Protein AF-A0A1C1CCN0-F1 (afdb_monomer_lite)

InterPro domains:
  IPR019533 Peptidase S26 [PF10502] (110-202)
  IPR019533 Peptidase S26 [cd06530] (121-248)
  IPR036286 LexA/Signal peptidase-like superfamily [SSF51306] (116-258)
  IPR037730 Mitochondrial inner membrane protease subunit 2 [PTHR46041] (102-259)

Organism: NCBI:txid86049

pLDDT: mean 77.27, std 17.95, range [31.84, 96.88]

Radius of gyration: 41.67 Å; chains: 1; bounding box: 118×136×72 Å

Structure (mmCIF, N/CA/C/O backbone):
data_AF-A0A1C1CCN0-F1
#
_entry.id   AF-A0A1C1CCN0-F1
#
loop_
_atom_site.group_PDB
_atom_site.id
_atom_site.type_symbol
_atom_site.label_atom_id
_atom_site.label_alt_id
_atom_site.label_comp_id
_atom_site.label_asym_id
_atom_site.label_entity_id
_atom_site.label_seq_id
_atom_site.pdbx_PDB_ins_code
_atom_site.Cartn_x
_atom_site.Cartn_y
_atom_site.Cartn_z
_atom_site.occupancy
_atom_site.B_iso_or_equiv
_atom_site.auth_seq_id
_atom_site.auth_comp_id
_atom_site.auth_asym_id
_atom_site.auth_atom_id
_atom_site.pdbx_PDB_model_num
ATOM 1 N N . MET A 1 1 ? 52.846 -28.299 15.641 1.00 38.38 1 MET A N 1
ATOM 2 C CA . MET A 1 1 ? 52.633 -28.716 17.044 1.00 38.38 1 MET A CA 1
ATOM 3 C C . MET A 1 1 ? 52.946 -27.528 17.948 1.00 38.38 1 MET A C 1
ATOM 5 O O . MET A 1 1 ? 54.124 -27.242 18.132 1.00 38.38 1 MET A O 1
ATOM 9 N N . PRO A 1 2 ? 51.944 -26.775 18.428 1.00 44.09 2 PRO A N 1
ATOM 10 C CA . PRO A 1 2 ? 52.166 -25.706 19.397 1.00 44.09 2 PRO A CA 1
ATOM 11 C C . PRO A 1 2 ? 52.250 -26.291 20.822 1.00 44.09 2 PRO A C 1
ATOM 13 O O . PRO A 1 2 ? 51.460 -27.179 21.150 1.00 44.09 2 PRO A O 1
ATOM 16 N N . PRO A 1 3 ? 53.180 -25.829 21.676 1.00 54.41 3 PRO A N 1
ATOM 17 C CA . PRO A 1 3 ? 53.228 -26.234 23.070 1.00 54.41 3 PRO A CA 1
ATOM 18 C C . PRO A 1 3 ? 52.256 -25.411 23.923 1.00 54.41 3 PRO A C 1
ATOM 20 O O . PRO A 1 3 ? 52.028 -24.220 23.712 1.00 54.41 3 PRO A O 1
ATOM 23 N N . ALA A 1 4 ? 51.690 -26.113 24.894 1.00 43.75 4 ALA A N 1
ATOM 24 C CA . ALA A 1 4 ? 50.669 -25.681 25.820 1.00 43.75 4 ALA A CA 1
ATOM 25 C C . ALA A 1 4 ? 51.197 -24.797 26.968 1.00 43.75 4 ALA A C 1
ATOM 27 O O . ALA A 1 4 ? 52.331 -24.928 27.420 1.00 43.75 4 ALA A O 1
ATOM 28 N N . SER A 1 5 ? 50.291 -23.947 27.459 1.00 36.31 5 SER A N 1
ATOM 29 C CA . SER A 1 5 ? 50.100 -23.520 28.853 1.00 36.31 5 SER A CA 1
ATOM 30 C C . SER A 1 5 ? 51.331 -23.227 29.730 1.00 36.31 5 SER A C 1
ATOM 32 O O . SER A 1 5 ? 51.943 -24.130 30.302 1.00 36.31 5 SER A O 1
ATOM 34 N N . ARG A 1 6 ? 51.537 -21.945 30.050 1.00 42.97 6 ARG A N 1
ATOM 35 C CA . ARG A 1 6 ? 51.974 -21.539 31.395 1.00 42.97 6 ARG A CA 1
ATOM 36 C C . ARG A 1 6 ? 51.101 -20.393 31.882 1.00 42.97 6 ARG A C 1
ATOM 38 O O . ARG A 1 6 ? 51.115 -19.303 31.319 1.00 42.97 6 ARG A O 1
ATOM 45 N N . GLY A 1 7 ? 50.320 -20.686 32.918 1.00 35.78 7 GLY A N 1
ATOM 46 C CA . GLY A 1 7 ? 49.591 -19.689 33.683 1.00 35.78 7 GLY A CA 1
ATOM 47 C C . GLY A 1 7 ? 50.570 -18.771 34.406 1.00 35.78 7 GLY A C 1
ATOM 48 O O . GLY A 1 7 ? 51.499 -19.237 35.059 1.00 35.78 7 GLY A O 1
ATOM 49 N N . SER A 1 8 ? 50.345 -17.467 34.286 1.00 40.12 8 SER A N 1
ATOM 50 C CA . SER A 1 8 ? 50.901 -16.479 35.199 1.00 40.12 8 SER A CA 1
ATOM 51 C C . SER A 1 8 ? 49.735 -15.751 35.844 1.00 40.12 8 SER A C 1
ATOM 53 O O . SER A 1 8 ? 49.020 -14.966 35.224 1.00 40.12 8 SER A O 1
ATOM 55 N N . THR A 1 9 ? 49.512 -16.112 37.097 1.00 35.56 9 THR A N 1
ATOM 56 C CA . THR A 1 9 ? 48.672 -15.425 38.062 1.00 35.56 9 THR A CA 1
ATOM 57 C C . THR A 1 9 ? 49.344 -14.108 38.440 1.00 35.56 9 THR A C 1
ATOM 59 O O . THR A 1 9 ? 50.295 -14.114 39.218 1.00 35.56 9 THR A O 1
ATOM 62 N N . PHE A 1 10 ? 48.857 -12.976 37.933 1.00 40.16 10 PHE A N 1
ATOM 63 C CA . PHE A 1 10 ? 49.140 -11.678 38.546 1.00 40.16 10 PHE A CA 1
ATOM 64 C C . PHE A 1 10 ? 47.842 -10.940 38.845 1.00 40.16 10 PHE A C 1
ATOM 66 O O . PHE A 1 10 ? 46.952 -10.803 38.006 1.00 40.16 10 PHE A O 1
ATOM 73 N N . GLY A 1 11 ? 47.726 -10.577 40.117 1.00 34.53 11 GLY A N 1
ATOM 74 C CA . GLY A 1 11 ? 46.509 -10.131 40.758 1.00 34.53 11 GLY A CA 1
ATOM 75 C C . GLY A 1 11 ? 46.076 -8.713 40.406 1.00 34.53 11 GLY A C 1
ATOM 76 O O . GLY A 1 11 ? 46.868 -7.832 40.093 1.00 34.53 11 GLY A O 1
ATOM 77 N N . ALA A 1 12 ? 44.766 -8.534 40.557 1.00 36.91 12 ALA A N 1
ATOM 78 C CA . ALA A 1 12 ? 44.135 -7.441 41.286 1.00 36.91 12 ALA A CA 1
ATOM 79 C C . ALA A 1 12 ? 44.694 -6.023 41.064 1.00 36.91 12 ALA A C 1
ATOM 81 O O . ALA A 1 12 ? 45.345 -5.459 41.936 1.00 36.91 12 ALA A O 1
ATOM 82 N N . PHE A 1 13 ? 44.254 -5.372 39.986 1.00 37.00 13 PHE A N 1
ATOM 83 C CA . PHE A 1 13 ? 43.974 -3.935 40.031 1.00 37.00 13 PHE A CA 1
ATOM 84 C C . PHE A 1 13 ? 42.472 -3.715 39.827 1.00 37.00 13 PHE A C 1
ATOM 86 O O . PHE A 1 13 ? 41.956 -3.630 38.716 1.00 37.00 13 PHE A O 1
ATOM 93 N N . ARG A 1 14 ? 41.747 -3.689 40.952 1.00 35.09 14 ARG A N 1
ATOM 94 C CA . ARG A 1 14 ? 40.363 -3.214 41.044 1.00 35.09 14 ARG A CA 1
ATOM 95 C C . ARG A 1 14 ? 40.379 -1.684 41.001 1.00 35.09 14 ARG A C 1
ATOM 97 O O . ARG A 1 14 ? 40.361 -1.043 42.046 1.00 35.09 14 ARG A O 1
ATOM 104 N N . THR A 1 15 ? 40.382 -1.087 39.818 1.00 38.00 15 THR A N 1
ATOM 105 C CA . THR A 1 15 ? 40.064 0.340 39.662 1.00 38.00 15 THR A CA 1
ATOM 106 C C . THR A 1 15 ? 38.598 0.463 39.277 1.00 38.00 15 THR A C 1
ATOM 108 O O . THR A 1 15 ? 38.200 0.295 38.126 1.00 38.00 15 THR A O 1
ATOM 111 N N . GLY A 1 16 ? 37.766 0.693 40.293 1.00 34.44 16 GLY A N 1
ATOM 112 C CA . GLY A 1 16 ? 36.347 0.965 40.135 1.00 34.44 16 GLY A CA 1
ATOM 113 C C . GLY A 1 16 ? 36.122 2.333 39.501 1.00 34.44 16 GLY A C 1
ATOM 114 O O . GLY A 1 16 ? 36.034 3.331 40.204 1.00 34.44 16 GLY A O 1
ATOM 115 N N . TYR A 1 17 ? 35.958 2.375 38.182 1.00 37.56 17 TYR A N 1
ATOM 116 C CA . TYR A 1 17 ? 35.356 3.522 37.508 1.00 37.56 17 TYR A CA 1
ATOM 117 C C . TYR A 1 17 ? 33.871 3.239 37.293 1.00 37.56 17 TYR A C 1
ATOM 119 O O . TYR A 1 17 ? 33.428 2.740 36.261 1.00 37.56 17 TYR A O 1
ATOM 127 N N . ARG A 1 18 ? 33.088 3.539 38.336 1.00 34.50 18 ARG A N 1
ATOM 128 C CA . ARG A 1 18 ? 31.626 3.598 38.289 1.00 34.50 18 ARG A CA 1
ATOM 129 C C . ARG A 1 18 ? 31.239 4.805 37.427 1.00 34.50 18 ARG A C 1
ATOM 131 O O . ARG A 1 18 ? 31.097 5.915 37.929 1.00 34.50 18 ARG A O 1
ATOM 138 N N . LEU A 1 19 ? 31.105 4.591 36.120 1.00 40.81 19 LEU A N 1
ATOM 139 C CA . LEU A 1 19 ? 30.544 5.570 35.191 1.00 40.81 19 LEU A CA 1
ATOM 140 C C . LEU A 1 19 ? 29.075 5.805 35.560 1.00 40.81 19 LEU A C 1
ATOM 142 O O . LEU A 1 19 ? 28.186 5.029 35.211 1.00 40.81 19 LEU A O 1
ATOM 146 N N . HIS A 1 20 ? 28.825 6.888 36.296 1.00 38.44 20 HIS A N 1
ATOM 147 C CA . HIS A 1 20 ? 27.491 7.442 36.463 1.00 38.44 20 HIS A CA 1
ATOM 148 C C . HIS A 1 20 ? 26.990 7.890 35.087 1.00 38.44 20 HIS A C 1
ATOM 150 O O . HIS A 1 20 ? 27.305 8.974 34.601 1.00 38.44 20 HIS A O 1
ATOM 156 N N . ARG A 1 21 ? 26.201 7.026 34.447 1.00 36.81 21 ARG A N 1
ATOM 157 C CA . ARG A 1 21 ? 25.412 7.358 33.264 1.00 36.81 21 ARG A CA 1
ATOM 158 C C . ARG A 1 21 ? 24.317 8.325 33.712 1.00 36.81 21 ARG A C 1
ATOM 160 O O . ARG A 1 21 ? 23.222 7.910 34.074 1.00 36.81 21 ARG A O 1
ATOM 167 N N . GLN A 1 22 ? 24.639 9.617 33.760 1.00 41.28 22 GLN A N 1
ATOM 168 C CA . GLN A 1 22 ? 23.631 10.656 33.920 1.00 41.28 22 GLN A CA 1
ATOM 169 C C . GLN A 1 22 ? 22.737 10.627 32.682 1.00 41.28 22 GLN A C 1
ATOM 171 O O . GLN A 1 22 ? 23.103 11.105 31.609 1.00 41.28 22 GLN A O 1
ATOM 176 N N . GLN A 1 23 ? 21.558 10.029 32.839 1.00 41.22 23 GLN A N 1
ATOM 177 C CA . GLN A 1 23 ? 20.427 10.249 31.955 1.00 41.22 23 GLN A CA 1
ATOM 178 C C . GLN A 1 23 ? 20.097 11.741 32.030 1.00 41.22 23 GLN A C 1
ATOM 180 O O . GLN A 1 23 ? 19.419 12.204 32.944 1.00 41.22 23 GLN A O 1
ATOM 185 N N . ARG A 1 24 ? 20.621 12.524 31.084 1.00 35.53 24 ARG A N 1
ATOM 186 C CA . ARG A 1 24 ? 20.105 13.862 30.818 1.00 35.53 24 ARG A CA 1
ATOM 187 C C . ARG A 1 24 ? 18.708 13.676 30.240 1.00 35.53 24 ARG A C 1
ATOM 189 O O . ARG A 1 24 ? 18.548 13.501 29.036 1.00 35.53 24 ARG A O 1
ATOM 196 N N . CYS A 1 25 ? 17.703 13.684 31.114 1.00 31.84 25 CYS A N 1
ATOM 197 C CA . CYS A 1 25 ? 16.341 14.000 30.726 1.00 31.84 25 CYS A CA 1
ATOM 198 C C . CYS A 1 25 ? 16.397 15.359 30.034 1.00 31.84 25 CYS A C 1
ATOM 200 O O . CYS A 1 25 ? 16.590 16.391 30.676 1.00 31.84 25 CYS A O 1
ATOM 202 N N . VAL A 1 26 ? 16.298 15.349 28.707 1.00 43.47 26 VAL A N 1
ATOM 203 C CA . VAL A 1 26 ? 16.088 16.558 27.924 1.00 43.47 26 VAL A CA 1
ATOM 204 C C . VAL A 1 26 ? 14.688 17.024 28.293 1.00 43.47 26 VAL A C 1
ATOM 206 O O . VAL A 1 26 ? 13.693 16.550 27.747 1.00 43.47 26 VAL A O 1
ATOM 209 N N . ALA A 1 27 ? 14.613 17.885 29.308 1.00 39.84 27 ALA A N 1
ATOM 210 C CA . ALA A 1 27 ? 13.408 18.607 29.651 1.00 39.84 27 ALA A CA 1
ATOM 211 C C . ALA A 1 27 ? 13.005 19.373 28.392 1.00 39.84 27 ALA A C 1
ATOM 213 O O . ALA A 1 27 ? 13.660 20.331 27.981 1.00 39.84 27 ALA A O 1
ATOM 214 N N . ARG A 1 28 ? 11.967 18.866 27.727 1.00 39.03 28 ARG A N 1
ATOM 215 C CA . ARG A 1 28 ? 11.343 19.473 26.562 1.00 39.03 28 ARG A CA 1
ATOM 216 C C . ARG A 1 28 ? 10.749 20.797 27.042 1.00 39.03 28 ARG A C 1
ATOM 218 O O . ARG A 1 28 ? 9.618 20.841 27.513 1.00 39.03 28 ARG A O 1
ATOM 225 N N . LEU A 1 29 ? 11.555 21.859 27.000 1.00 43.50 29 LEU A N 1
ATOM 226 C CA . LEU A 1 29 ? 11.146 23.237 27.252 1.00 43.50 29 LEU A CA 1
ATOM 227 C C . LEU A 1 29 ? 10.162 23.633 26.149 1.00 43.50 29 LEU A C 1
ATOM 229 O O . LEU A 1 29 ? 10.521 24.243 25.148 1.00 43.50 29 LEU A O 1
ATOM 233 N N . SER A 1 30 ? 8.901 23.245 26.323 1.00 42.69 30 SER A N 1
ATOM 234 C CA . SER A 1 30 ? 7.777 23.749 25.545 1.00 42.69 30 SER A CA 1
ATOM 235 C C . SER A 1 30 ? 7.473 25.171 26.014 1.00 42.69 30 SER A C 1
ATOM 237 O O . SER A 1 30 ? 6.430 25.437 26.609 1.00 42.69 30 SER A O 1
ATOM 239 N N . VAL A 1 31 ? 8.397 26.101 25.774 1.00 51.12 31 VAL A N 1
ATOM 240 C CA . VAL A 1 31 ? 8.100 27.526 25.902 1.00 51.12 31 VAL A CA 1
ATOM 241 C C . VAL A 1 31 ? 7.290 27.888 24.664 1.00 51.12 31 VAL A C 1
ATOM 243 O O . VAL A 1 31 ? 7.841 28.197 23.610 1.00 51.12 31 VAL A O 1
ATOM 246 N N . LYS A 1 32 ? 5.960 27.772 24.760 1.00 42.81 32 LYS A N 1
ATOM 247 C CA . LYS A 1 32 ? 5.071 28.377 23.764 1.00 42.81 32 LYS A CA 1
ATOM 248 C C . LYS A 1 32 ? 5.420 29.869 23.717 1.00 42.81 32 LYS A C 1
ATOM 250 O O . LYS A 1 32 ? 5.384 30.495 24.776 1.00 42.81 32 LYS A O 1
ATOM 255 N N . PRO A 1 33 ? 5.770 30.439 22.553 1.00 54.81 33 PRO A N 1
ATOM 256 C CA . PRO A 1 33 ? 6.031 31.864 22.450 1.00 54.81 33 PRO A CA 1
ATOM 257 C C . PRO A 1 33 ? 4.743 32.606 22.809 1.00 54.81 33 PRO A C 1
ATOM 259 O O . PRO A 1 33 ? 3.764 32.589 22.063 1.00 54.81 33 PRO A O 1
ATOM 262 N N . THR A 1 34 ? 4.712 33.209 23.994 1.00 59.03 34 THR A N 1
ATOM 263 C CA . THR A 1 34 ? 3.627 34.087 24.416 1.00 59.03 34 THR A CA 1
ATOM 264 C C . THR A 1 34 ? 3.714 35.340 23.558 1.00 59.03 34 THR A C 1
ATOM 266 O O . THR A 1 34 ? 4.633 36.145 23.704 1.00 59.03 34 THR A O 1
ATOM 269 N N . LEU A 1 35 ? 2.781 35.481 22.615 1.00 61.72 35 LEU A N 1
ATOM 270 C CA . LEU A 1 35 ? 2.622 36.712 21.849 1.00 61.72 35 LEU A CA 1
ATOM 271 C C . LEU A 1 35 ? 2.448 37.884 22.832 1.00 61.72 35 LEU A C 1
ATOM 273 O O . LEU A 1 35 ? 1.665 37.762 23.781 1.00 61.72 35 LEU A O 1
ATOM 277 N N . PRO A 1 36 ? 3.157 39.010 22.640 1.00 72.50 36 PRO A N 1
ATOM 278 C CA . PRO A 1 36 ? 2.975 40.173 23.491 1.00 72.50 36 PRO A CA 1
ATOM 279 C C . PRO A 1 36 ? 1.527 40.679 23.383 1.00 72.50 36 PRO A C 1
ATOM 281 O O . PRO A 1 36 ? 0.919 40.598 22.309 1.00 72.50 36 PRO A O 1
ATOM 284 N N . PRO A 1 37 ? 0.951 41.215 24.473 1.00 77.19 37 PRO A N 1
ATOM 285 C CA . PRO A 1 37 ? -0.410 41.733 24.459 1.00 77.19 37 PRO A CA 1
ATOM 286 C C . PRO A 1 37 ? -0.551 42.846 23.412 1.00 77.19 37 PRO A C 1
ATOM 288 O O . PRO A 1 37 ? 0.331 43.692 23.260 1.00 77.19 37 PRO A O 1
ATOM 291 N N . ALA A 1 38 ? -1.681 42.871 22.700 1.00 72.56 38 ALA A N 1
ATOM 292 C CA . ALA A 1 38 ? -1.934 43.795 21.588 1.00 72.56 38 ALA A CA 1
ATOM 293 C C . ALA A 1 38 ? -1.779 45.285 21.962 1.00 72.56 38 ALA A C 1
ATOM 295 O O . ALA A 1 38 ? -1.500 46.118 21.097 1.00 72.56 38 ALA A O 1
ATOM 296 N N . SER A 1 39 ? -1.933 45.629 23.245 1.00 79.38 39 SER A N 1
ATOM 297 C CA . SER A 1 39 ? -1.675 46.974 23.762 1.00 79.38 39 SER A CA 1
ATOM 298 C C . SER A 1 39 ? -0.203 47.371 23.637 1.00 79.38 39 SER A C 1
ATOM 300 O O . SER A 1 39 ? 0.071 48.494 23.228 1.00 79.38 39 SER A O 1
ATOM 302 N N . ALA A 1 40 ? 0.740 46.459 23.897 1.00 71.69 40 ALA A N 1
ATOM 303 C CA . ALA A 1 40 ? 2.171 46.732 23.777 1.00 71.69 40 ALA A CA 1
ATOM 304 C C . ALA A 1 40 ? 2.555 47.049 22.325 1.00 71.69 40 ALA A C 1
ATOM 306 O O . ALA A 1 40 ? 3.198 48.064 22.075 1.00 71.69 40 ALA A O 1
ATOM 307 N N . VAL A 1 41 ? 2.064 46.255 21.364 1.00 69.75 41 VAL A N 1
ATOM 308 C CA . VAL A 1 41 ? 2.319 46.459 19.925 1.00 69.75 41 VAL A CA 1
ATOM 309 C C . VAL A 1 41 ? 1.773 47.807 19.445 1.00 69.75 41 VAL A C 1
ATOM 311 O O . VAL A 1 41 ? 2.456 48.527 18.715 1.00 69.75 41 VAL A O 1
ATOM 314 N N . LYS A 1 42 ? 0.570 48.199 19.890 1.00 72.44 42 LYS A N 1
ATOM 315 C CA . LYS A 1 42 ? -0.008 49.510 19.551 1.00 72.44 42 LYS A CA 1
ATOM 316 C C . LYS A 1 42 ? 0.829 50.669 20.095 1.00 72.44 42 LYS A C 1
ATOM 318 O O . LYS A 1 42 ? 1.032 51.644 19.374 1.00 72.44 42 LYS A O 1
ATOM 323 N N . THR A 1 43 ? 1.350 50.562 21.318 1.00 75.12 43 THR A N 1
ATOM 324 C CA . THR A 1 43 ? 2.193 51.610 21.917 1.00 75.12 43 THR A CA 1
ATOM 325 C C . THR A 1 43 ? 3.523 51.756 21.178 1.00 75.12 43 THR A C 1
ATOM 327 O O . THR A 1 43 ? 3.944 52.881 20.912 1.00 75.12 43 THR A O 1
ATOM 330 N N . THR A 1 44 ? 4.155 50.647 20.770 1.00 70.12 44 THR A N 1
ATOM 331 C CA . THR A 1 44 ? 5.419 50.683 20.013 1.00 70.12 44 THR A CA 1
ATOM 332 C C . THR A 1 44 ? 5.232 51.290 18.622 1.00 70.12 44 THR A C 1
ATOM 334 O O . THR A 1 44 ? 6.024 52.133 18.203 1.00 70.12 44 THR A O 1
ATOM 337 N N . VAL A 1 45 ? 4.152 50.930 17.915 1.00 73.75 45 VAL A N 1
ATOM 338 C CA . VAL A 1 45 ? 3.827 51.528 16.607 1.00 73.75 45 VAL A CA 1
ATOM 339 C C . VAL A 1 45 ? 3.526 53.022 16.755 1.00 73.75 45 VAL A C 1
ATOM 341 O O . VAL A 1 45 ? 4.032 53.823 15.973 1.00 73.75 45 VAL A O 1
ATOM 344 N N . ALA A 1 46 ? 2.781 53.427 17.788 1.00 73.25 46 ALA A N 1
ATOM 345 C CA . ALA A 1 46 ? 2.500 54.838 18.053 1.00 73.25 46 ALA A CA 1
ATOM 346 C C . ALA A 1 46 ? 3.770 55.647 18.386 1.00 73.25 46 ALA A C 1
ATOM 348 O O . ALA A 1 46 ? 3.914 56.775 17.913 1.00 73.25 46 ALA A O 1
ATOM 349 N N . GLN A 1 47 ? 4.716 55.077 19.143 1.00 73.50 47 GLN A N 1
ATOM 350 C CA . GLN A 1 47 ? 6.018 55.706 19.399 1.00 73.50 47 GLN A CA 1
ATOM 351 C C . GLN A 1 47 ? 6.847 55.866 18.117 1.00 73.50 47 GLN A C 1
ATOM 353 O O . GLN A 1 47 ? 7.421 56.935 17.911 1.00 73.50 47 GLN A O 1
ATOM 358 N N . ASN A 1 48 ? 6.854 54.864 17.231 1.00 71.62 48 ASN A N 1
ATOM 359 C CA . ASN A 1 48 ? 7.563 54.947 15.948 1.00 71.62 48 ASN A CA 1
ATOM 360 C C . ASN A 1 48 ? 6.942 55.962 14.978 1.00 71.62 48 ASN A C 1
ATOM 362 O O . ASN A 1 48 ? 7.658 56.631 14.240 1.00 71.62 48 ASN A O 1
ATOM 366 N N . VAL A 1 49 ? 5.616 56.119 14.979 1.00 71.62 49 VAL A N 1
ATOM 367 C CA . VAL A 1 49 ? 4.962 57.167 14.178 1.00 71.62 49 VAL A CA 1
ATOM 368 C C . VAL A 1 49 ? 5.295 58.554 14.735 1.00 71.62 49 VAL A C 1
ATOM 370 O O . VAL A 1 49 ? 5.571 59.480 13.973 1.00 71.62 49 VAL A O 1
ATOM 373 N N . ARG A 1 50 ? 5.343 58.700 16.066 1.00 65.12 50 ARG A N 1
ATOM 374 C CA . ARG A 1 50 ? 5.648 59.980 16.716 1.00 65.12 50 ARG A CA 1
ATOM 375 C C . ARG A 1 50 ? 7.100 60.417 16.512 1.00 65.12 50 ARG A C 1
ATOM 377 O O . ARG A 1 50 ? 7.337 61.610 16.344 1.00 65.12 50 ARG A O 1
ATOM 384 N N . SER A 1 51 ? 8.055 59.484 16.467 1.00 60.78 51 SER A N 1
ATOM 385 C CA . SER A 1 51 ? 9.459 59.804 16.171 1.00 60.78 51 SER A CA 1
ATOM 386 C C . SER A 1 51 ? 9.669 60.279 14.727 1.00 60.78 51 SER A C 1
ATOM 388 O O . SER A 1 51 ? 10.554 61.095 14.486 1.00 60.78 51 SER A O 1
ATOM 390 N N . GLN A 1 52 ? 8.817 59.870 13.780 1.00 61.06 52 GLN A N 1
ATOM 391 C CA . GLN A 1 52 ? 8.875 60.362 12.397 1.00 61.06 52 GLN A CA 1
ATOM 392 C C . GLN A 1 52 ? 8.201 61.726 12.174 1.00 61.06 52 GLN A C 1
ATOM 394 O O . GLN A 1 52 ? 8.429 62.351 11.139 1.00 61.06 52 GLN A O 1
ATOM 399 N N . GLN A 1 53 ? 7.396 62.215 13.122 1.00 57.09 53 GLN A N 1
ATOM 400 C CA . GLN A 1 53 ? 6.674 63.490 12.998 1.00 57.09 53 GLN A CA 1
ATOM 401 C C . GLN A 1 53 ? 7.364 64.682 13.689 1.00 57.09 53 GLN A C 1
ATOM 403 O O . GLN A 1 53 ? 6.775 65.759 13.786 1.00 57.09 53 GLN A O 1
ATOM 408 N N . ALA A 1 54 ? 8.624 64.542 14.117 1.00 54.94 54 ALA A N 1
ATOM 409 C CA . ALA A 1 54 ? 9.435 65.688 14.539 1.00 54.94 54 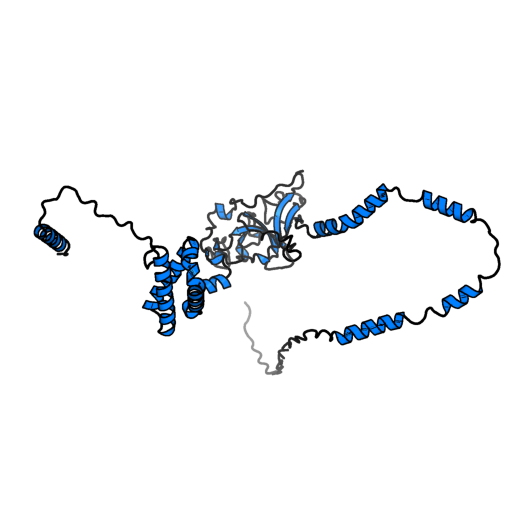ALA A CA 1
ATOM 410 C C . ALA A 1 54 ? 9.694 66.657 13.355 1.00 54.94 54 ALA A C 1
ATOM 412 O O . ALA A 1 54 ? 9.770 66.235 12.198 1.00 54.94 54 ALA A O 1
ATOM 413 N N . PRO A 1 55 ? 9.746 67.978 13.598 1.00 49.91 55 PRO A N 1
ATOM 414 C CA . PRO A 1 55 ? 9.072 68.936 12.733 1.00 49.91 55 PRO A CA 1
ATOM 415 C C . PRO A 1 55 ? 9.917 69.350 11.522 1.00 49.91 55 PRO A C 1
ATOM 417 O O . PRO A 1 55 ? 10.910 70.061 11.648 1.00 49.91 55 PRO A O 1
ATOM 420 N N . LYS A 1 56 ? 9.413 69.054 10.317 1.00 51.38 56 LYS A N 1
ATOM 421 C CA . LYS A 1 56 ? 9.836 69.674 9.040 1.00 51.38 56 LYS A CA 1
ATOM 422 C C . LYS A 1 56 ? 9.552 71.188 8.953 1.00 51.38 56 LYS A C 1
ATOM 424 O O . LYS A 1 56 ? 9.804 71.806 7.923 1.00 51.38 56 LYS A O 1
ATOM 429 N N . ALA A 1 57 ? 9.045 71.805 10.021 1.00 51.03 57 ALA A N 1
ATOM 430 C CA . ALA A 1 57 ? 8.594 73.195 10.020 1.00 51.03 57 ALA A CA 1
ATOM 431 C C . ALA A 1 57 ? 9.731 74.225 9.878 1.00 51.03 57 ALA A C 1
ATOM 433 O O . ALA A 1 57 ? 9.476 75.341 9.435 1.00 51.03 57 ALA A O 1
ATOM 434 N N . GLN A 1 58 ? 10.982 73.878 10.205 1.00 53.00 58 GLN A N 1
ATOM 435 C CA . GLN A 1 58 ? 12.082 74.847 10.110 1.00 53.00 58 GLN A CA 1
ATOM 436 C C . GLN A 1 58 ? 12.665 74.981 8.695 1.00 53.00 58 GLN A C 1
ATOM 438 O O . GLN A 1 58 ? 13.164 76.048 8.344 1.00 53.00 58 GLN A O 1
ATOM 443 N N . THR A 1 59 ? 12.542 73.965 7.836 1.00 50.34 59 THR A N 1
ATOM 444 C CA . THR A 1 59 ? 13.136 74.031 6.489 1.00 50.34 59 THR A CA 1
ATOM 445 C C . THR A 1 59 ? 12.263 74.810 5.498 1.00 50.34 59 THR A C 1
ATOM 447 O O . THR A 1 59 ? 12.791 75.469 4.604 1.00 50.34 59 THR A O 1
ATOM 450 N N . GLU A 1 60 ? 10.937 74.837 5.670 1.00 50.03 60 GLU A N 1
ATOM 451 C CA . GLU A 1 60 ? 10.062 75.571 4.739 1.00 50.03 60 GLU A CA 1
ATOM 452 C C . GLU A 1 60 ? 10.080 77.095 4.931 1.00 50.03 60 GLU A C 1
ATOM 454 O O . GLU A 1 60 ? 9.856 77.836 3.970 1.00 50.03 60 GLU A O 1
ATOM 459 N N . GLN A 1 61 ? 10.390 77.599 6.131 1.00 51.53 61 GLN A N 1
ATOM 460 C CA . GLN A 1 61 ? 10.431 79.049 6.351 1.00 51.53 61 GLN A CA 1
ATOM 461 C C . GLN A 1 61 ? 11.717 79.704 5.834 1.00 51.53 61 GLN A C 1
ATOM 463 O O . GLN A 1 61 ? 11.657 80.847 5.376 1.00 51.53 61 GLN A O 1
ATOM 468 N N . GLN A 1 62 ? 12.854 78.999 5.813 1.00 43.62 62 GLN A N 1
ATOM 469 C CA . GLN A 1 62 ? 14.072 79.561 5.216 1.00 43.62 62 GLN A CA 1
ATOM 470 C C . GLN A 1 62 ? 14.050 79.567 3.683 1.00 43.62 62 GLN A C 1
ATOM 472 O O . GLN A 1 62 ? 14.643 80.464 3.088 1.00 43.62 62 GLN A O 1
ATOM 477 N N . LEU A 1 63 ? 13.306 78.669 3.025 1.00 42.47 63 LEU A N 1
ATOM 478 C CA . LEU A 1 63 ? 13.231 78.688 1.559 1.00 42.47 63 LEU A CA 1
ATOM 479 C C . LEU A 1 63 ? 12.289 79.774 1.005 1.00 42.47 63 LEU A C 1
ATOM 481 O O . LEU A 1 63 ? 12.514 80.275 -0.095 1.00 42.47 63 LEU A O 1
ATOM 485 N N . LYS A 1 64 ? 11.260 80.192 1.758 1.00 43.25 64 LYS A N 1
ATOM 486 C CA . LYS A 1 64 ? 10.273 81.174 1.265 1.00 43.25 64 LYS A CA 1
ATOM 487 C C . LYS A 1 64 ? 10.736 82.632 1.295 1.00 43.25 64 LYS A C 1
ATOM 489 O O . LYS A 1 64 ? 10.216 83.426 0.519 1.00 43.25 64 LYS A O 1
ATOM 494 N N . LYS A 1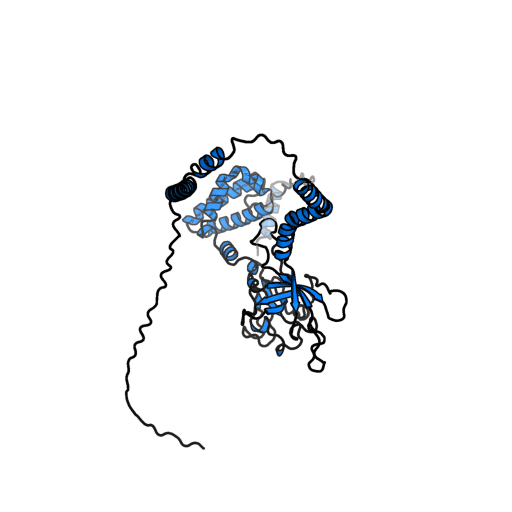 65 ? 11.729 83.003 2.111 1.00 43.22 65 LYS A N 1
ATOM 495 C CA . LYS A 1 65 ? 12.246 84.390 2.131 1.00 43.22 65 LYS A CA 1
ATOM 496 C C . LYS A 1 65 ? 13.191 84.728 0.973 1.00 43.22 65 LYS A C 1
ATOM 498 O O . LYS A 1 65 ? 13.463 85.900 0.751 1.00 43.22 65 LYS A O 1
ATOM 503 N N . SER A 1 66 ? 13.655 83.740 0.210 1.00 35.88 66 SER A N 1
ATOM 504 C CA . SER A 1 66 ? 14.578 83.976 -0.909 1.00 35.88 66 SER A CA 1
ATOM 505 C C . SER A 1 66 ? 13.880 84.267 -2.248 1.00 35.88 66 SER A C 1
ATOM 507 O O . SER A 1 66 ? 14.567 84.603 -3.207 1.00 35.88 66 SER A O 1
ATOM 509 N N . TRP A 1 67 ? 12.556 84.116 -2.359 1.00 33.28 67 TRP A N 1
ATOM 510 C CA . TRP A 1 67 ? 11.861 84.098 -3.661 1.00 33.28 67 TRP A CA 1
ATOM 511 C C . TRP A 1 67 ? 10.865 85.250 -3.875 1.00 33.2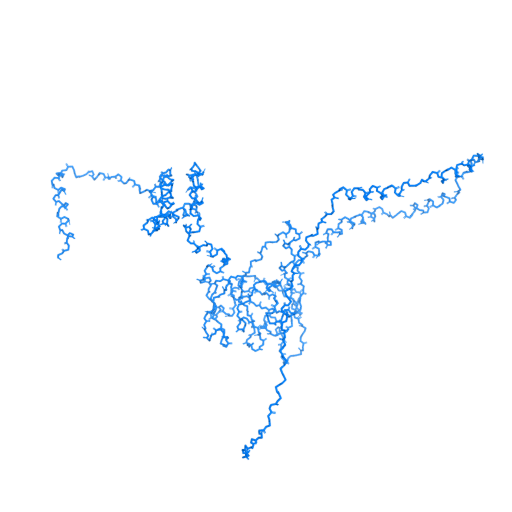8 67 TRP A C 1
ATOM 513 O O . TRP A 1 67 ? 9.995 85.177 -4.739 1.00 33.28 67 TRP A O 1
ATOM 523 N N . SER A 1 68 ? 11.004 86.345 -3.126 1.00 37.69 68 SER A N 1
ATOM 524 C CA . SER A 1 68 ? 10.238 87.578 -3.339 1.00 37.69 68 SER A CA 1
ATOM 525 C C . SER A 1 68 ? 11.153 88.693 -3.850 1.00 37.69 68 SER A C 1
ATOM 527 O O . SER A 1 68 ? 11.635 89.516 -3.077 1.00 37.69 68 SER A O 1
ATOM 529 N N . GLY A 1 69 ? 11.419 88.713 -5.153 1.00 37.66 69 GLY A N 1
ATOM 530 C CA . GLY A 1 69 ? 12.145 89.812 -5.786 1.00 37.66 69 GLY A CA 1
ATOM 531 C C . GLY A 1 69 ? 12.695 89.411 -7.144 1.00 37.66 69 GLY A C 1
ATOM 532 O O . GLY A 1 69 ? 13.743 88.783 -7.220 1.00 37.66 69 GLY A O 1
ATOM 533 N N . GLY A 1 70 ? 11.986 89.767 -8.214 1.00 39.78 70 GLY A N 1
ATOM 534 C CA . GLY A 1 70 ? 12.487 89.603 -9.579 1.00 39.78 70 GLY A CA 1
ATOM 535 C C . GLY A 1 70 ? 11.533 88.849 -10.488 1.00 39.78 70 GLY A C 1
ATOM 536 O O . GLY A 1 70 ? 11.830 87.760 -10.968 1.00 39.78 70 GLY A O 1
ATOM 537 N N . THR A 1 71 ? 10.388 89.464 -10.763 1.00 36.06 71 THR A N 1
ATOM 538 C CA . THR A 1 71 ? 9.614 89.244 -11.984 1.00 36.06 71 THR A CA 1
ATOM 539 C C . THR A 1 71 ? 10.492 89.534 -13.203 1.00 36.06 71 THR A C 1
ATOM 541 O O . THR A 1 71 ? 10.501 90.641 -13.732 1.00 36.06 71 THR A O 1
ATOM 544 N N . LEU A 1 72 ? 11.239 88.539 -13.663 1.00 37.88 72 LEU A N 1
ATOM 545 C CA . LEU A 1 72 ? 11.756 88.496 -15.021 1.00 37.88 72 LEU A CA 1
ATOM 546 C C . LEU A 1 72 ? 11.250 87.192 -15.619 1.00 37.88 72 LEU A C 1
ATOM 548 O O . LEU A 1 72 ? 11.743 86.108 -15.314 1.00 37.88 72 LEU A O 1
ATOM 552 N N . PHE A 1 73 ? 10.200 87.327 -16.431 1.00 41.25 73 PHE A N 1
ATOM 553 C CA . PHE A 1 73 ? 9.675 86.324 -17.352 1.00 41.25 73 PHE A CA 1
ATOM 554 C C . PHE A 1 73 ? 10.777 85.901 -18.341 1.00 41.25 73 PHE A C 1
ATOM 556 O O . PHE A 1 73 ? 10.753 86.233 -19.524 1.00 41.25 73 PHE A O 1
ATOM 563 N N . SER A 1 74 ? 11.779 85.175 -17.861 1.00 48.38 74 SER A N 1
ATOM 564 C CA . SER A 1 74 ? 12.817 84.593 -18.694 1.00 48.38 74 SER A CA 1
ATOM 565 C C . SER A 1 74 ? 12.297 83.254 -19.181 1.00 48.38 74 SER A C 1
ATOM 567 O O . SER A 1 74 ? 12.168 82.290 -18.428 1.00 48.38 74 SER A O 1
ATOM 569 N N . ARG A 1 75 ? 11.914 83.257 -20.458 1.00 48.41 75 ARG A N 1
ATOM 570 C CA . ARG A 1 75 ? 11.500 82.113 -21.273 1.00 48.41 75 ARG A CA 1
ATOM 571 C C . ARG A 1 75 ? 12.211 80.815 -20.858 1.00 48.41 75 ARG A C 1
ATOM 573 O O . ARG A 1 75 ? 13.414 80.861 -20.592 1.00 48.41 75 ARG A O 1
ATOM 580 N N . PRO A 1 76 ? 11.511 79.661 -20.860 1.00 50.09 76 PRO A N 1
ATOM 581 C CA . PRO A 1 76 ? 12.126 78.379 -20.540 1.00 50.09 76 PRO A CA 1
ATOM 582 C C . PRO A 1 76 ? 13.371 78.221 -21.406 1.00 50.09 76 PRO A C 1
ATOM 584 O O . PRO A 1 76 ? 13.294 78.341 -22.632 1.00 50.09 76 PRO A O 1
ATOM 587 N N . SER A 1 77 ? 14.523 78.041 -20.759 1.00 61.31 77 SER A N 1
ATOM 588 C CA . SER A 1 77 ? 15.794 77.955 -21.463 1.00 61.31 77 SER A CA 1
ATOM 589 C C . SER A 1 77 ? 15.684 76.867 -22.527 1.00 61.31 77 SER A C 1
ATOM 591 O O . SER A 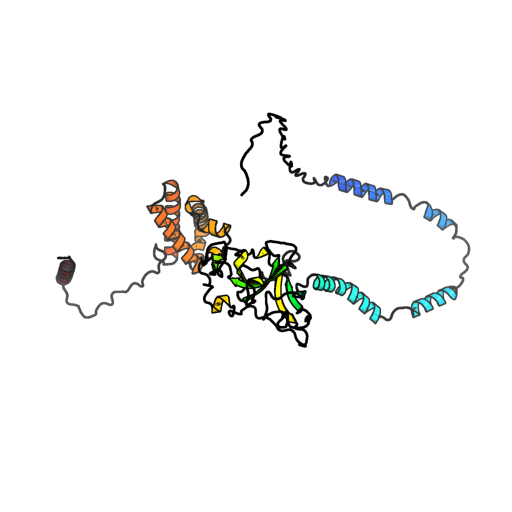1 77 ? 15.146 75.782 -22.286 1.00 61.31 77 SER A O 1
ATOM 593 N N . LEU A 1 78 ? 16.168 77.165 -23.733 1.00 57.44 78 LEU A N 1
ATOM 594 C CA . LEU A 1 78 ? 16.185 76.216 -24.847 1.00 57.44 78 LEU A CA 1
ATOM 595 C C . LEU A 1 78 ? 16.754 74.853 -24.422 1.00 57.44 78 LEU A C 1
ATOM 597 O O . LEU A 1 78 ? 16.279 73.830 -24.899 1.00 57.44 78 LEU A O 1
ATOM 601 N N . ALA A 1 79 ? 17.679 74.830 -23.456 1.00 64.69 79 ALA A N 1
ATOM 602 C CA . ALA A 1 79 ? 18.209 73.618 -22.840 1.00 64.69 79 ALA A CA 1
ATOM 603 C C . ALA A 1 79 ? 17.121 72.712 -22.239 1.00 64.69 79 ALA A C 1
ATOM 605 O O . ALA A 1 79 ? 17.095 71.523 -22.543 1.00 64.69 79 ALA A O 1
ATOM 606 N N . VAL A 1 80 ? 16.178 73.247 -21.454 1.00 69.12 80 VAL A N 1
ATOM 607 C CA . VAL A 1 80 ? 15.077 72.446 -20.889 1.00 69.12 80 VAL A CA 1
ATOM 608 C C . VAL A 1 80 ? 14.196 71.899 -22.007 1.00 69.12 80 VAL A C 1
ATOM 610 O O . VAL A 1 80 ? 13.817 70.733 -21.969 1.00 69.12 80 VAL A O 1
ATOM 613 N N . ALA A 1 81 ? 13.912 72.699 -23.039 1.00 69.31 81 ALA A N 1
ATOM 614 C CA . ALA A 1 81 ? 13.133 72.244 -24.188 1.00 69.31 81 ALA A CA 1
ATOM 615 C C . ALA A 1 81 ? 13.862 71.154 -25.000 1.00 69.31 81 ALA A C 1
ATOM 617 O O . ALA A 1 81 ? 13.223 70.204 -25.454 1.00 69.31 81 ALA A O 1
ATOM 618 N N . VAL A 1 82 ? 15.186 71.260 -25.149 1.00 72.88 82 VAL A N 1
ATOM 619 C CA . VAL A 1 82 ? 16.033 70.265 -25.822 1.00 72.88 82 VAL A CA 1
ATOM 620 C C . VAL A 1 82 ? 16.086 68.975 -25.015 1.00 72.88 82 VAL A C 1
ATOM 622 O O . VAL A 1 82 ? 15.826 67.919 -25.581 1.00 72.88 82 VAL A O 1
ATOM 625 N N . VAL A 1 83 ? 16.319 69.044 -23.701 1.00 72.38 83 VAL A N 1
ATOM 626 C CA . VAL A 1 83 ? 16.300 67.868 -22.816 1.00 72.38 83 VAL A CA 1
ATOM 627 C C . VAL A 1 83 ? 14.929 67.200 -22.857 1.00 72.38 83 VAL A C 1
ATOM 629 O O . VAL A 1 83 ? 14.850 65.989 -23.033 1.00 72.38 83 VAL A O 1
ATOM 632 N N . ARG A 1 84 ? 13.834 67.970 -22.797 1.00 66.56 84 ARG A N 1
ATOM 633 C CA . ARG A 1 84 ? 12.475 67.416 -22.904 1.00 66.56 84 ARG A CA 1
ATOM 634 C C . ARG A 1 84 ? 12.245 66.728 -24.249 1.00 66.56 84 ARG A C 1
ATOM 636 O O . ARG A 1 84 ? 11.678 65.642 -24.260 1.00 66.56 84 ARG A O 1
ATOM 643 N N . ARG A 1 85 ? 12.722 67.302 -25.363 1.00 66.62 85 ARG A N 1
ATOM 644 C CA . ARG A 1 85 ? 12.670 66.651 -26.687 1.00 66.62 85 ARG A CA 1
ATOM 645 C C . ARG A 1 85 ? 13.533 65.394 -26.749 1.00 66.62 85 ARG A C 1
ATOM 647 O O . ARG A 1 85 ? 13.112 64.419 -27.363 1.00 66.62 85 ARG A O 1
ATOM 654 N N . LEU A 1 86 ? 14.715 65.403 -26.134 1.00 66.44 86 LEU A N 1
ATOM 655 C CA . LEU A 1 86 ? 15.621 64.255 -26.114 1.00 66.44 86 LEU A CA 1
ATOM 656 C C . LEU A 1 86 ? 15.007 63.098 -25.313 1.00 66.44 86 LEU A C 1
ATOM 658 O O . LEU A 1 86 ? 14.956 61.973 -25.797 1.00 66.44 86 LEU A O 1
ATOM 662 N N . VAL A 1 87 ? 14.442 63.400 -24.140 1.00 66.81 87 VAL A N 1
ATOM 663 C CA . VAL A 1 87 ? 13.703 62.446 -23.299 1.00 66.81 87 VAL A CA 1
ATOM 664 C C . VAL A 1 87 ? 12.456 61.929 -24.019 1.00 66.81 87 VAL A C 1
ATOM 666 O O . VAL A 1 87 ? 12.196 60.729 -23.993 1.00 66.81 87 VAL A O 1
ATOM 669 N N . GLN A 1 88 ? 11.719 62.795 -24.723 1.00 62.03 88 GLN A N 1
ATOM 670 C CA . GLN A 1 88 ? 10.556 62.378 -25.510 1.00 62.03 88 GLN A CA 1
ATOM 671 C C . GLN A 1 88 ? 10.924 61.450 -26.674 1.00 62.03 88 GLN A C 1
ATOM 673 O O . GLN A 1 88 ? 10.165 60.533 -26.983 1.00 62.03 88 GLN A O 1
ATOM 678 N N . ARG A 1 89 ? 12.097 61.641 -27.293 1.00 65.94 89 ARG A N 1
ATOM 679 C CA . ARG A 1 89 ? 12.633 60.729 -28.318 1.00 65.94 89 ARG A CA 1
ATOM 680 C C . ARG A 1 89 ? 13.087 59.384 -27.750 1.00 65.94 89 ARG A C 1
ATOM 682 O O . ARG A 1 89 ? 13.106 58.407 -28.486 1.00 65.94 89 ARG A O 1
ATOM 689 N N . LEU A 1 90 ? 13.422 59.332 -26.462 1.00 64.50 90 LEU A N 1
ATOM 690 C CA . LEU A 1 90 ? 13.848 58.121 -25.757 1.00 64.50 90 LEU A CA 1
ATOM 691 C C . LEU A 1 90 ? 12.687 57.345 -25.121 1.00 64.50 90 LEU A C 1
ATOM 693 O O . LEU A 1 90 ? 12.939 56.346 -24.447 1.00 64.50 90 LEU A O 1
ATOM 697 N N . HIS A 1 91 ? 11.425 57.758 -25.304 1.00 64.38 91 HIS A N 1
ATOM 698 C CA . HIS A 1 91 ? 10.307 56.950 -24.826 1.00 64.38 91 HIS A CA 1
ATOM 699 C C . HIS A 1 91 ? 10.351 55.576 -25.509 1.00 64.38 91 HIS A C 1
ATOM 701 O O . HIS A 1 91 ? 10.197 55.509 -26.732 1.00 64.38 91 HIS A O 1
ATOM 707 N N . PRO A 1 92 ? 10.547 54.478 -24.750 1.00 67.62 92 PRO A N 1
ATOM 708 C CA . PRO A 1 92 ? 10.567 53.152 -25.334 1.00 67.62 92 PRO A CA 1
ATOM 709 C C . PRO A 1 92 ? 9.250 52.930 -26.080 1.00 67.62 92 PRO A C 1
ATOM 711 O O . PRO A 1 92 ? 8.186 53.353 -25.602 1.00 67.62 92 PRO A O 1
ATOM 714 N N . PRO A 1 93 ? 9.297 52.288 -27.256 1.00 77.75 93 PRO A N 1
ATOM 715 C CA . PRO A 1 93 ? 8.110 52.087 -28.061 1.00 77.75 93 PRO A CA 1
ATOM 716 C C . PRO A 1 93 ? 7.047 51.354 -27.235 1.00 77.75 93 PRO A C 1
ATOM 718 O O . PRO A 1 93 ? 7.346 50.475 -26.423 1.00 77.75 93 PRO A O 1
ATOM 721 N N . SER A 1 94 ? 5.779 51.730 -27.416 1.00 75.94 94 SER A N 1
ATOM 722 C CA . SER A 1 94 ? 4.687 51.276 -26.540 1.00 75.94 94 SER A CA 1
ATOM 723 C C . SER A 1 94 ? 4.531 49.748 -26.475 1.00 75.94 94 SER A C 1
ATOM 725 O O . SER A 1 94 ? 4.017 49.234 -25.481 1.00 75.94 94 SER A O 1
ATOM 727 N N . TRP A 1 95 ? 5.003 49.014 -27.493 1.00 81.56 95 TRP A N 1
ATOM 728 C CA . TRP A 1 95 ? 5.025 47.550 -27.506 1.00 81.56 95 TRP A CA 1
ATOM 729 C C . TRP A 1 95 ? 5.968 46.964 -26.445 1.00 81.56 95 TRP A C 1
ATOM 731 O O . TRP A 1 95 ? 5.579 46.014 -25.769 1.00 81.56 95 TRP A O 1
ATOM 741 N N . LEU A 1 96 ? 7.140 47.570 -26.220 1.00 82.06 96 LEU A N 1
ATOM 742 C CA . LEU A 1 96 ? 8.113 47.110 -25.227 1.00 82.06 96 LEU A CA 1
ATOM 743 C C . LEU A 1 96 ? 7.579 47.321 -23.807 1.00 82.06 96 LEU A C 1
ATOM 745 O O . LEU A 1 96 ? 7.673 46.423 -22.980 1.00 82.06 96 LEU A O 1
ATOM 749 N N . ARG A 1 97 ? 6.911 48.457 -23.549 1.00 81.56 97 ARG A N 1
ATOM 750 C CA . ARG A 1 97 ? 6.217 48.708 -22.272 1.00 81.56 97 ARG A CA 1
ATOM 751 C C . ARG A 1 97 ? 5.121 47.675 -22.001 1.00 81.56 97 ARG A C 1
ATOM 753 O O . ARG A 1 97 ? 4.964 47.230 -20.872 1.00 81.56 97 ARG A O 1
ATOM 760 N N . ARG A 1 98 ? 4.343 47.291 -23.019 1.00 82.75 98 ARG A N 1
ATOM 761 C CA . ARG A 1 98 ? 3.324 46.236 -22.870 1.00 82.75 98 ARG A CA 1
ATOM 762 C C . ARG A 1 98 ? 3.958 44.869 -22.608 1.00 82.75 98 ARG A C 1
ATOM 764 O O . ARG A 1 98 ? 3.423 44.106 -21.813 1.00 82.75 98 ARG A O 1
ATOM 771 N N . TRP A 1 99 ? 5.085 44.565 -23.250 1.00 85.62 99 TRP A N 1
ATOM 772 C CA . TRP A 1 99 ? 5.807 43.307 -23.062 1.00 85.62 99 TRP A CA 1
ATOM 773 C C . TRP A 1 99 ? 6.439 43.196 -21.667 1.00 85.62 99 TRP A C 1
ATOM 775 O O . TRP A 1 99 ? 6.293 42.166 -21.015 1.00 85.62 99 TRP A O 1
ATOM 785 N N . THR A 1 100 ? 7.040 44.274 -21.156 1.00 83.94 100 THR A N 1
ATOM 786 C CA . THR A 1 100 ? 7.597 44.307 -19.793 1.00 83.94 100 THR A CA 1
ATOM 787 C C . THR A 1 100 ? 6.507 44.215 -18.727 1.00 83.94 100 THR A C 1
ATOM 789 O O . THR A 1 100 ? 6.667 43.468 -17.766 1.00 83.94 100 THR A O 1
ATOM 792 N N . TRP A 1 101 ? 5.363 44.884 -18.924 1.00 84.56 101 TRP A N 1
ATOM 793 C CA . TRP A 1 101 ? 4.185 44.691 -18.070 1.00 84.56 101 TRP A CA 1
ATOM 794 C C . TRP A 1 101 ? 3.701 43.238 -18.112 1.00 84.56 101 TRP A C 1
ATOM 796 O O . TRP A 1 101 ? 3.477 42.640 -17.068 1.00 84.56 101 TRP A O 1
ATOM 806 N N . ARG A 1 102 ? 3.612 42.611 -19.291 1.00 89.19 102 ARG A N 1
ATOM 807 C CA . ARG A 1 102 ? 3.254 41.187 -19.392 1.00 89.19 102 ARG A CA 1
ATOM 808 C C . ARG A 1 102 ? 4.223 40.290 -18.629 1.00 89.19 102 ARG A C 1
ATOM 810 O O . ARG A 1 102 ? 3.757 39.438 -17.894 1.00 89.19 102 ARG A O 1
ATOM 817 N N . LEU A 1 103 ? 5.532 40.493 -18.739 1.00 86.94 103 LEU A N 1
ATOM 818 C CA . LEU A 1 103 ? 6.516 39.738 -17.955 1.00 86.94 103 LEU A CA 1
ATOM 819 C C . LEU A 1 103 ? 6.367 39.947 -16.447 1.00 86.94 103 LEU A C 1
ATOM 821 O O . LEU A 1 103 ? 6.488 38.988 -15.697 1.00 86.94 103 LEU A O 1
ATOM 825 N N . PHE A 1 104 ? 6.072 41.167 -15.996 1.00 88.44 104 PHE A N 1
ATOM 826 C CA . PHE A 1 104 ? 5.887 41.453 -14.572 1.00 88.44 104 PHE A CA 1
ATOM 827 C C . PHE A 1 104 ? 4.660 40.740 -13.981 1.00 88.44 104 PHE A C 1
ATOM 829 O O . PHE A 1 104 ? 4.727 40.241 -12.863 1.00 88.44 104 PHE A O 1
ATOM 836 N N . PHE A 1 105 ? 3.557 40.651 -14.734 1.00 89.69 105 PHE A N 1
ATOM 837 C CA . PHE A 1 105 ? 2.332 39.982 -14.270 1.00 89.69 105 PHE A CA 1
ATOM 838 C C . PHE A 1 105 ? 2.299 38.480 -14.567 1.00 89.69 105 PHE A C 1
ATOM 840 O O . PHE A 1 105 ? 1.738 37.721 -13.785 1.00 89.69 105 PHE A O 1
ATOM 847 N N . LEU A 1 106 ? 2.885 38.040 -15.681 1.00 89.81 106 LEU A N 1
ATOM 848 C CA . LEU A 1 106 ? 2.873 36.641 -16.119 1.00 89.81 106 LEU A CA 1
ATOM 849 C C . LEU A 1 106 ? 4.088 35.863 -15.595 1.00 89.81 106 LEU A C 1
ATOM 851 O O . LEU A 1 106 ? 3.998 34.658 -15.397 1.00 89.81 106 LEU A O 1
ATOM 855 N N . GLY A 1 107 ? 5.202 36.545 -15.326 1.00 88.94 107 GLY A N 1
ATOM 856 C CA . GLY A 1 107 ? 6.450 35.955 -14.846 1.00 88.94 107 GLY A CA 1
ATOM 857 C C . GLY A 1 107 ? 6.315 35.248 -13.499 1.00 88.94 107 GLY A C 1
ATOM 858 O O . GLY A 1 107 ? 6.660 34.072 -13.440 1.00 88.94 107 GLY A O 1
ATOM 859 N N . PRO A 1 108 ? 5.790 35.886 -12.433 1.00 89.56 108 PRO A N 1
ATOM 860 C CA . PRO A 1 108 ? 5.656 35.227 -11.135 1.00 89.56 108 PRO A CA 1
ATOM 861 C C . PRO A 1 108 ? 4.734 33.994 -11.166 1.00 89.56 108 PRO A C 1
ATOM 863 O O . PRO A 1 108 ? 5.168 32.952 -10.680 1.00 89.56 108 PRO A O 1
ATOM 866 N N . PRO A 1 109 ? 3.533 34.023 -11.786 1.00 85.81 109 PRO A N 1
ATOM 867 C CA . PRO A 1 109 ? 2.715 32.819 -11.948 1.00 85.81 109 PRO A CA 1
ATOM 868 C C . PRO A 1 109 ? 3.421 31.715 -12.738 1.00 85.81 109 PRO A C 1
ATOM 870 O O . PRO A 1 109 ? 3.403 30.564 -12.319 1.00 85.81 109 PRO A O 1
ATOM 873 N N . ILE A 1 110 ? 4.083 32.059 -13.848 1.00 88.38 110 ILE A N 1
ATOM 874 C CA . ILE A 1 110 ? 4.848 31.095 -14.649 1.00 88.38 110 ILE A CA 1
ATOM 875 C C . ILE A 1 110 ? 5.998 30.492 -13.830 1.00 88.38 110 ILE A C 1
ATOM 877 O O . ILE A 1 110 ? 6.202 29.284 -13.868 1.00 88.38 110 ILE A O 1
ATOM 881 N N . ALA A 1 111 ? 6.730 31.301 -13.063 1.00 84.44 111 ALA A N 1
ATOM 882 C CA . ALA A 1 111 ? 7.819 30.834 -12.212 1.00 84.44 111 ALA A CA 1
ATOM 883 C C . ALA A 1 111 ? 7.316 29.888 -11.117 1.00 84.44 111 ALA A C 1
ATOM 885 O O . ALA A 1 111 ? 7.919 28.841 -10.910 1.00 84.44 111 ALA A O 1
ATOM 886 N N . VAL A 1 112 ? 6.188 30.210 -10.474 1.00 82.62 112 VAL A N 1
ATOM 887 C CA . VAL A 1 112 ? 5.537 29.312 -9.509 1.00 82.62 112 VAL A CA 1
ATOM 888 C C . VAL A 1 112 ? 5.138 28.002 -10.186 1.00 82.62 112 VAL A C 1
ATOM 890 O O . VAL A 1 112 ? 5.433 26.953 -9.633 1.00 82.62 112 VAL A O 1
ATOM 893 N N . ILE A 1 113 ? 4.560 28.045 -11.393 1.00 80.44 113 ILE A N 1
ATOM 894 C CA . ILE A 1 113 ? 4.190 26.845 -12.166 1.00 80.44 113 ILE A CA 1
ATOM 895 C C . ILE A 1 113 ? 5.416 25.977 -12.492 1.00 80.44 113 ILE A C 1
ATOM 897 O O . ILE A 1 113 ? 5.360 24.755 -12.363 1.00 80.44 113 ILE A O 1
ATOM 901 N N . TYR A 1 114 ? 6.531 26.586 -12.904 1.00 80.94 114 TYR A N 1
ATOM 902 C CA . TYR A 1 114 ? 7.773 25.856 -13.174 1.00 80.94 114 TYR A CA 1
ATOM 903 C C . TYR A 1 114 ? 8.403 25.284 -11.901 1.00 80.94 114 TYR A C 1
ATOM 905 O O . TYR A 1 114 ? 8.852 24.143 -11.908 1.00 80.94 114 TYR A O 1
ATOM 913 N N . MET A 1 115 ? 8.415 26.045 -10.803 1.00 79.06 115 MET A N 1
ATOM 914 C CA . MET A 1 115 ? 8.883 25.565 -9.496 1.00 79.06 115 MET A CA 1
ATOM 915 C C . MET A 1 115 ? 7.993 24.451 -8.941 1.00 79.06 115 MET A C 1
ATOM 917 O O . MET A 1 115 ? 8.457 23.612 -8.177 1.00 79.06 115 MET A O 1
ATOM 921 N N . SER A 1 116 ? 6.720 24.444 -9.332 1.00 72.88 116 SER A N 1
ATOM 922 C CA . SER A 1 116 ? 5.724 23.455 -8.938 1.00 72.88 116 SER A CA 1
ATOM 923 C C . SER A 1 116 ? 5.679 22.252 -9.882 1.00 72.88 116 SER A C 1
ATOM 925 O O . SER A 1 116 ? 4.780 21.425 -9.764 1.00 72.88 116 SER A O 1
ATOM 927 N N . PHE A 1 117 ? 6.559 22.171 -10.881 1.00 81.50 117 PHE A N 1
ATOM 928 C CA . PHE A 1 117 ? 6.441 21.147 -11.907 1.00 81.50 117 PHE A CA 1
ATOM 929 C C . PHE A 1 117 ? 6.946 19.800 -11.376 1.00 81.50 117 PHE A C 1
ATOM 931 O O . PHE A 1 117 ? 8.109 19.698 -10.988 1.00 81.50 117 PHE A O 1
ATOM 938 N N . PRO A 1 118 ? 6.117 18.740 -11.366 1.00 83.06 118 PRO A N 1
ATOM 939 C CA . PRO A 1 118 ? 6.460 17.508 -10.666 1.00 83.06 118 PRO A CA 1
ATOM 940 C C . PRO A 1 118 ? 7.413 16.603 -11.456 1.00 83.06 118 PRO A C 1
ATOM 942 O O . PRO A 1 118 ? 7.691 15.499 -10.992 1.00 83.06 118 PRO A O 1
ATOM 945 N N . TRP A 1 119 ? 7.888 16.994 -12.642 1.00 87.81 119 TRP A N 1
ATOM 946 C CA . TRP A 1 119 ? 8.749 16.148 -13.472 1.00 87.81 119 TRP A CA 1
ATOM 947 C C . TRP A 1 119 ? 10.223 16.502 -13.304 1.00 87.81 119 TRP A C 1
ATOM 949 O O . TRP A 1 119 ? 10.615 17.662 -13.397 1.00 87.81 119 TRP A O 1
ATOM 959 N N . THR A 1 120 ? 11.046 15.479 -13.111 1.00 89.56 120 THR A N 1
ATOM 960 C CA . THR A 1 120 ? 12.499 15.578 -12.997 1.00 89.56 120 THR A CA 1
ATOM 961 C C . THR A 1 120 ? 13.163 14.587 -13.944 1.00 89.56 120 THR A C 1
ATOM 963 O O . THR A 1 120 ? 12.622 13.517 -14.213 1.00 89.56 120 THR A O 1
ATOM 966 N N . ILE A 1 121 ? 14.327 14.944 -14.479 1.00 92.19 121 ILE A N 1
ATOM 967 C CA . ILE A 1 121 ? 15.112 14.066 -15.351 1.00 92.19 121 ILE A CA 1
ATOM 968 C C . ILE A 1 121 ? 16.264 13.502 -14.523 1.00 92.19 121 ILE A C 1
ATOM 970 O O . ILE A 1 121 ? 17.016 14.262 -13.913 1.00 92.19 121 ILE A O 1
ATOM 974 N N . MET A 1 122 ? 16.422 12.180 -14.513 1.00 92.75 122 MET A N 1
ATOM 975 C CA . MET A 1 122 ? 17.488 11.491 -13.777 1.00 92.75 122 MET A CA 1
ATOM 976 C C . MET A 1 122 ? 18.316 10.612 -14.714 1.00 92.75 122 MET A C 1
ATOM 978 O O . MET A 1 122 ? 17.819 10.148 -15.736 1.00 92.75 122 MET A O 1
ATOM 982 N N . ARG A 1 123 ? 19.587 10.382 -14.372 1.00 92.44 123 ARG A N 1
ATOM 983 C CA . ARG A 1 123 ? 20.462 9.443 -15.093 1.00 92.44 123 ARG A CA 1
ATOM 984 C C . ARG A 1 123 ? 20.488 8.112 -14.357 1.00 92.44 123 ARG A C 1
ATOM 986 O O . ARG A 1 123 ? 20.715 8.106 -13.148 1.00 92.44 123 ARG A O 1
ATOM 993 N N . VAL A 1 124 ? 20.283 7.005 -15.065 1.00 90.31 124 VAL A N 1
ATOM 994 C CA . VAL A 1 124 ? 20.313 5.665 -14.465 1.00 90.31 124 VAL A CA 1
ATOM 995 C C . VAL A 1 124 ? 21.697 5.064 -14.640 1.00 90.31 124 VAL A C 1
ATOM 997 O O . VAL A 1 124 ? 22.128 4.786 -15.754 1.00 90.31 124 VAL A O 1
ATOM 1000 N N . HIS A 1 125 ? 22.391 4.821 -13.533 1.00 86.75 125 HIS A N 1
ATOM 1001 C CA . HIS A 1 125 ? 23.668 4.115 -13.533 1.00 86.75 125 HIS A CA 1
ATOM 1002 C C . HIS A 1 125 ? 23.490 2.684 -13.017 1.00 86.75 125 HIS A C 1
ATOM 1004 O O . HIS A 1 125 ? 22.764 2.446 -12.053 1.00 86.75 125 HIS A O 1
ATOM 1010 N N . GLY A 1 126 ? 24.190 1.737 -13.643 1.00 83.75 126 GLY A N 1
ATOM 1011 C CA . GLY A 1 126 ? 24.243 0.342 -13.210 1.00 83.75 126 GLY A CA 1
ATOM 1012 C C . GLY A 1 126 ? 23.357 -0.614 -14.013 1.00 83.75 126 GLY A C 1
ATOM 1013 O O . GLY A 1 126 ? 22.590 -0.217 -14.887 1.00 83.75 126 GLY A O 1
ATOM 1014 N N . VAL A 1 127 ? 23.505 -1.900 -13.688 1.00 86.31 127 VAL A N 1
ATOM 1015 C CA . VAL A 1 127 ? 22.945 -3.057 -14.416 1.00 86.31 127 VAL A CA 1
ATOM 1016 C C . VAL A 1 127 ? 21.724 -3.676 -13.733 1.00 86.31 127 VAL A C 1
ATOM 1018 O O . VAL A 1 127 ? 21.195 -4.682 -14.189 1.00 86.31 127 VAL A O 1
ATOM 1021 N N . SER A 1 128 ? 21.271 -3.097 -12.620 1.00 86.12 128 SER A N 1
ATOM 1022 C CA . SER A 1 128 ? 20.283 -3.733 -11.741 1.00 86.12 128 SER A CA 1
ATOM 1023 C C . SER A 1 128 ? 18.860 -3.810 -12.320 1.00 86.12 128 SER A C 1
ATOM 1025 O O . SER A 1 128 ? 18.025 -4.542 -11.801 1.00 86.12 128 SER A O 1
ATOM 1027 N N . MET A 1 129 ? 18.604 -3.057 -13.389 1.00 88.75 129 MET A N 1
ATOM 1028 C CA . MET A 1 129 ? 17.357 -3.042 -14.158 1.00 88.75 129 MET A CA 1
ATOM 1029 C C . MET A 1 129 ? 17.599 -3.417 -15.628 1.00 88.75 129 MET A C 1
ATOM 1031 O O . MET A 1 129 ? 16.750 -3.161 -16.474 1.00 88.75 129 MET A O 1
ATOM 1035 N N . ALA A 1 130 ? 18.763 -3.978 -15.968 1.00 84.94 130 ALA A N 1
ATOM 1036 C CA . ALA A 1 130 ? 19.003 -4.500 -17.310 1.00 84.94 130 ALA A CA 1
ATOM 1037 C C . ALA A 1 130 ? 18.166 -5.776 -17.517 1.00 84.94 130 ALA A C 1
ATOM 1039 O O . ALA A 1 130 ? 18.066 -6.561 -16.582 1.00 84.94 130 ALA A O 1
ATOM 1040 N N . PRO A 1 131 ? 17.595 -6.022 -18.707 1.00 79.94 131 PRO A N 1
ATOM 1041 C CA . PRO A 1 131 ? 17.843 -5.299 -19.954 1.00 79.94 131 PRO A CA 1
ATOM 1042 C C . PRO A 1 131 ? 16.971 -4.049 -20.152 1.00 79.94 131 PRO A C 1
ATOM 1044 O O . PRO A 1 131 ? 17.165 -3.349 -21.140 1.00 79.94 131 PRO A O 1
ATOM 1047 N N . PHE A 1 132 ? 16.022 -3.769 -19.249 1.00 85.00 132 PHE A N 1
ATOM 1048 C CA . PHE A 1 132 ? 15.073 -2.660 -19.393 1.00 85.00 132 PHE A CA 1
ATOM 1049 C C . PHE A 1 132 ? 15.759 -1.287 -19.407 1.00 85.00 132 PHE A C 1
ATOM 1051 O O . PHE A 1 132 ? 15.460 -0.456 -20.261 1.00 85.00 132 PHE A O 1
ATOM 1058 N N . PHE A 1 133 ? 16.704 -1.068 -18.491 1.00 85.88 133 PHE A N 1
ATOM 1059 C CA . PHE A 1 133 ? 17.599 0.088 -18.504 1.00 85.88 133 PHE A CA 1
ATOM 1060 C C . PHE A 1 133 ? 19.020 -0.328 -18.853 1.00 85.88 133 PHE A C 1
ATOM 1062 O O . PHE A 1 133 ? 19.504 -1.369 -18.404 1.00 85.88 133 PHE A O 1
ATOM 1069 N N . ASN A 1 134 ? 19.713 0.545 -19.578 1.00 83.62 134 ASN A N 1
ATOM 1070 C CA . ASN A 1 134 ? 21.109 0.408 -19.959 1.00 83.62 134 ASN A CA 1
ATOM 1071 C C . ASN A 1 134 ? 21.421 -0.940 -20.646 1.00 83.62 134 ASN A C 1
ATOM 1073 O O . ASN A 1 134 ? 22.318 -1.660 -20.192 1.00 83.62 134 ASN A O 1
ATOM 1077 N N . PRO A 1 135 ? 20.741 -1.294 -21.755 1.00 77.81 135 PRO A N 1
ATOM 1078 C CA . PRO A 1 135 ? 20.894 -2.600 -22.408 1.00 77.81 135 PRO A CA 1
ATOM 1079 C C . PRO A 1 135 ? 22.346 -2.914 -22.812 1.00 77.81 135 PRO A C 1
ATOM 1081 O O . PRO A 1 135 ? 22.767 -4.067 -22.787 1.00 77.81 135 PRO A O 1
ATOM 1084 N N . ASN A 1 136 ? 23.140 -1.882 -23.114 1.00 75.62 136 ASN A N 1
ATOM 1085 C CA . ASN A 1 136 ? 24.535 -2.012 -23.543 1.00 75.62 136 ASN A CA 1
ATOM 1086 C C . ASN A 1 136 ? 25.553 -1.973 -22.385 1.00 75.62 136 ASN A C 1
ATOM 1088 O O . ASN A 1 136 ? 26.754 -1.902 -22.631 1.00 75.62 136 ASN A O 1
ATOM 1092 N N . SER A 1 137 ? 25.112 -2.015 -21.122 1.00 71.62 137 SER A N 1
ATOM 1093 C CA . SER A 1 137 ? 26.009 -2.092 -19.957 1.00 71.62 137 SER A CA 1
ATOM 1094 C C . SER A 1 137 ? 26.490 -3.524 -19.720 1.00 71.62 137 SER A C 1
ATOM 1096 O O . SER A 1 137 ? 26.115 -4.172 -18.745 1.00 71.62 137 SER A O 1
ATOM 1098 N N . SER A 1 138 ? 27.317 -4.039 -20.627 1.00 69.44 138 SER A N 1
ATOM 1099 C CA . SER A 1 138 ? 28.059 -5.289 -20.424 1.00 69.44 138 SER A CA 1
ATOM 1100 C C . SER A 1 138 ? 29.539 -4.984 -20.185 1.00 69.44 138 SER A C 1
ATOM 1102 O O . SER A 1 138 ? 30.049 -4.044 -20.790 1.00 69.44 138 SER A O 1
ATOM 1104 N N . PRO A 1 139 ? 30.245 -5.753 -19.332 1.00 69.81 139 PRO A N 1
ATOM 1105 C CA . PRO A 1 139 ? 31.668 -5.526 -19.056 1.00 69.81 139 PRO A CA 1
ATOM 1106 C C . PRO A 1 139 ? 32.553 -5.660 -20.305 1.00 69.81 139 PRO A C 1
ATOM 1108 O O . PRO A 1 139 ? 33.603 -5.029 -20.370 1.00 69.81 139 PRO A O 1
ATOM 1111 N N . ASP A 1 140 ? 32.111 -6.437 -21.298 1.00 74.50 140 ASP A N 1
ATOM 1112 C CA . ASP A 1 140 ? 32.835 -6.673 -22.553 1.00 74.50 140 ASP A CA 1
ATOM 1113 C C . ASP A 1 140 ? 32.654 -5.544 -23.585 1.00 74.50 140 ASP A C 1
ATOM 1115 O O . ASP A 1 140 ? 33.331 -5.521 -24.613 1.00 74.50 140 ASP A O 1
ATOM 1119 N N . LEU A 1 141 ? 31.728 -4.611 -23.336 1.00 75.62 141 LEU A N 1
ATOM 1120 C CA . LEU A 1 141 ? 31.438 -3.487 -24.222 1.00 75.62 141 LEU A CA 1
ATOM 1121 C C . LEU A 1 141 ? 32.112 -2.204 -23.714 1.00 75.62 141 LEU A C 1
ATOM 1123 O O . LEU A 1 141 ? 32.284 -2.022 -22.506 1.00 75.62 141 LEU A O 1
ATOM 1127 N N . PRO A 1 142 ? 32.479 -1.274 -24.618 1.00 78.31 142 PRO A N 1
ATOM 1128 C CA . PRO A 1 142 ? 32.947 0.040 -24.202 1.00 78.31 142 PRO A CA 1
ATOM 1129 C C . PRO A 1 142 ? 31.873 0.741 -23.353 1.00 78.31 142 PRO A C 1
ATOM 1131 O O . PRO A 1 142 ? 30.679 0.538 -23.588 1.00 78.31 142 PRO A O 1
ATOM 1134 N N . PRO A 1 143 ? 32.272 1.584 -22.383 1.00 74.81 143 PRO A N 1
ATOM 1135 C CA . PRO A 1 143 ? 31.337 2.230 -21.470 1.00 74.81 143 PRO A CA 1
ATOM 1136 C C . PRO A 1 143 ? 30.326 3.081 -22.247 1.00 74.81 143 PRO A C 1
ATOM 1138 O O . PRO A 1 143 ? 30.666 4.122 -22.813 1.00 74.81 143 PRO A O 1
ATOM 1141 N N . ALA A 1 144 ? 29.076 2.620 -22.277 1.00 78.19 144 ALA A N 1
ATOM 1142 C CA . ALA A 1 144 ? 27.973 3.332 -22.902 1.00 78.19 144 ALA A CA 1
ATOM 1143 C C . ALA A 1 144 ? 27.502 4.500 -22.012 1.00 78.19 144 ALA A C 1
ATOM 1145 O O . ALA A 1 144 ? 27.572 4.409 -20.780 1.00 78.19 144 ALA A O 1
ATOM 1146 N N . PRO A 1 145 ? 27.006 5.602 -22.604 1.00 84.38 145 PRO A N 1
ATOM 1147 C CA . PRO A 1 145 ? 26.349 6.653 -21.838 1.00 84.38 145 PRO A CA 1
ATOM 1148 C C . PRO A 1 145 ? 25.098 6.101 -21.129 1.00 84.38 145 PRO A C 1
ATOM 1150 O O . PRO A 1 145 ? 24.389 5.285 -21.717 1.00 84.38 145 PRO A O 1
ATOM 1153 N N . PRO A 1 146 ? 24.814 6.538 -19.888 1.00 86.00 146 PRO A N 1
ATOM 1154 C CA . PRO A 1 146 ? 23.650 6.077 -19.137 1.00 86.00 146 PRO A CA 1
ATOM 1155 C C . PRO A 1 146 ? 22.343 6.577 -19.760 1.00 86.00 146 PRO A C 1
ATOM 1157 O O . PRO A 1 146 ? 22.283 7.699 -20.278 1.00 86.00 146 PRO A O 1
ATOM 1160 N N . ASP A 1 147 ? 21.284 5.786 -19.618 1.00 88.81 147 ASP A N 1
ATOM 1161 C CA . ASP A 1 147 ? 19.934 6.179 -20.008 1.00 88.81 147 ASP A CA 1
ATOM 1162 C C . ASP A 1 147 ? 19.413 7.325 -19.127 1.00 88.81 147 ASP A C 1
ATOM 1164 O O . ASP A 1 147 ? 19.705 7.429 -17.926 1.00 88.81 147 ASP A O 1
ATOM 1168 N N . LEU A 1 148 ? 18.616 8.203 -19.737 1.00 92.38 148 LEU A N 1
ATOM 1169 C CA . LEU A 1 148 ? 17.932 9.288 -19.042 1.00 92.38 148 LEU A CA 1
ATOM 1170 C C . LEU A 1 148 ? 16.482 8.883 -18.799 1.00 92.38 148 LEU A C 1
ATOM 1172 O O . LEU A 1 148 ? 15.781 8.500 -19.727 1.00 92.38 148 LEU A O 1
ATOM 1176 N N . ILE A 1 149 ? 16.003 9.006 -17.571 1.00 93.19 149 ILE A N 1
ATOM 1177 C CA . ILE A 1 149 ? 14.613 8.716 -17.216 1.00 93.19 149 ILE A CA 1
ATOM 1178 C C . ILE A 1 149 ? 13.879 9.999 -16.846 1.00 93.19 149 ILE A C 1
ATOM 1180 O O . ILE A 1 149 ? 14.414 10.865 -16.151 1.00 93.19 149 ILE A O 1
ATOM 1184 N N . LEU A 1 150 ? 12.637 10.110 -17.302 1.00 92.94 150 LEU A N 1
ATOM 1185 C CA . LEU A 1 150 ? 11.692 11.126 -16.867 1.00 92.94 150 LEU A CA 1
ATOM 1186 C C . LEU A 1 150 ? 10.920 10.580 -15.669 1.00 92.94 150 LEU A C 1
ATOM 1188 O O . LEU A 1 150 ? 10.173 9.610 -15.792 1.00 92.94 150 LEU A O 1
ATOM 1192 N N . VAL A 1 151 ? 11.097 11.211 -14.517 1.00 91.62 151 VAL A N 1
ATOM 1193 C CA . VAL A 1 151 ? 10.514 10.796 -13.244 1.00 91.62 151 VAL A CA 1
ATOM 1194 C C . VAL A 1 151 ? 9.469 11.810 -12.810 1.00 91.62 151 VAL A C 1
ATOM 1196 O O . VAL A 1 151 ? 9.728 13.010 -12.764 1.00 91.62 151 VAL A O 1
ATOM 1199 N N . GLN A 1 152 ? 8.290 11.331 -12.444 1.00 88.75 152 GLN A N 1
ATOM 1200 C CA . GLN A 1 152 ? 7.263 12.124 -11.789 1.00 88.75 152 GLN A CA 1
ATOM 1201 C C . GLN A 1 152 ? 7.395 12.002 -10.275 1.00 88.75 152 GLN A C 1
ATOM 1203 O O . GLN A 1 152 ? 7.229 10.924 -9.717 1.00 88.75 152 GLN A O 1
ATOM 1208 N N . THR A 1 153 ? 7.681 13.112 -9.607 1.00 87.69 153 THR A N 1
ATOM 1209 C CA . THR A 1 153 ? 7.897 13.186 -8.160 1.00 87.69 153 THR A CA 1
ATOM 1210 C C . THR A 1 153 ? 6.577 13.199 -7.378 1.00 87.69 153 THR A C 1
ATOM 1212 O O . THR A 1 153 ? 5.617 13.870 -7.761 1.00 87.69 153 THR A O 1
ATOM 1215 N N . VAL A 1 154 ? 6.530 12.468 -6.258 1.00 79.06 154 VAL A N 1
ATOM 1216 C CA . VAL A 1 154 ? 5.347 12.359 -5.376 1.00 79.06 154 VAL A CA 1
ATOM 1217 C C . VAL A 1 154 ? 5.253 13.538 -4.403 1.00 79.06 154 VAL A C 1
ATOM 1219 O O . VAL A 1 154 ? 4.168 14.055 -4.145 1.00 79.06 154 VAL A O 1
ATOM 1222 N N . HIS A 1 155 ? 6.397 13.998 -3.887 1.00 63.19 155 HIS A N 1
ATOM 1223 C CA . HIS A 1 155 ? 6.482 14.984 -2.801 1.00 63.19 155 HIS A CA 1
ATOM 1224 C C . HIS A 1 155 ? 6.147 16.428 -3.207 1.00 63.19 155 HIS A C 1
ATOM 1226 O O . HIS A 1 155 ? 6.039 17.295 -2.346 1.00 63.19 155 HIS A O 1
ATOM 1232 N N . SER A 1 156 ? 5.999 16.727 -4.499 1.00 53.06 156 SER A N 1
ATOM 1233 C CA . SER A 1 156 ? 6.099 18.112 -4.962 1.00 53.06 156 SER A CA 1
ATOM 1234 C C . SER A 1 156 ? 4.915 19.024 -4.599 1.00 53.06 156 SER A C 1
ATOM 1236 O O . SER A 1 156 ? 5.130 20.232 -4.589 1.00 53.06 156 SER A O 1
ATOM 1238 N N . LEU A 1 157 ? 3.684 18.541 -4.345 1.00 51.62 157 LEU A N 1
ATOM 1239 C CA . LEU A 1 157 ? 2.518 19.455 -4.409 1.00 51.62 157 LEU A CA 1
ATOM 1240 C C . LEU A 1 157 ? 1.368 19.276 -3.417 1.00 51.62 157 LEU A C 1
ATOM 1242 O O . LEU A 1 157 ? 0.520 20.164 -3.346 1.00 51.62 157 LEU A O 1
ATOM 1246 N N . GLY A 1 158 ? 1.313 18.193 -2.639 1.00 51.91 158 GLY A N 1
ATOM 1247 C CA . GLY A 1 158 ? 0.159 17.942 -1.763 1.00 51.91 158 GLY A CA 1
ATOM 1248 C C . GLY A 1 158 ? -0.113 19.056 -0.741 1.00 51.91 158 GLY A C 1
ATOM 1249 O O . GLY A 1 158 ? -1.268 19.280 -0.383 1.00 51.91 158 GLY A O 1
ATOM 1250 N N . GLU A 1 159 ? 0.925 19.777 -0.307 1.00 53.03 159 GLU A N 1
ATOM 1251 C CA . GLU A 1 159 ? 0.813 20.711 0.821 1.00 53.03 159 GLU A CA 1
ATOM 1252 C C . GLU A 1 159 ? 0.705 22.192 0.437 1.00 53.03 159 GLU A C 1
ATOM 1254 O O . GLU A 1 159 ? 0.208 22.987 1.231 1.00 53.03 159 GLU A O 1
ATOM 1259 N N . VAL A 1 160 ? 1.123 22.601 -0.765 1.00 53.09 160 VAL A N 1
ATOM 1260 C CA . VAL A 1 160 ? 1.250 24.041 -1.075 1.00 53.09 160 VAL A CA 1
ATOM 1261 C C . VAL A 1 160 ? -0.040 24.690 -1.575 1.00 53.09 160 VAL A C 1
ATOM 1263 O O . VAL A 1 160 ? -0.172 25.911 -1.520 1.00 53.09 160 VAL A O 1
ATOM 1266 N N . SER A 1 161 ? -1.012 23.914 -2.067 1.00 52.94 161 SER A N 1
ATOM 1267 C CA . SER A 1 161 ? -2.249 24.479 -2.612 1.00 52.94 161 SER A CA 1
ATOM 1268 C C . SER A 1 161 ? -3.410 23.478 -2.611 1.00 52.94 161 SER A C 1
ATOM 1270 O O . SER A 1 161 ? -3.301 22.418 -3.228 1.00 52.94 161 SER A O 1
ATOM 1272 N N . PRO A 1 162 ? -4.581 23.823 -2.035 1.00 57.50 162 PRO A N 1
ATOM 1273 C CA . PRO A 1 162 ? -5.781 23.000 -2.168 1.00 57.50 162 PRO A CA 1
ATOM 1274 C C . PRO A 1 162 ? -6.282 22.914 -3.618 1.00 57.50 162 PRO A C 1
ATOM 1276 O O . PRO A 1 162 ? -6.994 21.961 -3.934 1.00 57.50 162 PRO A O 1
ATOM 1279 N N . LEU A 1 163 ? -5.914 23.880 -4.475 1.00 60.12 163 LEU A N 1
ATOM 1280 C CA . LEU A 1 163 ? -6.277 23.920 -5.896 1.00 60.12 163 LEU A CA 1
ATOM 1281 C C . LEU A 1 163 ? -5.449 22.927 -6.722 1.00 60.12 163 LEU A C 1
ATOM 1283 O O . LEU A 1 163 ? -5.959 22.349 -7.674 1.00 60.12 163 LEU A O 1
ATOM 1287 N N . PHE A 1 164 ? -4.194 22.698 -6.326 1.00 57.16 164 PHE A N 1
ATOM 1288 C CA . PHE A 1 164 ? -3.282 21.745 -6.960 1.00 57.16 164 PHE A CA 1
ATOM 1289 C C . PHE A 1 164 ? -3.107 20.479 -6.119 1.00 57.16 164 PHE A C 1
ATOM 1291 O O . PHE A 1 164 ? -2.031 19.882 -6.114 1.00 57.16 164 PHE A O 1
ATOM 1298 N N . ARG A 1 165 ? -4.168 20.039 -5.423 1.00 55.47 165 ARG A N 1
ATOM 1299 C CA . ARG A 1 165 ? -4.219 18.681 -4.872 1.00 55.47 165 ARG A CA 1
ATOM 1300 C C . ARG A 1 165 ? -4.233 17.697 -6.034 1.00 55.47 165 ARG A C 1
ATOM 1302 O O . ARG A 1 165 ? -5.292 17.275 -6.495 1.00 55.47 165 ARG A O 1
ATOM 1309 N N . LEU A 1 166 ? -3.042 17.364 -6.522 1.00 54.19 166 LEU A N 1
ATOM 1310 C CA . LEU A 1 166 ? -2.866 16.244 -7.424 1.00 54.19 166 LEU A CA 1
ATOM 1311 C C . LEU A 1 166 ? -3.483 15.008 -6.754 1.00 54.19 166 LEU A C 1
ATOM 1313 O O . LEU A 1 166 ? -3.356 14.846 -5.533 1.00 54.19 166 LEU A O 1
ATOM 1317 N N . PRO A 1 167 ? -4.204 14.166 -7.513 1.00 55.88 167 PRO A N 1
ATOM 1318 C CA . PRO A 1 167 ? -4.748 12.934 -6.967 1.00 55.88 167 PRO A CA 1
ATOM 1319 C C . PRO A 1 167 ? -3.614 12.139 -6.317 1.00 55.88 167 PRO A C 1
ATOM 1321 O O . PRO A 1 167 ? -2.500 12.114 -6.842 1.00 55.88 167 PRO A O 1
ATOM 1324 N N . ARG A 1 168 ? -3.889 11.496 -5.173 1.00 63.06 168 ARG A N 1
ATOM 1325 C CA . ARG A 1 168 ? -2.936 10.551 -4.576 1.00 63.06 168 ARG A CA 1
ATOM 1326 C C . ARG A 1 168 ? -2.554 9.553 -5.664 1.00 63.06 168 ARG A C 1
ATOM 1328 O O . ARG A 1 168 ? -3.442 8.905 -6.225 1.00 63.06 168 ARG A O 1
ATOM 1335 N N . PHE A 1 169 ? -1.268 9.493 -5.997 1.00 67.75 169 PHE A N 1
ATOM 1336 C CA . PHE A 1 169 ? -0.783 8.559 -7.000 1.00 67.75 169 PHE A CA 1
ATOM 1337 C C . PHE A 1 169 ? -1.173 7.149 -6.572 1.00 67.75 169 PHE A C 1
ATOM 1339 O O . PHE A 1 169 ? -0.922 6.741 -5.438 1.00 67.75 169 PHE A O 1
ATOM 1346 N N . LYS A 1 170 ? -1.847 6.433 -7.469 1.00 77.88 170 LYS A N 1
ATOM 1347 C CA . LYS A 1 170 ? -2.174 5.030 -7.258 1.00 77.88 170 LYS A CA 1
ATOM 1348 C C . LYS A 1 170 ? -0.981 4.221 -7.730 1.00 77.88 170 LYS A C 1
ATOM 1350 O O . LYS A 1 170 ? -0.602 4.316 -8.896 1.00 77.88 170 LYS A O 1
ATOM 1355 N N . LEU A 1 171 ? -0.385 3.475 -6.808 1.00 86.56 171 LEU A N 1
ATOM 1356 C CA . LEU A 1 171 ? 0.642 2.510 -7.153 1.00 86.56 171 LEU A CA 1
ATOM 1357 C C . LEU A 1 171 ? -0.023 1.331 -7.857 1.00 86.56 171 LEU A C 1
ATOM 1359 O O . LEU A 1 171 ? -1.033 0.801 -7.390 1.00 86.56 171 LEU A O 1
ATOM 1363 N N . HIS A 1 172 ? 0.562 0.937 -8.975 1.00 89.06 172 HIS A N 1
ATOM 1364 C CA . HIS A 1 172 ? 0.154 -0.208 -9.767 1.00 89.06 172 HIS A CA 1
ATOM 1365 C C . HIS A 1 172 ? 1.321 -1.188 -9.885 1.00 89.06 172 HIS A C 1
ATOM 1367 O O . HIS A 1 172 ? 2.492 -0.797 -9.881 1.00 89.06 172 HIS A O 1
ATOM 1373 N N . ARG A 1 173 ? 0.993 -2.479 -9.980 1.00 89.69 173 ARG A N 1
ATOM 1374 C CA . ARG A 1 173 ? 1.974 -3.524 -10.288 1.00 89.69 173 ARG A CA 1
ATOM 1375 C C . ARG A 1 173 ? 2.588 -3.251 -11.665 1.00 89.69 173 ARG A C 1
ATOM 1377 O O . ARG A 1 173 ? 1.930 -2.703 -12.544 1.00 89.69 173 ARG A O 1
ATOM 1384 N N . GLY A 1 174 ? 3.868 -3.569 -11.814 1.00 89.31 174 GLY A N 1
ATOM 1385 C CA . GLY A 1 174 ? 4.638 -3.346 -13.037 1.00 89.31 174 GLY A CA 1
ATOM 1386 C C . GLY A 1 174 ? 5.218 -1.945 -13.207 1.00 89.31 174 GLY A C 1
ATOM 1387 O O . GLY A 1 174 ? 6.128 -1.775 -14.021 1.00 89.31 174 GLY A O 1
ATOM 1388 N N . GLN A 1 175 ? 4.771 -0.952 -12.428 1.00 90.94 175 GLN A N 1
ATOM 1389 C CA . GLN A 1 175 ? 5.356 0.390 -12.462 1.00 90.94 175 GLN A CA 1
ATOM 1390 C C . GLN A 1 175 ? 6.820 0.372 -12.031 1.00 90.94 175 GLN A C 1
ATOM 1392 O O . GLN A 1 175 ? 7.214 -0.384 -11.149 1.00 90.94 175 GLN A O 1
ATOM 1397 N N . VAL A 1 176 ? 7.626 1.261 -12.603 1.00 92.12 176 VAL A N 1
ATOM 1398 C CA . VAL A 1 176 ? 9.002 1.476 -12.153 1.00 92.12 176 VAL A CA 1
ATOM 1399 C C . VAL A 1 176 ? 9.035 2.675 -11.213 1.00 92.12 176 VAL A C 1
ATOM 1401 O O . VAL A 1 176 ? 8.611 3.775 -11.573 1.00 92.12 176 VAL A O 1
ATOM 1404 N N . VAL A 1 177 ? 9.548 2.462 -10.006 1.00 93.12 177 VAL A N 1
ATOM 1405 C CA . VAL A 1 177 ? 9.635 3.470 -8.949 1.00 93.12 177 VAL A CA 1
ATOM 1406 C C . VAL A 1 177 ? 11.080 3.837 -8.654 1.00 93.12 177 VAL A C 1
ATOM 1408 O O . VAL A 1 177 ? 11.992 3.011 -8.712 1.00 93.12 177 VAL A O 1
ATOM 1411 N N . VAL A 1 178 ? 11.261 5.103 -8.307 1.00 94.19 178 VAL A N 1
ATOM 1412 C CA . VAL A 1 178 ? 12.499 5.670 -7.787 1.00 94.19 178 VAL A CA 1
ATOM 1413 C C . VAL A 1 178 ? 12.301 5.883 -6.294 1.00 94.19 178 VAL A C 1
ATOM 1415 O O . VAL A 1 178 ? 11.367 6.585 -5.902 1.00 94.19 178 VAL A O 1
ATOM 1418 N N . TYR A 1 179 ? 13.141 5.273 -5.462 1.00 94.06 179 TYR A N 1
ATOM 1419 C CA . TYR A 1 179 ? 12.987 5.303 -4.007 1.00 94.06 179 TYR A CA 1
ATOM 1420 C C . TYR A 1 179 ? 14.334 5.384 -3.284 1.00 94.06 179 TYR A C 1
ATOM 1422 O O . TYR A 1 179 ? 15.373 5.010 -3.831 1.00 94.06 179 TYR A O 1
ATOM 1430 N N . TYR A 1 180 ? 14.314 5.866 -2.043 1.00 94.38 180 TYR A N 1
ATOM 1431 C CA . TYR A 1 180 ? 15.479 5.863 -1.157 1.00 94.38 180 TYR A CA 1
ATOM 1432 C C . TYR A 1 180 ? 15.737 4.465 -0.604 1.00 94.38 180 TYR A C 1
ATOM 1434 O O . TYR A 1 180 ? 14.831 3.829 -0.062 1.00 94.38 180 TYR A O 1
ATOM 1442 N N . THR A 1 181 ? 16.972 3.978 -0.709 1.00 92.31 181 THR A N 1
ATOM 1443 C CA . THR A 1 181 ? 17.286 2.632 -0.221 1.00 92.31 181 THR A CA 1
ATOM 1444 C C . THR A 1 181 ? 17.183 2.555 1.307 1.00 92.31 181 THR A C 1
ATOM 1446 O O . THR A 1 181 ? 17.642 3.467 1.993 1.00 92.31 181 THR A O 1
ATOM 1449 N N . PRO A 1 182 ? 16.618 1.473 1.876 1.00 89.62 182 PRO A N 1
ATOM 1450 C CA . PRO A 1 182 ? 16.402 1.375 3.322 1.00 89.62 182 PRO A CA 1
ATOM 1451 C C . PRO A 1 182 ? 17.706 1.283 4.130 1.00 89.62 182 PRO A C 1
ATOM 1453 O O . PRO A 1 182 ? 17.734 1.683 5.290 1.00 89.62 182 PRO A O 1
ATOM 1456 N N . HIS A 1 183 ? 18.785 0.769 3.530 1.00 86.50 183 HIS A N 1
ATOM 1457 C CA . HIS A 1 183 ? 20.091 0.642 4.187 1.00 86.50 183 HIS A CA 1
ATOM 1458 C C . HIS A 1 183 ? 20.926 1.927 4.134 1.00 86.50 183 HIS A C 1
ATOM 1460 O O . HIS A 1 183 ? 21.738 2.154 5.028 1.00 86.50 183 HIS A O 1
ATOM 1466 N N . ASP A 1 184 ? 20.726 2.763 3.110 1.00 90.38 184 ASP A N 1
ATOM 1467 C CA . ASP A 1 184 ? 21.382 4.063 2.981 1.00 90.38 184 ASP A CA 1
ATOM 1468 C C . ASP A 1 184 ? 20.404 5.113 2.417 1.00 90.38 184 ASP A C 1
ATOM 1470 O O . ASP A 1 184 ? 20.107 5.111 1.217 1.00 90.38 184 ASP A O 1
ATOM 1474 N N . PRO A 1 185 ? 19.911 6.050 3.248 1.00 87.94 185 PRO A N 1
ATOM 1475 C CA . PRO A 1 185 ? 18.946 7.056 2.814 1.00 87.94 185 PRO A CA 1
ATOM 1476 C C . PRO A 1 185 ? 19.540 8.089 1.847 1.00 87.94 185 PRO A C 1
ATOM 1478 O O . PRO A 1 185 ? 18.788 8.829 1.218 1.00 87.94 185 PRO A O 1
ATOM 1481 N N . ASN A 1 186 ? 20.869 8.164 1.709 1.00 91.94 186 ASN A N 1
ATOM 1482 C CA . ASN A 1 186 ? 21.510 9.062 0.744 1.00 91.94 186 ASN A CA 1
ATOM 1483 C C . ASN A 1 186 ? 21.562 8.467 -0.669 1.00 91.94 186 ASN A C 1
ATOM 1485 O O . ASN A 1 186 ? 21.864 9.181 -1.627 1.00 91.94 186 ASN A O 1
ATOM 1489 N N . THR A 1 187 ? 21.251 7.177 -0.801 1.00 91.44 187 THR A N 1
ATOM 1490 C CA . THR A 1 187 ? 21.283 6.452 -2.065 1.00 91.44 187 THR A CA 1
ATOM 1491 C C . THR A 1 187 ? 19.868 6.236 -2.594 1.00 91.44 187 THR A C 1
ATOM 1493 O O . THR A 1 187 ? 18.957 5.813 -1.879 1.00 91.44 187 THR A O 1
ATOM 1496 N N . ILE A 1 188 ? 19.690 6.524 -3.882 1.00 92.50 188 ILE A N 1
ATOM 1497 C CA . ILE A 1 188 ? 18.433 6.338 -4.605 1.00 92.50 188 ILE A CA 1
ATOM 1498 C C . ILE A 1 188 ? 18.573 5.115 -5.512 1.00 92.50 188 ILE A C 1
ATOM 1500 O O . ILE A 1 188 ? 19.547 4.997 -6.255 1.00 92.50 188 ILE A O 1
ATOM 1504 N N . ALA A 1 189 ? 17.583 4.229 -5.480 1.00 93.19 189 ALA A N 1
ATOM 1505 C CA . ALA A 1 189 ? 17.492 3.072 -6.358 1.00 93.19 189 ALA A CA 1
ATOM 1506 C C . ALA A 1 189 ? 16.267 3.166 -7.273 1.00 93.19 189 ALA A C 1
ATOM 1508 O O . ALA A 1 189 ? 15.262 3.802 -6.950 1.00 93.19 189 ALA A O 1
ATOM 1509 N N . VAL A 1 190 ? 16.365 2.505 -8.426 1.00 93.62 190 VAL A N 1
ATOM 1510 C CA . VAL A 1 190 ? 15.280 2.380 -9.403 1.00 93.62 190 VAL A CA 1
ATOM 1511 C C . VAL A 1 190 ? 14.935 0.904 -9.533 1.00 93.62 190 VAL A C 1
ATOM 1513 O O . VAL A 1 190 ? 15.821 0.107 -9.846 1.00 93.62 190 VAL A O 1
ATOM 1516 N N . LYS A 1 191 ? 13.678 0.543 -9.255 1.00 93.88 191 LYS A N 1
ATOM 1517 C CA . LYS A 1 191 ? 13.181 -0.845 -9.257 1.00 93.88 191 LYS A CA 1
ATOM 1518 C C . LYS A 1 191 ? 11.747 -0.926 -9.760 1.00 93.88 191 LYS A C 1
ATOM 1520 O O . LYS A 1 191 ? 11.026 0.071 -9.746 1.00 93.88 191 LYS A O 1
ATOM 1525 N N . ARG A 1 192 ? 11.324 -2.111 -10.191 1.00 93.06 192 ARG A N 1
ATOM 1526 C CA . ARG A 1 192 ? 9.949 -2.380 -10.617 1.00 93.06 192 ARG A CA 1
ATOM 1527 C C . ARG A 1 192 ? 9.099 -2.844 -9.439 1.00 93.06 192 ARG A C 1
ATOM 1529 O O . ARG A 1 192 ? 9.532 -3.679 -8.656 1.00 93.06 192 ARG A O 1
ATOM 1536 N N . VAL A 1 193 ? 7.883 -2.325 -9.323 1.00 93.75 193 VAL A N 1
ATOM 1537 C CA . VAL A 1 193 ? 6.882 -2.760 -8.347 1.00 93.75 193 VAL A CA 1
ATOM 1538 C C . VAL A 1 193 ? 6.325 -4.107 -8.782 1.00 93.75 193 VAL A C 1
ATOM 1540 O O . VAL A 1 193 ? 5.731 -4.233 -9.849 1.00 93.75 193 VAL A O 1
ATOM 1543 N N . VAL A 1 194 ? 6.500 -5.110 -7.937 1.00 92.69 194 VAL A N 1
ATOM 1544 C CA . VAL A 1 194 ? 6.026 -6.477 -8.163 1.00 92.69 194 VAL A CA 1
ATOM 1545 C C . VAL A 1 194 ? 4.770 -6.761 -7.344 1.00 92.69 194 VAL A C 1
ATOM 1547 O O . VAL A 1 194 ? 3.836 -7.363 -7.865 1.00 92.69 194 VAL A O 1
ATOM 1550 N N . GLY A 1 195 ? 4.719 -6.285 -6.097 1.00 92.75 195 GLY A N 1
ATOM 1551 C CA . GLY A 1 195 ? 3.601 -6.514 -5.179 1.00 92.75 195 GLY A CA 1
ATOM 1552 C C . GLY A 1 195 ? 3.134 -5.241 -4.478 1.00 92.75 195 GLY A C 1
ATOM 1553 O O . GLY A 1 195 ? 3.936 -4.366 -4.137 1.00 92.75 195 GLY A O 1
ATOM 1554 N N . LEU A 1 196 ? 1.826 -5.155 -4.257 1.00 94.12 196 LEU A N 1
ATOM 1555 C CA . LEU A 1 196 ? 1.125 -4.092 -3.536 1.00 94.12 196 LEU A CA 1
ATOM 1556 C C . LEU A 1 196 ? 0.602 -4.608 -2.181 1.00 94.12 196 LEU A C 1
ATOM 1558 O O . LEU A 1 196 ? 0.585 -5.819 -1.967 1.00 94.12 196 LEU A O 1
ATOM 1562 N N . PRO A 1 197 ? 0.147 -3.732 -1.263 1.00 93.62 197 PRO A N 1
ATOM 1563 C CA . PRO A 1 197 ? -0.420 -4.166 0.014 1.00 93.62 197 PRO A CA 1
ATOM 1564 C C . PRO A 1 197 ? -1.535 -5.208 -0.150 1.00 93.62 197 PRO A C 1
ATOM 1566 O O . PRO A 1 197 ? -2.466 -5.006 -0.938 1.00 93.62 197 PRO A O 1
ATOM 1569 N N . GLY A 1 198 ? -1.436 -6.295 0.620 1.00 92.50 198 GLY A N 1
ATOM 1570 C CA . GLY A 1 198 ? -2.342 -7.448 0.577 1.00 92.50 198 GLY A CA 1
ATOM 1571 C C . GLY A 1 198 ? -1.961 -8.540 -0.420 1.00 92.50 198 GLY A C 1
ATOM 1572 O O . GLY A 1 198 ? -2.497 -9.644 -0.319 1.00 92.50 198 GLY A O 1
ATOM 1573 N N . ASP A 1 199 ? -1.022 -8.277 -1.332 1.00 94.00 199 ASP A N 1
ATOM 1574 C CA . ASP A 1 199 ? -0.475 -9.305 -2.216 1.00 94.00 199 ASP A CA 1
ATOM 1575 C C . ASP A 1 199 ? 0.443 -10.250 -1.425 1.00 94.00 199 ASP A C 1
ATOM 1577 O O . ASP A 1 199 ? 1.093 -9.862 -0.448 1.00 94.00 199 ASP A O 1
ATOM 1581 N N . LYS A 1 200 ? 0.516 -11.501 -1.874 1.00 93.88 200 LYS A N 1
ATOM 1582 C CA . LYS A 1 200 ? 1.394 -12.532 -1.326 1.00 93.88 200 LYS A CA 1
ATOM 1583 C C . LYS A 1 200 ? 2.477 -12.842 -2.352 1.00 93.88 200 LYS A C 1
ATOM 1585 O O . LYS A 1 200 ? 2.188 -13.319 -3.445 1.00 93.88 200 LYS A O 1
ATOM 1590 N N . VAL A 1 201 ? 3.724 -12.564 -1.996 1.00 93.19 201 VAL A N 1
ATOM 1591 C CA . VAL A 1 201 ? 4.889 -12.733 -2.869 1.00 93.19 201 VAL A CA 1
ATOM 1592 C C . VAL A 1 201 ? 5.786 -13.811 -2.286 1.00 93.19 201 VAL A C 1
ATOM 1594 O O . VAL A 1 201 ? 6.143 -13.750 -1.114 1.00 93.19 201 VAL A O 1
ATOM 1597 N N . THR A 1 202 ? 6.171 -14.797 -3.088 1.00 92.19 202 THR A N 1
ATOM 1598 C CA . THR A 1 202 ? 7.146 -15.815 -2.673 1.00 92.19 202 THR A CA 1
ATOM 1599 C C . THR A 1 202 ? 8.548 -15.301 -2.980 1.00 92.19 202 THR A C 1
ATOM 1601 O O . THR A 1 202 ? 8.859 -15.157 -4.150 1.00 92.19 202 THR A O 1
ATOM 1604 N N . PRO A 1 203 ? 9.420 -14.984 -2.014 1.00 90.12 203 PRO A N 1
ATOM 1605 C CA . PRO A 1 203 ? 10.749 -14.431 -2.296 1.00 90.12 203 PRO A CA 1
ATOM 1606 C C . PRO A 1 203 ? 11.642 -15.402 -3.086 1.00 90.12 203 PRO A C 1
ATOM 1608 O O . PRO A 1 203 ? 11.407 -16.609 -3.085 1.00 90.12 203 PRO A O 1
ATOM 1611 N N . LEU A 1 204 ? 12.658 -14.883 -3.781 1.00 88.19 204 LEU A N 1
ATOM 1612 C CA . LEU A 1 204 ? 13.657 -15.726 -4.444 1.00 88.19 204 LEU A CA 1
ATOM 1613 C C . LEU A 1 204 ? 14.521 -16.437 -3.381 1.00 88.19 204 LEU A C 1
ATOM 1615 O O . LEU A 1 204 ? 14.650 -15.918 -2.268 1.00 88.19 204 LEU A O 1
ATOM 1619 N N . PRO A 1 205 ? 15.151 -17.586 -3.702 1.00 84.06 205 PRO A N 1
ATOM 1620 C CA . PRO A 1 205 ? 16.000 -18.313 -2.756 1.00 84.06 205 PRO A CA 1
ATOM 1621 C C . PRO A 1 205 ? 17.076 -17.425 -2.113 1.00 84.06 205 PRO A C 1
ATOM 1623 O O . PRO A 1 205 ? 17.720 -16.629 -2.805 1.00 84.06 205 PRO A O 1
ATOM 1626 N N . GLY A 1 206 ? 17.288 -17.579 -0.800 1.00 78.75 206 GLY A N 1
ATOM 1627 C CA . GLY A 1 206 ? 18.225 -16.773 -0.007 1.00 78.75 206 GLY A CA 1
ATOM 1628 C C . GLY A 1 206 ? 17.629 -15.468 0.532 1.00 78.75 206 GLY A C 1
ATOM 1629 O O . GLY A 1 206 ? 18.318 -14.445 0.544 1.00 78.75 206 GLY A O 1
ATOM 1630 N N . TYR A 1 207 ? 16.342 -15.467 0.875 1.00 83.06 207 TYR A N 1
ATOM 1631 C CA . TYR A 1 207 ? 15.707 -14.400 1.646 1.00 83.06 207 TYR A CA 1
ATOM 1632 C C . TYR A 1 207 ? 15.754 -14.758 3.136 1.00 83.06 207 TYR A C 1
ATOM 1634 O O . TYR A 1 207 ? 15.243 -15.802 3.538 1.00 83.06 207 TYR A O 1
ATOM 1642 N N . ASP A 1 208 ? 16.319 -13.876 3.963 1.00 74.00 208 ASP A N 1
ATOM 1643 C CA . ASP A 1 208 ? 16.555 -14.141 5.393 1.00 74.00 208 ASP A CA 1
ATOM 1644 C C . ASP A 1 208 ? 15.265 -14.377 6.204 1.00 74.00 208 ASP A C 1
ATOM 1646 O O . ASP A 1 208 ? 15.309 -14.949 7.292 1.00 74.00 208 ASP A O 1
ATOM 1650 N N . GLY A 1 209 ? 14.101 -13.957 5.690 1.00 69.25 209 GLY A N 1
ATOM 1651 C CA . GLY A 1 209 ? 12.800 -14.144 6.345 1.00 69.25 209 GLY A CA 1
ATOM 1652 C C . GLY A 1 209 ? 12.248 -15.576 6.301 1.00 69.25 209 GLY A C 1
ATOM 1653 O O . GLY A 1 209 ? 11.193 -15.827 6.881 1.00 69.25 209 GLY A O 1
ATOM 1654 N N . GLY A 1 210 ? 12.945 -16.503 5.637 1.00 64.06 210 GLY A N 1
ATOM 1655 C CA . GLY A 1 210 ? 12.590 -17.917 5.535 1.00 64.06 210 GLY A CA 1
ATOM 1656 C C . GLY A 1 210 ? 12.631 -18.396 4.088 1.00 64.06 210 GLY A C 1
ATOM 1657 O O . GLY A 1 210 ? 11.955 -17.832 3.224 1.00 64.06 210 GLY A O 1
ATOM 1658 N N . ASP A 1 211 ? 13.407 -19.449 3.825 1.00 63.59 211 ASP A N 1
ATOM 1659 C CA . ASP A 1 211 ? 13.557 -20.019 2.486 1.00 63.59 211 ASP A CA 1
ATOM 1660 C C . ASP A 1 211 ? 12.188 -20.408 1.906 1.00 63.59 211 ASP A C 1
ATOM 1662 O O . ASP A 1 211 ? 11.494 -21.279 2.431 1.00 63.59 211 ASP A O 1
ATOM 1666 N N . ASN A 1 212 ? 11.798 -19.745 0.812 1.00 67.25 212 ASN A N 1
ATOM 1667 C CA . ASN A 1 212 ? 10.532 -19.942 0.093 1.00 67.25 212 ASN A CA 1
ATOM 1668 C C . ASN A 1 212 ? 9.251 -19.699 0.916 1.00 67.25 212 ASN A C 1
ATOM 1670 O O . ASN A 1 212 ? 8.168 -20.115 0.497 1.00 67.25 212 ASN A O 1
ATOM 1674 N N . ALA A 1 213 ? 9.335 -19.022 2.065 1.00 82.19 213 ALA A N 1
ATOM 1675 C CA . ALA A 1 213 ? 8.145 -18.639 2.813 1.00 82.19 213 ALA A CA 1
ATOM 1676 C C . ALA A 1 213 ? 7.450 -17.458 2.108 1.00 82.19 213 ALA A C 1
ATOM 1678 O O . ALA A 1 213 ? 8.076 -16.413 1.915 1.00 82.19 213 ALA A O 1
ATOM 1679 N N . PRO A 1 214 ? 6.171 -17.581 1.711 1.00 88.81 214 PRO A N 1
ATOM 1680 C CA . PRO A 1 214 ? 5.465 -16.479 1.079 1.00 88.81 214 PRO A CA 1
ATOM 1681 C C . PRO A 1 214 ? 5.281 -15.316 2.058 1.00 88.81 214 PRO A C 1
ATOM 1683 O O . PRO A 1 214 ? 4.814 -15.498 3.183 1.00 88.81 214 PRO A O 1
ATOM 1686 N N . VAL A 1 215 ? 5.613 -14.110 1.607 1.00 91.81 215 VAL A N 1
ATOM 1687 C CA . VAL A 1 215 ? 5.508 -12.868 2.373 1.00 91.81 215 VAL A CA 1
ATOM 1688 C C . VAL A 1 215 ? 4.262 -12.114 1.933 1.00 91.81 215 VAL A C 1
ATOM 1690 O O . VAL A 1 215 ? 4.072 -11.840 0.749 1.00 91.81 215 VAL A O 1
ATOM 1693 N N . ILE A 1 216 ? 3.414 -11.752 2.894 1.00 92.94 216 ILE A N 1
ATOM 1694 C CA . ILE A 1 216 ? 2.281 -10.855 2.650 1.00 92.94 216 ILE A CA 1
ATOM 1695 C C . ILE A 1 216 ? 2.785 -9.419 2.759 1.00 92.94 216 ILE A C 1
ATOM 1697 O O . ILE A 1 216 ? 3.384 -9.040 3.767 1.00 92.94 216 ILE A O 1
ATOM 1701 N N . VAL A 1 217 ? 2.535 -8.613 1.731 1.00 94.88 217 VAL A N 1
ATOM 1702 C CA . VAL A 1 217 ? 2.930 -7.204 1.722 1.00 94.88 217 VAL A CA 1
ATOM 1703 C C . VAL A 1 217 ? 2.018 -6.421 2.679 1.00 94.88 217 VAL A C 1
ATOM 1705 O O . VAL A 1 217 ? 0.799 -6.404 2.477 1.00 94.88 217 VAL A O 1
ATOM 1708 N N . PRO A 1 218 ? 2.568 -5.766 3.718 1.00 93.38 218 PRO A N 1
ATOM 1709 C CA . PRO A 1 218 ? 1.763 -5.055 4.704 1.00 93.38 218 PRO A CA 1
ATOM 1710 C C . PRO A 1 218 ? 1.229 -3.717 4.172 1.00 93.38 218 PRO A C 1
ATOM 1712 O O . PRO A 1 218 ? 1.624 -3.235 3.104 1.00 93.38 218 PRO A O 1
ATOM 1715 N N . TYR A 1 219 ? 0.348 -3.087 4.954 1.00 91.94 219 TYR A N 1
ATOM 1716 C CA . TYR A 1 219 ? -0.182 -1.757 4.656 1.00 91.94 219 TYR A CA 1
ATOM 1717 C C . TYR A 1 219 ? 0.934 -0.742 4.410 1.00 91.94 219 TYR A C 1
ATOM 1719 O O . TYR A 1 219 ? 1.954 -0.730 5.104 1.00 91.94 219 TYR A O 1
ATOM 1727 N N . ASN A 1 220 ? 0.724 0.128 3.420 1.00 91.81 220 ASN A N 1
ATOM 1728 C CA . ASN A 1 220 ? 1.641 1.209 3.060 1.00 91.81 220 ASN A CA 1
ATOM 1729 C C . ASN A 1 220 ? 3.082 0.740 2.747 1.00 91.81 220 ASN A C 1
ATOM 1731 O O . ASN A 1 220 ? 4.041 1.506 2.862 1.00 91.81 220 ASN A O 1
ATOM 1735 N N . HIS A 1 221 ? 3.238 -0.522 2.337 1.00 94.06 221 HIS A N 1
ATOM 1736 C CA . HIS A 1 221 ? 4.485 -1.083 1.825 1.00 94.06 221 HIS A CA 1
ATOM 1737 C C . HIS A 1 221 ? 4.299 -1.598 0.395 1.00 94.06 221 HIS A C 1
ATOM 1739 O O . HIS A 1 221 ? 3.179 -1.728 -0.096 1.00 94.06 221 HIS A O 1
ATOM 1745 N N . ILE A 1 222 ? 5.404 -1.843 -0.297 1.00 94.44 222 ILE A N 1
ATOM 1746 C CA . ILE A 1 222 ? 5.448 -2.459 -1.622 1.00 94.44 222 ILE A CA 1
ATOM 1747 C C . ILE A 1 222 ? 6.600 -3.447 -1.700 1.00 94.44 222 ILE A C 1
ATOM 1749 O O . ILE A 1 222 ? 7.597 -3.329 -0.985 1.00 94.44 222 ILE A O 1
ATOM 1753 N N . TRP A 1 223 ? 6.460 -4.407 -2.603 1.00 94.50 223 TRP A N 1
ATOM 1754 C CA . TRP A 1 223 ? 7.531 -5.317 -2.977 1.00 94.50 223 TRP A CA 1
ATOM 1755 C C . TRP A 1 223 ? 8.121 -4.866 -4.311 1.00 94.50 223 TRP A C 1
ATOM 1757 O O . TRP A 1 223 ? 7.385 -4.757 -5.295 1.00 94.50 223 TRP A O 1
ATOM 1767 N N . VAL A 1 224 ? 9.423 -4.578 -4.347 1.00 93.88 224 VAL A N 1
ATOM 1768 C CA . VAL A 1 224 ? 10.119 -4.068 -5.536 1.00 93.88 224 VAL A CA 1
ATOM 1769 C C . VAL A 1 224 ? 11.303 -4.938 -5.918 1.00 93.88 224 VAL A C 1
ATOM 1771 O O . VAL A 1 224 ? 12.061 -5.378 -5.061 1.00 93.88 224 VAL A O 1
ATOM 1774 N N . GLU A 1 225 ? 11.500 -5.152 -7.212 1.00 92.62 225 GLU A N 1
ATOM 1775 C CA . GLU A 1 225 ? 12.546 -6.032 -7.734 1.00 92.62 225 GLU A CA 1
ATOM 1776 C C . GLU A 1 225 ? 13.294 -5.404 -8.902 1.00 92.62 225 GLU A C 1
ATOM 1778 O O . GLU A 1 225 ? 12.799 -4.493 -9.573 1.00 92.62 225 GLU A O 1
ATOM 1783 N N . GLY A 1 226 ? 14.532 -5.854 -9.099 1.00 90.44 226 GLY A N 1
ATOM 1784 C CA . GLY A 1 226 ? 15.296 -5.541 -10.299 1.00 90.44 226 GLY A CA 1
ATOM 1785 C C . GLY A 1 226 ? 14.901 -6.441 -11.466 1.00 90.44 226 GLY A C 1
ATOM 1786 O O . GLY A 1 226 ? 14.555 -7.598 -11.263 1.00 90.44 226 GLY A O 1
ATOM 1787 N N . ASP A 1 227 ? 15.033 -5.939 -12.694 1.00 87.38 227 ASP A N 1
ATOM 1788 C CA . ASP A 1 227 ? 14.840 -6.751 -13.909 1.00 87.38 227 ASP A CA 1
ATOM 1789 C C . ASP A 1 227 ? 16.103 -7.581 -14.269 1.00 87.38 227 ASP A C 1
ATOM 1791 O O . ASP A 1 227 ? 16.101 -8.333 -15.242 1.00 87.38 227 ASP A O 1
ATOM 1795 N N . ALA A 1 228 ? 17.193 -7.455 -13.496 1.00 83.56 228 ALA A N 1
ATOM 1796 C CA . ALA A 1 228 ? 18.466 -8.123 -13.763 1.00 83.56 228 ALA A CA 1
ATOM 1797 C C . ALA A 1 228 ? 18.413 -9.645 -13.558 1.00 83.56 228 ALA A C 1
ATOM 1799 O O . ALA A 1 228 ? 18.078 -10.124 -12.479 1.00 83.56 228 ALA A O 1
ATOM 1800 N N . ASN A 1 229 ? 18.901 -10.400 -14.549 1.00 75.75 229 ASN A N 1
ATOM 1801 C CA . ASN A 1 229 ? 18.961 -11.870 -14.507 1.00 75.75 229 ASN A CA 1
ATOM 1802 C C . ASN A 1 229 ? 19.780 -12.441 -13.330 1.00 75.75 229 ASN A C 1
ATOM 1804 O O . ASN A 1 229 ? 19.521 -13.559 -12.894 1.00 75.75 229 ASN A O 1
ATOM 1808 N N . ASN A 1 230 ? 20.777 -11.699 -12.825 1.00 78.50 230 ASN A N 1
ATOM 1809 C CA . ASN A 1 230 ? 21.620 -12.137 -11.708 1.00 78.50 230 ASN A CA 1
ATOM 1810 C C . ASN A 1 230 ? 21.357 -11.275 -10.473 1.00 78.50 230 ASN A C 1
ATOM 1812 O O . ASN A 1 230 ? 21.566 -10.059 -10.512 1.00 78.50 230 ASN A O 1
ATOM 1816 N N . ARG A 1 231 ? 21.014 -11.921 -9.355 1.00 75.88 231 ARG A N 1
ATOM 1817 C CA . ARG A 1 231 ? 20.709 -11.257 -8.080 1.00 75.88 231 ARG A CA 1
ATOM 1818 C C . ARG A 1 231 ? 21.902 -10.504 -7.482 1.00 75.88 231 ARG A C 1
ATOM 1820 O O . ARG A 1 231 ? 21.718 -9.410 -6.971 1.00 75.88 231 ARG A O 1
ATOM 1827 N N . ASP A 1 232 ? 23.133 -10.986 -7.659 1.00 75.31 232 ASP A N 1
ATOM 1828 C CA . ASP A 1 232 ? 24.345 -10.296 -7.163 1.00 75.31 232 ASP A CA 1
ATOM 1829 C C . ASP A 1 232 ? 24.523 -8.879 -7.739 1.00 75.31 232 ASP A C 1
ATOM 1831 O O . ASP A 1 232 ? 25.267 -8.057 -7.205 1.00 75.31 232 ASP A O 1
ATOM 1835 N N . LYS A 1 233 ? 23.833 -8.577 -8.846 1.00 77.62 233 LYS A N 1
ATOM 1836 C CA . LYS A 1 233 ? 23.840 -7.268 -9.509 1.00 77.62 233 LYS A CA 1
ATOM 1837 C C . LYS A 1 233 ? 22.727 -6.334 -9.012 1.00 77.62 233 LYS A C 1
ATOM 1839 O O . LYS A 1 233 ? 22.696 -5.167 -9.410 1.00 77.62 233 LYS A O 1
ATOM 1844 N N . SER A 1 234 ? 21.791 -6.827 -8.200 1.00 84.19 234 SER A N 1
ATOM 1845 C CA . SER A 1 234 ? 20.580 -6.121 -7.780 1.00 84.19 234 SER A CA 1
ATOM 1846 C C . SER A 1 234 ? 20.253 -6.391 -6.312 1.00 84.19 234 SER A C 1
ATOM 1848 O O . SER A 1 234 ? 19.788 -7.465 -5.957 1.00 84.19 234 SER A O 1
ATOM 1850 N N . ILE A 1 235 ? 20.402 -5.367 -5.471 1.00 88.81 235 ILE A N 1
ATOM 1851 C CA . ILE A 1 235 ? 19.832 -5.371 -4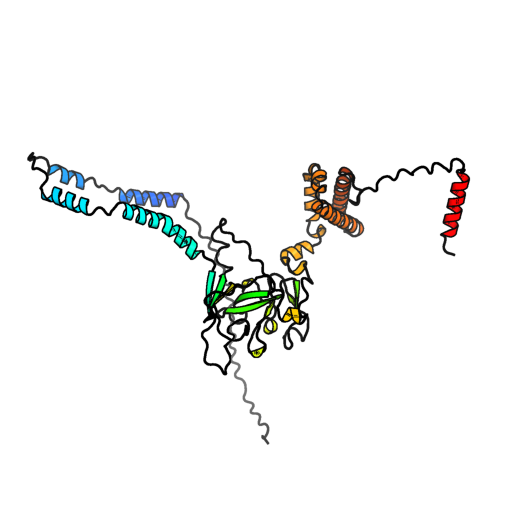.121 1.00 88.81 235 ILE A CA 1
ATOM 1852 C C . ILE A 1 235 ? 18.405 -4.821 -4.214 1.00 88.81 235 ILE A C 1
ATOM 1854 O O . ILE A 1 235 ? 18.200 -3.676 -4.623 1.00 88.81 235 ILE A O 1
ATOM 1858 N N . ASP A 1 236 ? 17.423 -5.647 -3.870 1.00 91.06 236 ASP A N 1
ATOM 1859 C CA . ASP A 1 236 ? 15.991 -5.359 -3.976 1.00 91.06 236 ASP A CA 1
ATOM 1860 C C . ASP A 1 236 ? 15.186 -6.032 -2.845 1.00 91.06 236 ASP A C 1
ATOM 1862 O O . ASP A 1 236 ? 15.772 -6.470 -1.849 1.00 91.06 236 ASP A O 1
ATOM 1866 N N . SER A 1 237 ? 13.852 -6.096 -2.953 1.00 91.81 237 SER A N 1
ATOM 1867 C CA . SER A 1 237 ? 12.989 -6.657 -1.905 1.00 91.81 237 SER A CA 1
ATOM 1868 C C . SER A 1 237 ? 13.277 -8.116 -1.579 1.00 91.81 237 SER A C 1
ATOM 1870 O O . SER A 1 237 ? 12.976 -8.538 -0.467 1.00 91.81 237 SER A O 1
ATOM 1872 N N . ASN A 1 238 ? 13.942 -8.879 -2.451 1.00 89.81 238 ASN A N 1
ATOM 1873 C CA . ASN A 1 238 ? 14.390 -10.224 -2.086 1.00 89.81 238 ASN A CA 1
ATOM 1874 C C . ASN A 1 238 ? 15.524 -10.212 -1.048 1.00 89.81 238 ASN A C 1
ATOM 1876 O O . ASN A 1 238 ? 15.816 -11.252 -0.473 1.00 89.81 238 ASN A O 1
ATOM 1880 N N . HIS A 1 239 ? 16.187 -9.076 -0.804 1.00 87.62 239 HIS A N 1
ATOM 1881 C CA . HIS A 1 239 ? 17.186 -8.918 0.260 1.00 87.62 239 HIS A CA 1
ATOM 1882 C C . HIS A 1 239 ? 16.598 -8.309 1.535 1.00 87.62 239 HIS A C 1
ATOM 1884 O O . HIS A 1 239 ? 16.809 -8.847 2.614 1.00 87.62 239 HIS A O 1
ATOM 1890 N N . PHE A 1 240 ? 15.873 -7.192 1.428 1.00 87.50 240 PHE A N 1
ATOM 1891 C CA . PHE A 1 240 ? 15.385 -6.451 2.603 1.00 87.50 240 PHE A CA 1
ATOM 1892 C C . PHE A 1 240 ? 13.916 -6.726 2.959 1.00 87.50 240 PHE A C 1
ATOM 1894 O O . PHE A 1 240 ? 13.482 -6.392 4.058 1.00 87.50 240 PHE A O 1
ATOM 1901 N N . GLY A 1 241 ? 13.141 -7.336 2.059 1.00 92.19 241 GLY A N 1
ATOM 1902 C CA . GLY A 1 241 ? 11.701 -7.538 2.206 1.00 92.19 241 GLY A CA 1
ATOM 1903 C C . GLY A 1 241 ? 10.859 -6.382 1.642 1.00 92.19 241 GLY A C 1
ATOM 1904 O O . GLY A 1 241 ? 11.280 -5.675 0.723 1.00 92.19 241 GLY A O 1
ATOM 1905 N N . PRO A 1 242 ? 9.641 -6.166 2.158 1.00 94.38 242 PRO A N 1
ATOM 1906 C CA . PRO A 1 242 ? 8.794 -5.055 1.733 1.00 94.38 242 PRO A CA 1
ATOM 1907 C C . PRO A 1 242 ? 9.400 -3.694 2.121 1.00 94.38 242 PRO A C 1
ATOM 1909 O O . PRO A 1 242 ? 9.860 -3.516 3.247 1.00 94.38 242 PRO A O 1
ATOM 1912 N N . ILE A 1 243 ? 9.346 -2.704 1.226 1.00 94.62 243 ILE A N 1
ATOM 1913 C CA . ILE A 1 243 ? 9.721 -1.309 1.530 1.00 94.62 243 ILE A CA 1
ATOM 1914 C C . ILE A 1 243 ? 8.499 -0.448 1.796 1.00 94.62 243 ILE A C 1
ATOM 1916 O O . ILE A 1 243 ? 7.455 -0.634 1.178 1.00 94.62 243 ILE A O 1
ATOM 1920 N N . SER A 1 244 ? 8.643 0.546 2.669 1.00 93.75 244 SER A N 1
ATOM 1921 C CA . SER A 1 244 ? 7.602 1.551 2.875 1.00 93.75 244 SER A CA 1
ATOM 1922 C C . SER A 1 244 ? 7.382 2.382 1.608 1.00 93.75 244 SER A C 1
ATOM 1924 O O . SER A 1 244 ? 8.336 2.848 0.982 1.00 93.75 244 SER A O 1
ATOM 1926 N N . GLN A 1 245 ? 6.119 2.643 1.270 1.00 91.88 245 GLN A N 1
ATOM 1927 C CA . GLN A 1 245 ? 5.737 3.529 0.166 1.00 91.88 245 GLN A CA 1
ATOM 1928 C C . GLN A 1 245 ? 6.238 4.965 0.368 1.00 91.88 245 GLN A C 1
ATOM 1930 O O . GLN A 1 245 ? 6.445 5.680 -0.606 1.00 91.88 245 GLN A O 1
ATOM 1935 N N . ASN A 1 246 ? 6.512 5.382 1.608 1.00 91.00 246 ASN A N 1
ATOM 1936 C CA . ASN A 1 246 ? 7.084 6.696 1.910 1.00 91.00 246 ASN A CA 1
ATOM 1937 C C . ASN A 1 246 ? 8.536 6.854 1.439 1.00 91.00 246 ASN A C 1
ATOM 1939 O O . ASN A 1 246 ? 9.005 7.981 1.300 1.00 91.00 246 ASN A O 1
ATOM 1943 N N . LEU A 1 247 ? 9.253 5.753 1.189 1.00 93.31 247 LEU A N 1
ATOM 1944 C CA . LEU A 1 247 ? 10.590 5.816 0.598 1.00 93.31 247 LEU A CA 1
ATOM 1945 C C . LEU A 1 247 ? 10.534 6.154 -0.897 1.00 93.31 247 LEU A C 1
ATOM 1947 O O . LEU A 1 247 ? 11.552 6.555 -1.461 1.00 93.31 247 LEU A O 1
ATOM 1951 N N . VAL A 1 248 ? 9.369 6.013 -1.542 1.00 92.38 248 VAL A N 1
ATOM 1952 C CA . VAL A 1 248 ? 9.180 6.292 -2.968 1.00 92.38 248 VAL A CA 1
ATOM 1953 C C . VAL A 1 248 ? 9.222 7.798 -3.219 1.00 92.38 248 VAL A C 1
ATOM 1955 O O . VAL A 1 248 ? 8.380 8.568 -2.759 1.00 92.38 248 VAL A O 1
ATOM 1958 N N . CYS A 1 249 ? 10.205 8.228 -4.001 1.00 90.12 249 CYS A N 1
ATOM 1959 C CA . CYS A 1 249 ? 10.373 9.611 -4.423 1.00 90.12 249 CYS A CA 1
ATOM 1960 C C . CYS A 1 249 ? 9.487 9.944 -5.627 1.00 90.12 249 CYS A C 1
ATOM 1962 O O . CYS A 1 249 ? 8.976 11.063 -5.725 1.00 90.12 249 CYS A O 1
ATOM 1964 N N . GLY A 1 250 ? 9.344 8.994 -6.558 1.00 91.00 250 GLY A N 1
ATOM 1965 C CA . GLY A 1 250 ? 8.682 9.210 -7.840 1.00 91.00 250 GLY A CA 1
ATOM 1966 C C . GLY A 1 250 ? 8.523 7.961 -8.704 1.00 91.00 250 GLY A C 1
ATOM 1967 O O . GLY A 1 250 ? 9.070 6.902 -8.405 1.00 91.00 250 GLY A O 1
ATOM 1968 N N . PHE A 1 251 ? 7.787 8.116 -9.802 1.00 91.31 251 PHE A N 1
ATOM 1969 C CA . PHE A 1 251 ? 7.500 7.080 -10.798 1.00 91.31 251 PHE A CA 1
ATOM 1970 C C . PHE A 1 251 ? 8.206 7.390 -12.111 1.00 91.31 251 PHE A C 1
ATOM 1972 O O . PHE A 1 251 ? 8.218 8.542 -12.543 1.00 91.31 251 PHE A O 1
ATOM 1979 N N . VAL A 1 252 ? 8.764 6.381 -12.773 1.00 91.94 252 VAL A N 1
ATOM 1980 C CA . VAL A 1 252 ? 9.342 6.552 -14.110 1.00 91.94 252 VAL A CA 1
ATOM 1981 C C . VAL A 1 252 ? 8.215 6.588 -15.140 1.00 91.94 252 VAL A C 1
ATOM 1983 O O . VAL A 1 252 ? 7.475 5.620 -15.285 1.00 91.94 252 VAL A O 1
ATOM 1986 N N . LEU A 1 253 ? 8.094 7.707 -15.853 1.00 90.62 253 LEU A N 1
ATOM 1987 C CA . LEU A 1 253 ? 7.097 7.912 -16.907 1.00 90.62 253 LEU A CA 1
ATOM 1988 C C . LEU A 1 253 ? 7.629 7.558 -18.293 1.00 90.62 253 LEU A C 1
ATOM 1990 O O . LEU A 1 253 ? 6.894 7.037 -19.127 1.00 90.62 253 LEU A O 1
ATOM 1994 N N . ALA A 1 254 ? 8.890 7.893 -18.559 1.00 90.75 254 ALA A N 1
ATOM 1995 C CA . ALA A 1 254 ? 9.496 7.676 -19.861 1.00 90.75 254 ALA A CA 1
ATOM 1996 C C . ALA A 1 254 ? 11.006 7.481 -19.758 1.00 90.75 254 ALA A C 1
ATOM 1998 O O . ALA A 1 254 ? 11.646 7.959 -18.819 1.00 90.75 254 ALA A O 1
ATOM 1999 N N . VAL A 1 255 ? 11.570 6.819 -20.760 1.00 90.38 255 VAL A N 1
ATOM 2000 C CA . VAL A 1 255 ? 13.006 6.562 -20.898 1.00 90.38 255 VAL A CA 1
ATOM 2001 C C . VAL A 1 255 ? 13.482 7.185 -22.187 1.00 90.38 255 VAL A C 1
ATOM 2003 O O . VAL A 1 255 ? 12.890 7.001 -23.248 1.00 90.38 255 VAL A O 1
ATOM 2006 N N . TYR A 1 256 ? 14.576 7.911 -22.097 1.00 89.00 256 TYR A N 1
ATOM 2007 C CA . TYR A 1 256 ? 15.301 8.443 -23.224 1.00 89.00 256 TYR A CA 1
ATOM 2008 C C . TYR A 1 256 ? 16.604 7.658 -23.368 1.00 89.00 256 TYR A C 1
ATOM 2010 O O . TYR A 1 256 ? 17.530 7.795 -22.563 1.00 89.00 256 TYR A O 1
ATOM 2018 N N . VAL A 1 257 ? 16.634 6.820 -24.401 1.00 82.00 257 VAL A N 1
ATOM 2019 C CA . VAL A 1 257 ? 17.772 5.966 -24.743 1.00 82.00 257 VAL A CA 1
ATOM 2020 C C . VAL A 1 257 ? 18.689 6.725 -25.708 1.00 82.00 257 VAL A C 1
ATOM 2022 O O . VAL A 1 257 ? 18.216 7.197 -26.749 1.00 82.00 257 VAL A O 1
ATOM 2025 N N . PRO A 1 258 ? 19.997 6.846 -25.419 1.00 77.56 258 PRO A N 1
ATOM 2026 C CA . PRO A 1 258 ? 20.954 7.470 -26.325 1.00 77.56 258 PRO A CA 1
ATOM 2027 C C . PRO A 1 258 ? 20.949 6.810 -27.713 1.00 77.56 258 PRO A C 1
ATOM 2029 O O . PRO A 1 258 ? 21.197 5.615 -27.849 1.00 77.56 258 PRO A O 1
ATOM 2032 N N . GLY A 1 259 ? 20.676 7.606 -28.751 1.00 77.38 259 GLY A N 1
ATOM 2033 C CA . GLY A 1 259 ? 20.566 7.155 -30.146 1.00 77.38 259 GLY A CA 1
ATOM 2034 C C . GLY A 1 259 ? 19.127 7.066 -30.667 1.00 77.38 259 GLY A C 1
ATOM 2035 O O . GLY A 1 259 ? 18.926 7.095 -31.880 1.00 77.38 259 GLY A O 1
ATOM 2036 N N . LEU A 1 260 ? 18.126 7.037 -29.780 1.00 77.06 260 LEU A N 1
ATOM 2037 C CA . LEU A 1 260 ? 16.719 7.153 -30.152 1.00 77.06 260 LEU A CA 1
ATOM 2038 C C . LEU A 1 260 ? 16.265 8.616 -30.039 1.00 77.06 260 LEU A C 1
ATOM 2040 O O . LEU A 1 260 ? 16.464 9.264 -29.017 1.00 77.06 260 LEU A O 1
ATOM 2044 N N . ASN A 1 261 ? 15.628 9.146 -31.087 1.00 77.94 261 ASN A N 1
ATOM 2045 C CA . ASN A 1 261 ? 15.216 10.557 -31.123 1.00 77.94 261 ASN A CA 1
ATOM 2046 C C . ASN A 1 261 ? 13.996 10.875 -30.241 1.00 77.94 261 ASN A C 1
ATOM 2048 O O . ASN A 1 261 ? 13.698 12.047 -30.019 1.00 77.94 261 ASN A O 1
ATOM 2052 N N . TRP A 1 262 ? 13.244 9.863 -29.803 1.00 83.19 262 TRP A N 1
ATOM 2053 C CA . TRP A 1 262 ? 11.983 10.021 -29.075 1.00 83.19 262 TRP A CA 1
ATOM 2054 C C . TRP A 1 262 ? 12.005 9.223 -27.767 1.00 83.19 262 TRP A C 1
ATOM 2056 O O . TRP A 1 262 ? 12.566 8.127 -27.742 1.00 83.19 262 TRP A O 1
ATOM 2066 N N . PRO A 1 263 ? 11.393 9.744 -26.687 1.00 85.44 263 PRO A N 1
ATOM 2067 C CA . PRO A 1 263 ? 11.283 9.011 -25.436 1.00 85.44 263 PRO A CA 1
ATOM 2068 C C . PRO A 1 263 ? 10.320 7.825 -25.579 1.00 85.44 263 PRO A C 1
ATOM 2070 O O . PRO A 1 263 ? 9.267 7.933 -26.211 1.00 85.44 263 PRO A O 1
ATOM 2073 N N . VAL A 1 264 ? 10.667 6.706 -24.948 1.00 87.31 264 VAL A N 1
ATOM 2074 C CA . VAL A 1 264 ? 9.805 5.530 -24.801 1.00 87.31 264 VAL A CA 1
ATOM 2075 C C . VAL A 1 264 ? 8.952 5.725 -23.554 1.00 87.31 264 VAL A C 1
ATOM 2077 O O . VAL A 1 264 ? 9.486 5.829 -22.451 1.00 87.31 264 VAL A O 1
ATOM 2080 N N . TRP A 1 265 ? 7.635 5.806 -23.726 1.00 87.31 265 TRP A N 1
ATOM 2081 C CA . TRP A 1 265 ? 6.686 5.965 -22.624 1.00 87.31 265 TRP A CA 1
ATOM 2082 C C . TRP A 1 265 ? 6.396 4.625 -21.952 1.00 87.31 265 TRP A C 1
ATOM 2084 O O . TRP A 1 265 ? 6.291 3.602 -22.626 1.00 87.31 265 TRP A O 1
ATOM 2094 N N . LEU A 1 266 ? 6.276 4.642 -20.625 1.00 83.62 266 LEU A N 1
ATOM 2095 C CA . LEU A 1 266 ? 5.938 3.469 -19.828 1.00 83.62 266 LEU A CA 1
ATOM 2096 C C . LEU A 1 266 ? 4.452 3.468 -19.494 1.00 83.62 266 LEU A C 1
ATOM 2098 O O . LEU A 1 266 ? 3.938 4.413 -18.891 1.00 83.62 266 LEU A O 1
ATOM 2102 N N . ASP A 1 267 ? 3.794 2.353 -19.786 1.00 79.31 267 ASP A N 1
ATOM 2103 C CA . ASP A 1 267 ? 2.441 2.118 -19.314 1.00 79.31 267 ASP A CA 1
ATOM 2104 C C . ASP A 1 267 ? 2.463 1.685 -17.847 1.00 79.31 267 ASP A C 1
ATOM 2106 O O . ASP A 1 267 ? 3.174 0.768 -17.438 1.00 79.31 267 ASP A O 1
ATOM 2110 N N . SER A 1 268 ? 1.643 2.345 -17.030 1.00 67.50 268 SER A N 1
ATOM 2111 C CA . SER A 1 268 ? 1.542 2.061 -15.593 1.00 67.50 268 SER A CA 1
ATOM 2112 C C . SER A 1 268 ? 0.859 0.729 -15.257 1.00 67.50 268 SER A C 1
ATOM 2114 O O . SER A 1 268 ? 0.765 0.395 -14.083 1.00 67.50 268 SER A O 1
ATOM 2116 N N . ALA A 1 269 ? 0.348 -0.004 -16.247 1.00 62.75 269 ALA A N 1
ATOM 2117 C CA . ALA A 1 269 ? -0.545 -1.150 -16.052 1.00 62.75 269 ALA A CA 1
ATOM 2118 C C . ALA A 1 269 ? 0.023 -2.485 -16.575 1.00 62.75 269 ALA A C 1
ATOM 2120 O O . ALA A 1 269 ? -0.737 -3.416 -16.830 1.00 62.75 269 ALA A O 1
ATOM 2121 N N . GLY A 1 270 ? 1.342 -2.578 -16.771 1.00 63.12 270 GLY A N 1
ATOM 2122 C CA . GLY A 1 270 ? 1.990 -3.792 -17.268 1.00 63.12 270 GLY A CA 1
ATOM 2123 C C . GLY A 1 270 ? 1.998 -4.917 -16.233 1.00 63.12 270 GLY A C 1
ATOM 2124 O O . GLY A 1 270 ? 2.761 -4.891 -15.274 1.00 63.12 270 GLY A O 1
ATOM 2125 N N . ASP A 1 271 ? 1.176 -5.939 -16.449 1.00 61.09 271 ASP A N 1
ATOM 2126 C CA . ASP A 1 271 ? 1.155 -7.176 -15.656 1.00 61.09 271 ASP A CA 1
ATOM 2127 C C . ASP A 1 271 ? 2.316 -8.139 -15.986 1.00 61.09 271 ASP A C 1
ATOM 2129 O O . ASP A 1 271 ? 2.335 -9.293 -15.562 1.00 61.09 271 ASP A O 1
ATOM 2133 N N . ASP A 1 272 ? 3.296 -7.698 -16.767 1.00 69.12 272 ASP A N 1
ATOM 2134 C CA . ASP A 1 272 ? 4.319 -8.529 -17.393 1.00 69.12 272 ASP A CA 1
ATOM 2135 C C . ASP A 1 272 ? 5.621 -8.633 -16.585 1.00 69.12 272 ASP A C 1
ATOM 2137 O O . ASP A 1 272 ? 6.694 -8.864 -17.152 1.00 69.12 272 ASP A O 1
ATOM 2141 N N . THR A 1 273 ? 5.535 -8.526 -15.256 1.00 80.19 273 THR A N 1
ATOM 2142 C CA . THR A 1 273 ? 6.704 -8.693 -14.383 1.00 80.19 273 THR A CA 1
ATOM 2143 C C . THR A 1 273 ? 7.230 -10.138 -14.427 1.00 80.19 273 THR A C 1
ATOM 2145 O O . THR A 1 273 ? 6.434 -11.081 -14.500 1.00 80.19 273 THR A O 1
ATOM 2148 N N . PRO A 1 274 ? 8.560 -10.356 -14.350 1.00 80.56 274 PRO A N 1
ATOM 2149 C CA . PRO A 1 274 ? 9.139 -11.702 -14.292 1.00 80.56 274 PRO A CA 1
ATOM 2150 C C . PRO A 1 274 ? 8.538 -12.542 -13.159 1.00 80.56 274 PRO A C 1
ATOM 2152 O O . PRO A 1 274 ? 8.096 -13.663 -13.379 1.00 80.56 274 PRO A O 1
ATOM 2155 N N . ALA A 1 275 ? 8.376 -11.941 -11.977 1.00 82.88 275 ALA A N 1
ATOM 2156 C CA . ALA A 1 275 ? 7.777 -12.599 -10.822 1.00 82.88 275 ALA A CA 1
ATOM 2157 C C . ALA A 1 275 ? 6.325 -13.060 -11.058 1.00 82.88 275 ALA A C 1
ATOM 2159 O O . ALA A 1 275 ? 5.926 -14.100 -10.537 1.00 82.88 275 ALA A O 1
ATOM 2160 N N . LYS A 1 276 ? 5.529 -12.326 -11.850 1.00 84.62 276 LYS A N 1
ATOM 2161 C CA . LYS A 1 276 ? 4.171 -12.752 -12.219 1.00 84.62 276 LYS A CA 1
ATOM 2162 C C . LYS A 1 276 ? 4.193 -13.897 -13.235 1.00 84.62 276 LYS A C 1
ATOM 2164 O O . LYS A 1 276 ? 3.397 -14.822 -13.103 1.00 84.62 276 LYS A O 1
ATOM 2169 N N . LYS A 1 277 ? 5.128 -13.886 -14.194 1.00 86.88 277 LYS A N 1
ATOM 2170 C CA . LYS A 1 277 ? 5.326 -14.992 -15.158 1.00 86.88 277 LYS A CA 1
ATOM 2171 C C . LYS A 1 277 ? 5.749 -16.289 -14.471 1.00 86.88 277 LYS A C 1
ATOM 2173 O O . LYS A 1 277 ? 5.273 -17.353 -14.850 1.00 86.88 277 LYS A O 1
ATOM 2178 N N . ASP A 1 278 ? 6.558 -16.176 -13.424 1.00 87.12 278 ASP A N 1
ATOM 2179 C CA . ASP A 1 278 ? 6.988 -17.309 -12.603 1.00 87.12 278 ASP A CA 1
ATOM 2180 C C . ASP A 1 278 ? 5.886 -17.808 -11.645 1.00 87.12 278 ASP A C 1
ATOM 2182 O O . ASP A 1 278 ? 6.097 -18.765 -10.903 1.00 87.12 278 ASP A O 1
ATOM 2186 N N . GLY A 1 279 ? 4.708 -17.166 -11.625 1.00 87.94 279 GLY A N 1
ATOM 2187 C CA . GLY A 1 279 ? 3.607 -17.512 -10.719 1.00 87.94 279 GLY A CA 1
ATOM 2188 C C . GLY A 1 279 ? 3.909 -17.198 -9.252 1.00 87.94 279 GLY A C 1
ATOM 2189 O O . GLY A 1 279 ? 3.329 -17.794 -8.349 1.00 87.94 279 GLY A O 1
ATOM 2190 N N . ARG A 1 280 ? 4.840 -16.276 -9.001 1.00 90.31 280 ARG A N 1
ATOM 2191 C CA . ARG A 1 280 ? 5.420 -16.018 -7.682 1.00 90.31 280 ARG A CA 1
ATOM 2192 C C . ARG A 1 280 ? 4.628 -15.000 -6.850 1.00 90.31 280 ARG A C 1
ATOM 2194 O O . ARG A 1 280 ? 4.908 -14.824 -5.664 1.00 90.31 280 ARG A O 1
ATOM 2201 N N . VAL A 1 281 ? 3.646 -14.342 -7.468 1.00 91.19 281 VAL A N 1
ATOM 2202 C CA . VAL A 1 281 ? 2.783 -13.317 -6.867 1.00 91.19 281 VAL A CA 1
ATOM 2203 C C . VAL A 1 281 ? 1.324 -13.762 -6.941 1.00 91.19 281 VAL A C 1
ATOM 2205 O O . VAL A 1 281 ? 0.786 -13.948 -8.030 1.00 91.19 281 VAL A O 1
ATOM 2208 N N . GLU A 1 282 ? 0.675 -13.878 -5.785 1.00 91.62 282 GLU A N 1
ATOM 2209 C CA . GLU A 1 282 ? -0.777 -14.011 -5.655 1.00 91.62 282 GLU A CA 1
ATOM 2210 C C . GLU A 1 282 ? -1.363 -12.644 -5.264 1.00 91.62 282 GLU A C 1
ATOM 2212 O O . GLU A 1 282 ? -0.956 -12.034 -4.271 1.00 91.62 282 GLU A O 1
ATOM 2217 N N . GLU A 1 283 ? -2.303 -12.135 -6.058 1.00 90.50 283 GLU A N 1
ATOM 2218 C CA . GLU A 1 283 ? -2.851 -10.787 -5.882 1.00 90.50 283 GLU A CA 1
ATOM 2219 C C . GLU A 1 283 ? -3.951 -10.744 -4.812 1.00 90.50 283 GLU A C 1
ATOM 2221 O O . GLU A 1 283 ? -4.836 -11.595 -4.792 1.00 90.50 283 GLU A O 1
ATOM 2226 N N . ASP A 1 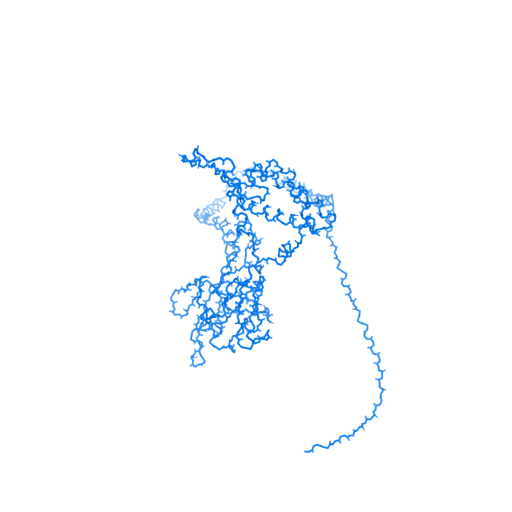284 ? -3.927 -9.705 -3.971 1.00 86.38 284 ASP A N 1
ATOM 2227 C CA . ASP A 1 284 ? -4.983 -9.347 -3.010 1.00 86.38 284 ASP A CA 1
ATOM 2228 C C . ASP A 1 284 ? -5.479 -10.497 -2.115 1.00 86.38 284 ASP A C 1
ATOM 2230 O O . ASP A 1 284 ? -6.671 -10.618 -1.828 1.00 86.38 284 ASP A O 1
ATOM 2234 N N . VAL A 1 285 ? -4.560 -11.348 -1.654 1.00 89.69 285 VAL A N 1
ATOM 2235 C CA . VAL A 1 285 ? -4.879 -12.478 -0.767 1.00 89.69 285 VAL A CA 1
ATOM 2236 C C . VAL A 1 285 ? -5.459 -11.987 0.563 1.00 89.69 285 VAL A C 1
ATOM 2238 O O . VAL A 1 285 ? -6.359 -12.615 1.121 1.00 89.69 285 VAL A O 1
ATOM 2241 N N . VAL A 1 286 ? -4.971 -10.848 1.069 1.00 86.25 286 VAL A N 1
ATOM 2242 C CA . VAL A 1 286 ? -5.424 -10.245 2.331 1.00 86.25 286 VAL A CA 1
ATOM 2243 C C . VAL A 1 286 ? -5.935 -8.827 2.089 1.00 86.25 286 VAL A C 1
ATOM 2245 O O . VAL A 1 286 ? -5.217 -7.847 2.284 1.00 86.25 286 VAL A O 1
ATOM 2248 N N . GLY A 1 287 ? -7.214 -8.703 1.727 1.00 82.06 287 GLY A N 1
ATOM 2249 C CA . GLY A 1 287 ? -7.838 -7.401 1.456 1.00 82.06 287 GLY A CA 1
ATOM 2250 C C . GLY A 1 287 ? -7.793 -6.418 2.636 1.00 82.06 287 GLY A C 1
ATOM 2251 O O . GLY A 1 287 ? -7.744 -5.205 2.430 1.00 82.06 287 GLY A O 1
ATOM 2252 N N . SER A 1 288 ? -7.737 -6.914 3.880 1.00 77.94 288 SER A N 1
ATOM 2253 C CA . SER A 1 288 ? -7.612 -6.060 5.069 1.00 77.94 288 SER A CA 1
ATOM 2254 C C . SER A 1 288 ? -6.255 -5.362 5.174 1.00 77.94 288 SER A C 1
ATOM 2256 O O . SER A 1 288 ? -6.169 -4.328 5.820 1.00 77.94 288 SER A O 1
ATOM 2258 N N . ALA A 1 289 ? -5.206 -5.869 4.518 1.00 82.44 289 ALA A N 1
ATOM 2259 C CA . ALA A 1 289 ? -3.873 -5.265 4.556 1.00 82.44 289 ALA A CA 1
ATOM 2260 C C . ALA A 1 289 ? -3.773 -3.957 3.746 1.00 82.44 289 ALA A C 1
ATOM 2262 O O . ALA A 1 289 ? -2.754 -3.275 3.806 1.00 82.44 289 ALA A O 1
ATOM 2263 N N . ARG A 1 290 ? -4.811 -3.582 2.984 1.00 83.44 290 ARG A N 1
ATOM 2264 C CA . ARG A 1 290 ? -4.909 -2.262 2.337 1.00 83.44 290 ARG A CA 1
ATOM 2265 C C . ARG A 1 290 ? -5.468 -1.177 3.248 1.00 83.44 290 ARG A C 1
ATOM 2267 O O . ARG A 1 290 ? -5.347 -0.004 2.904 1.00 83.44 290 ARG A O 1
ATOM 2274 N N . LEU A 1 291 ? -6.120 -1.564 4.339 1.00 82.06 291 LEU A N 1
ATOM 2275 C CA . LEU A 1 291 ? -6.673 -0.629 5.307 1.00 82.06 291 LEU A CA 1
ATOM 2276 C C . LEU A 1 291 ? -5.567 -0.154 6.242 1.00 82.06 291 LEU A C 1
ATOM 2278 O O . LEU A 1 291 ? -4.620 -0.891 6.522 1.00 82.06 291 LEU A O 1
ATOM 2282 N N . ASP A 1 292 ? -5.710 1.075 6.725 1.00 86.38 292 ASP A N 1
ATOM 2283 C CA . ASP A 1 292 ? -4.840 1.591 7.774 1.00 86.38 292 ASP A CA 1
ATOM 2284 C C . ASP A 1 292 ? -4.941 0.674 9.008 1.00 86.38 292 ASP A C 1
ATOM 2286 O O . ASP A 1 292 ? -6.056 0.269 9.351 1.00 86.38 292 ASP A O 1
ATOM 2290 N N . PRO A 1 293 ? -3.836 0.307 9.683 1.00 86.00 293 PRO A N 1
ATOM 2291 C CA . PRO A 1 293 ? -3.895 -0.485 10.909 1.00 86.00 293 PRO A CA 1
ATOM 2292 C C . PRO A 1 293 ? -4.836 0.100 11.969 1.00 86.00 293 PRO A C 1
ATOM 2294 O O . PRO A 1 293 ? -5.490 -0.673 12.668 1.00 86.00 293 PRO A O 1
ATOM 2297 N N . ASP A 1 294 ? -4.968 1.426 12.060 1.00 86.44 294 ASP A N 1
ATOM 2298 C CA . ASP A 1 294 ? -5.896 2.065 13.003 1.00 86.44 294 ASP A CA 1
ATOM 2299 C C . ASP A 1 294 ? -7.363 1.834 12.589 1.00 86.44 294 ASP A C 1
ATOM 2301 O O . ASP A 1 294 ? -8.233 1.556 13.423 1.00 86.44 294 ASP A O 1
ATOM 2305 N N . GLU A 1 295 ? -7.649 1.868 11.283 1.00 84.31 295 GLU A N 1
ATOM 2306 C CA . GLU A 1 295 ? -8.967 1.525 10.735 1.00 84.31 295 GLU A CA 1
ATOM 2307 C C . GLU A 1 295 ? -9.264 0.029 10.892 1.00 84.31 295 GLU A C 1
ATOM 2309 O O . GLU A 1 295 ? -10.383 -0.348 11.241 1.00 84.31 295 GLU A O 1
ATOM 2314 N N . GLN A 1 296 ? -8.266 -0.831 10.678 1.00 83.44 296 GLN A N 1
ATOM 2315 C CA . GLN A 1 296 ? -8.384 -2.274 10.869 1.00 83.44 296 GLN A CA 1
ATOM 2316 C C . GLN A 1 296 ? -8.631 -2.617 12.345 1.00 83.44 296 GLN A C 1
ATOM 2318 O O . GLN A 1 296 ? -9.476 -3.461 12.644 1.00 83.44 296 GLN A O 1
ATOM 2323 N N . ALA A 1 297 ? -7.947 -1.940 13.271 1.00 82.88 297 ALA A N 1
ATOM 2324 C CA . ALA A 1 297 ? -8.184 -2.072 14.705 1.00 82.88 297 ALA A CA 1
ATOM 2325 C C . ALA A 1 297 ? -9.612 -1.645 15.067 1.00 82.88 297 ALA A C 1
ATOM 2327 O O . ALA A 1 297 ? -10.305 -2.384 15.759 1.00 82.88 297 ALA A O 1
ATOM 2328 N N . THR A 1 298 ? -10.085 -0.526 14.510 1.00 83.56 298 THR A N 1
ATOM 2329 C CA . THR A 1 298 ? -11.460 -0.039 14.708 1.00 83.56 298 THR A CA 1
ATOM 2330 C C . THR A 1 298 ? -12.511 -1.024 14.173 1.00 83.56 298 THR A C 1
ATOM 2332 O O . THR A 1 298 ? -13.587 -1.152 14.747 1.00 83.56 298 THR A O 1
ATOM 2335 N N . GLN A 1 299 ? -12.227 -1.734 13.074 1.00 79.62 299 GLN A N 1
ATOM 2336 C CA . GLN A 1 299 ? -13.142 -2.740 12.511 1.00 79.62 299 GLN A CA 1
ATOM 2337 C C . GLN A 1 299 ? -13.173 -4.047 13.309 1.00 79.62 299 GLN A C 1
ATOM 2339 O O . GLN A 1 299 ? -14.222 -4.686 13.382 1.00 79.62 299 GLN A O 1
ATOM 2344 N N . ASN A 1 300 ? -12.032 -4.452 13.869 1.00 82.81 300 ASN A N 1
ATOM 2345 C CA . ASN A 1 300 ? -11.914 -5.661 14.684 1.00 82.81 300 ASN A CA 1
ATOM 2346 C C . ASN A 1 300 ? -12.382 -5.447 16.130 1.00 82.81 300 ASN A C 1
ATOM 2348 O O . ASN A 1 300 ? -12.600 -6.420 16.853 1.00 82.81 300 ASN A O 1
ATOM 2352 N N . GLU A 1 301 ? -12.501 -4.194 16.566 1.00 86.44 301 GLU A N 1
ATOM 2353 C CA . GLU A 1 301 ? -13.002 -3.855 17.887 1.00 86.44 301 GLU A CA 1
ATOM 2354 C C . GLU A 1 301 ? -14.495 -4.186 18.007 1.00 86.44 301 GLU A C 1
ATOM 2356 O O . GLU A 1 301 ? -15.311 -3.825 17.158 1.00 86.44 301 GLU A O 1
ATOM 2361 N N . ASP A 1 302 ? -14.857 -4.871 19.092 1.00 87.19 302 ASP A N 1
ATOM 2362 C CA . ASP A 1 302 ? -16.245 -5.199 19.404 1.00 87.19 302 ASP A CA 1
ATOM 2363 C C . ASP A 1 302 ? -17.061 -3.905 19.635 1.00 87.19 302 ASP A C 1
ATOM 2365 O O . ASP A 1 302 ? -16.790 -3.174 20.601 1.00 87.19 302 ASP A O 1
ATOM 2369 N N . PRO A 1 303 ? -18.077 -3.607 18.795 1.00 88.62 303 PRO A N 1
ATOM 2370 C CA . PRO A 1 303 ? -18.853 -2.371 18.880 1.00 88.62 303 PRO A CA 1
ATOM 2371 C C . PRO A 1 303 ? -19.552 -2.161 20.226 1.00 88.62 303 PRO A C 1
ATOM 2373 O O . PRO A 1 303 ? -19.821 -1.018 20.606 1.00 88.62 303 PRO A O 1
ATOM 2376 N N . PHE A 1 304 ? -19.886 -3.238 20.941 1.00 91.25 304 PHE A N 1
ATOM 2377 C CA . PHE A 1 304 ? -20.590 -3.152 22.220 1.00 91.25 304 PHE A CA 1
ATOM 2378 C C . PHE A 1 304 ? -19.650 -2.777 23.362 1.00 91.25 304 PHE A C 1
ATOM 2380 O O . PHE A 1 304 ? -20.015 -1.965 24.214 1.00 91.25 304 PHE A O 1
ATOM 2387 N N . ARG A 1 305 ? -18.419 -3.298 23.341 1.00 88.75 305 ARG A N 1
ATOM 2388 C CA . ARG A 1 305 ? -17.391 -3.003 24.350 1.00 88.75 305 ARG A CA 1
ATOM 2389 C C . ARG A 1 305 ? -16.797 -1.608 24.187 1.00 88.75 305 ARG A C 1
ATOM 2391 O O . ARG A 1 305 ? -16.558 -0.941 25.189 1.00 88.75 305 ARG A O 1
ATOM 2398 N N . SER A 1 306 ? -16.609 -1.147 22.949 1.00 87.00 306 SER A N 1
ATOM 2399 C CA . SER A 1 306 ? -16.062 0.187 22.650 1.00 87.00 306 SER A CA 1
ATOM 2400 C C . SER A 1 306 ? -17.039 1.336 22.925 1.00 87.00 306 SER A C 1
ATOM 2402 O O . SER A 1 306 ? -16.665 2.508 22.898 1.00 87.00 306 SER A O 1
ATOM 2404 N N . GLY A 1 307 ? -18.318 1.026 23.174 1.00 89.31 307 GLY A N 1
ATOM 2405 C CA . GLY A 1 307 ? -19.390 2.015 23.306 1.00 89.31 307 GLY A CA 1
ATOM 2406 C C . GLY A 1 307 ? -19.906 2.557 21.966 1.00 89.31 307 GLY A C 1
ATOM 2407 O O . GLY A 1 307 ? -20.858 3.343 21.951 1.00 89.31 307 GLY A O 1
ATOM 2408 N N . GLY A 1 308 ? -19.348 2.108 20.835 1.00 91.12 308 GLY A N 1
ATOM 2409 C CA . GLY A 1 308 ? -19.818 2.475 19.498 1.00 91.12 308 GLY A CA 1
ATOM 2410 C C . GLY A 1 308 ? -21.279 2.083 19.255 1.00 91.12 308 GLY A C 1
ATOM 2411 O O . GLY A 1 308 ? -22.042 2.863 18.686 1.00 91.12 308 GLY A O 1
ATOM 2412 N N . ALA A 1 309 ? -21.713 0.928 19.765 1.00 92.44 309 ALA A N 1
ATOM 2413 C CA . ALA A 1 309 ? -23.098 0.464 19.674 1.00 92.44 309 ALA A CA 1
ATOM 2414 C C . ALA A 1 309 ? -24.080 1.393 20.410 1.00 92.44 309 ALA A C 1
ATOM 2416 O O . ALA A 1 309 ? -25.156 1.694 19.894 1.00 92.44 309 ALA A O 1
ATOM 2417 N N . ALA A 1 310 ? -23.698 1.905 21.584 1.00 94.00 310 ALA A N 1
ATOM 2418 C CA . ALA A 1 310 ? -24.524 2.845 22.341 1.00 94.00 310 ALA A CA 1
ATOM 2419 C C . ALA A 1 310 ? -24.654 4.196 21.616 1.00 94.00 310 ALA A C 1
ATOM 2421 O O . ALA A 1 310 ? -25.737 4.786 21.579 1.00 94.00 310 ALA A O 1
ATOM 2422 N N . LEU A 1 311 ? -23.569 4.659 20.985 1.00 95.25 311 LEU A N 1
ATOM 2423 C CA . LEU A 1 311 ? -23.584 5.857 20.148 1.00 95.25 311 LEU A CA 1
ATOM 2424 C C . LEU A 1 311 ? -24.475 5.669 18.908 1.00 95.25 311 LEU A C 1
ATOM 2426 O O . LEU A 1 311 ? -25.282 6.547 18.598 1.00 95.25 311 LEU A O 1
ATOM 2430 N N . GLU A 1 312 ? -24.377 4.528 18.221 1.00 94.06 312 GLU A N 1
ATOM 2431 C CA . GLU A 1 312 ? -25.236 4.196 17.076 1.00 94.06 312 GLU A CA 1
ATOM 2432 C C . GLU A 1 312 ? -26.710 4.118 17.482 1.00 94.06 312 GLU A C 1
ATOM 2434 O O . GLU A 1 312 ? -27.550 4.701 16.799 1.00 94.06 312 GLU A O 1
ATOM 2439 N N . LEU A 1 313 ? -27.036 3.502 18.623 1.00 96.12 313 LEU A N 1
ATOM 2440 C CA . LEU A 1 313 ? -28.400 3.465 19.158 1.00 96.12 313 LEU A CA 1
ATOM 2441 C C . LEU A 1 313 ? -28.950 4.875 19.404 1.00 96.12 313 LEU A C 1
ATOM 2443 O O . LEU A 1 313 ? -30.061 5.199 18.981 1.00 96.12 313 LEU A O 1
ATOM 2447 N N . ALA A 1 314 ? -28.164 5.740 20.049 1.00 96.62 314 ALA A N 1
ATOM 2448 C CA . ALA A 1 314 ? -28.547 7.131 20.280 1.00 96.62 314 ALA A CA 1
ATOM 2449 C C . ALA A 1 314 ? -28.761 7.888 18.956 1.00 96.62 314 ALA A C 1
ATOM 2451 O O . ALA A 1 314 ? -29.717 8.655 18.819 1.00 96.62 314 ALA A O 1
ATOM 2452 N N . MET A 1 315 ? -27.917 7.636 17.953 1.00 96.12 315 MET A N 1
ATOM 2453 C CA . MET A 1 315 ? -28.046 8.215 16.613 1.00 96.12 315 MET A CA 1
ATOM 2454 C C . MET A 1 315 ? -29.253 7.676 15.842 1.00 96.12 315 MET A C 1
ATOM 2456 O O . MET A 1 315 ? -29.854 8.430 15.067 1.00 96.12 315 MET A O 1
ATOM 2460 N N . ILE A 1 316 ? -29.612 6.406 16.044 1.00 95.38 316 ILE A N 1
ATOM 2461 C CA . ILE A 1 316 ? -30.799 5.781 15.460 1.00 95.38 316 ILE A CA 1
ATOM 2462 C C . ILE A 1 316 ? -32.051 6.420 16.039 1.00 95.38 316 ILE A C 1
ATOM 2464 O O . ILE A 1 316 ? -32.867 6.938 15.279 1.00 95.38 316 ILE A O 1
ATOM 2468 N N . ARG A 1 317 ? -32.139 6.496 17.369 1.00 95.12 317 ARG A N 1
ATOM 2469 C CA . ARG A 1 317 ? -33.249 7.147 18.074 1.00 95.12 317 ARG A CA 1
ATOM 2470 C C . ARG A 1 317 ? -33.393 8.611 17.678 1.00 95.12 317 ARG A C 1
ATOM 2472 O O . ARG A 1 317 ? -34.495 9.065 17.386 1.00 95.12 317 ARG A O 1
ATOM 2479 N N . ARG A 1 318 ? -32.276 9.342 17.579 1.00 95.50 318 ARG A N 1
ATOM 2480 C CA . ARG A 1 318 ? -32.275 10.750 17.153 1.00 95.50 318 ARG A CA 1
ATOM 2481 C C . ARG A 1 318 ? -32.755 10.938 15.711 1.00 95.50 318 ARG A C 1
ATOM 2483 O O . ARG A 1 318 ? -33.403 11.934 15.421 1.00 95.50 318 ARG A O 1
ATOM 2490 N N . ASN A 1 319 ? -32.426 10.012 14.810 1.00 93.44 319 ASN A N 1
ATOM 2491 C CA . ASN A 1 319 ? -32.760 10.097 13.384 1.00 93.44 319 ASN A CA 1
ATOM 2492 C C . ASN A 1 319 ? -33.860 9.108 12.970 1.00 93.44 319 ASN A C 1
ATOM 2494 O O . ASN A 1 319 ? -33.883 8.684 11.811 1.00 93.44 319 ASN A O 1
ATOM 2498 N N . ARG A 1 320 ? -34.747 8.727 13.896 1.00 93.31 320 ARG A N 1
ATOM 2499 C CA . ARG A 1 320 ? -35.748 7.672 13.687 1.00 93.31 320 ARG A CA 1
ATOM 2500 C C . ARG A 1 320 ? -36.655 7.954 12.488 1.00 93.31 320 ARG A C 1
ATOM 2502 O O . ARG A 1 320 ? -36.863 7.074 11.662 1.00 93.31 320 ARG A O 1
ATOM 2509 N N . GLU A 1 321 ? -37.091 9.200 12.317 1.00 91.12 321 GLU A N 1
ATOM 2510 C CA . GLU A 1 321 ? -37.930 9.628 11.183 1.00 91.12 321 GLU A CA 1
ATOM 2511 C C . GLU A 1 321 ? -37.227 9.503 9.820 1.00 91.12 321 GLU A C 1
ATOM 2513 O O . GLU A 1 321 ? -37.866 9.282 8.793 1.00 91.12 321 GLU A O 1
ATOM 2518 N N . LEU A 1 322 ? -35.893 9.604 9.797 1.00 92.12 322 LEU A N 1
ATOM 2519 C CA . LEU A 1 322 ? -35.089 9.497 8.578 1.00 92.12 322 LEU A CA 1
ATOM 2520 C C . LEU A 1 322 ? -34.686 8.047 8.260 1.00 92.12 322 LEU A C 1
ATOM 2522 O O . LEU A 1 322 ? -34.123 7.797 7.190 1.00 92.12 322 LEU A O 1
ATOM 2526 N N . MET A 1 323 ? -34.959 7.082 9.146 1.00 90.81 323 MET A N 1
ATOM 2527 C CA . MET A 1 323 ? -34.579 5.678 8.945 1.00 90.81 323 MET A CA 1
ATOM 2528 C C . MET A 1 323 ? -35.224 5.022 7.726 1.00 90.81 323 MET A C 1
ATOM 2530 O O . MET A 1 323 ? -34.476 4.442 6.933 1.00 90.81 323 MET A O 1
ATOM 2534 N N . PRO A 1 324 ? -36.542 5.165 7.477 1.00 90.38 324 PRO A N 1
ATOM 2535 C CA . PRO A 1 324 ? -37.156 4.571 6.293 1.00 90.38 324 PRO A CA 1
ATOM 2536 C C . PRO A 1 324 ? -36.522 5.095 4.999 1.00 90.38 324 PRO A C 1
ATOM 2538 O O . PRO A 1 324 ? -36.369 4.356 4.030 1.00 90.38 324 PRO A O 1
ATOM 2541 N N . ALA A 1 325 ? -36.090 6.363 4.981 1.00 92.12 325 ALA A N 1
ATOM 2542 C CA . ALA A 1 325 ? -35.380 6.946 3.847 1.00 92.12 325 ALA A CA 1
ATOM 2543 C C . ALA A 1 325 ? -33.950 6.401 3.700 1.00 92.12 325 ALA A C 1
ATOM 2545 O O . ALA A 1 325 ? -33.542 6.078 2.584 1.00 92.12 325 ALA A O 1
ATOM 2546 N N . LYS A 1 326 ? -33.204 6.243 4.803 1.00 90.56 326 LYS A N 1
ATOM 2547 C CA . LYS A 1 326 ? -31.845 5.667 4.796 1.00 90.56 326 LYS A CA 1
ATOM 2548 C C . LYS A 1 326 ? -31.829 4.206 4.348 1.00 90.56 326 LYS A C 1
ATOM 2550 O O . LYS A 1 326 ? -30.946 3.817 3.588 1.00 90.56 326 LYS A O 1
ATOM 2555 N N . LEU A 1 327 ? -32.809 3.411 4.773 1.00 91.94 327 LEU A N 1
ATOM 2556 C CA . LEU A 1 327 ? -32.911 1.983 4.452 1.00 91.94 327 LEU A CA 1
ATOM 2557 C C . LEU A 1 327 ? -33.228 1.698 2.976 1.00 91.94 327 LEU A C 1
ATOM 2559 O O . LEU A 1 327 ? -33.001 0.583 2.509 1.00 91.94 327 LEU A O 1
ATOM 2563 N N . ARG A 1 328 ? -33.674 2.700 2.205 1.00 88.44 328 ARG A N 1
ATOM 2564 C CA . ARG A 1 328 ? -33.806 2.572 0.742 1.00 88.44 328 ARG A CA 1
ATOM 2565 C C . ARG A 1 328 ? -32.451 2.430 0.041 1.00 88.44 328 ARG A C 1
ATOM 2567 O O . ARG A 1 328 ? -32.388 1.870 -1.051 1.00 88.44 328 ARG A O 1
ATOM 2574 N N . ALA A 1 329 ? -31.360 2.908 0.648 1.00 92.44 329 ALA A N 1
ATOM 2575 C CA . ALA A 1 329 ? -30.018 2.742 0.102 1.00 92.44 329 ALA A CA 1
ATOM 2576 C C . ALA A 1 329 ? -29.467 1.343 0.432 1.00 92.44 329 ALA A C 1
ATOM 2578 O O . ALA A 1 329 ? -29.252 1.017 1.600 1.00 92.44 329 ALA A O 1
ATOM 2579 N N . LYS A 1 330 ? -29.164 0.537 -0.599 1.00 89.31 330 LYS A N 1
ATOM 2580 C CA . LYS A 1 330 ? -28.680 -0.855 -0.457 1.00 89.31 330 LYS A CA 1
ATOM 2581 C C . LYS A 1 330 ? -27.514 -0.989 0.534 1.00 89.31 330 LYS A C 1
ATOM 2583 O O . LYS A 1 330 ? -27.560 -1.837 1.417 1.00 89.31 330 LYS A O 1
ATOM 2588 N N . GLY A 1 331 ? -26.505 -0.120 0.428 1.00 93.31 331 GLY A N 1
ATOM 2589 C CA . GLY A 1 331 ? -25.330 -0.168 1.307 1.00 93.31 331 GLY A CA 1
ATOM 2590 C C . GLY A 1 331 ? -25.654 0.098 2.782 1.00 93.31 331 GLY A C 1
ATOM 2591 O O . GLY A 1 331 ? -25.085 -0.545 3.663 1.00 93.31 331 GLY A O 1
ATOM 2592 N N . MET A 1 332 ? -26.604 0.997 3.057 1.00 92.88 332 MET A N 1
ATOM 2593 C CA . MET A 1 332 ? -27.050 1.283 4.424 1.00 92.88 332 MET A CA 1
ATOM 2594 C C . MET A 1 332 ? -27.893 0.140 4.981 1.00 92.88 332 MET A C 1
ATOM 2596 O O . MET A 1 332 ? -27.702 -0.250 6.129 1.00 92.88 332 MET A O 1
ATOM 2600 N N . LEU A 1 333 ? -28.776 -0.436 4.163 1.00 93.75 333 LEU A N 1
ATOM 2601 C CA . LEU A 1 333 ? -29.562 -1.606 4.542 1.00 93.75 333 LEU A CA 1
ATOM 2602 C C . LEU A 1 333 ? -28.658 -2.784 4.936 1.00 93.75 333 LEU A C 1
ATOM 2604 O O . LEU A 1 333 ? -28.854 -3.379 5.991 1.00 93.75 333 LEU A O 1
ATOM 2608 N N . ASP A 1 334 ? -27.625 -3.075 4.144 1.00 94.50 334 ASP A N 1
ATOM 2609 C CA . ASP A 1 334 ? -26.678 -4.153 4.451 1.00 94.50 334 ASP A CA 1
ATOM 2610 C C . ASP A 1 334 ? -25.851 -3.859 5.715 1.00 94.50 334 ASP A C 1
ATOM 2612 O O . ASP A 1 334 ? -25.578 -4.770 6.499 1.00 94.50 334 ASP A O 1
ATOM 2616 N N . ARG A 1 335 ? -25.503 -2.589 5.972 1.00 93.50 335 ARG A N 1
ATOM 2617 C CA . ARG A 1 335 ? -24.858 -2.170 7.229 1.00 93.50 335 ARG A CA 1
ATOM 2618 C C . ARG A 1 335 ? -25.758 -2.440 8.436 1.00 93.50 335 ARG A C 1
ATOM 2620 O O . ARG A 1 335 ? -25.294 -3.034 9.405 1.00 93.50 335 ARG A O 1
ATOM 2627 N N . TYR A 1 336 ? -27.025 -2.032 8.379 1.00 94.44 336 TYR A N 1
ATOM 2628 C CA . TYR A 1 336 ? -27.960 -2.226 9.488 1.00 94.44 336 TYR A CA 1
ATOM 2629 C C . TYR A 1 336 ? -28.344 -3.693 9.687 1.00 94.44 336 TYR A C 1
ATOM 2631 O O . TYR A 1 336 ? -28.503 -4.110 10.826 1.00 94.44 336 TYR A O 1
ATOM 2639 N N . ARG A 1 337 ? -28.398 -4.509 8.626 1.00 94.94 337 ARG A N 1
ATOM 2640 C CA . ARG A 1 337 ? -28.555 -5.970 8.751 1.00 94.94 337 ARG A CA 1
ATOM 2641 C C . ARG A 1 337 ? -27.401 -6.610 9.513 1.00 94.94 337 ARG A C 1
ATOM 2643 O O . ARG A 1 337 ? -27.640 -7.415 10.406 1.00 94.94 337 ARG A O 1
ATOM 2650 N N . ARG A 1 338 ? -26.156 -6.237 9.190 1.00 93.56 338 ARG A N 1
ATOM 2651 C CA . ARG A 1 338 ? -24.976 -6.714 9.930 1.00 93.56 338 ARG A CA 1
ATOM 2652 C C . ARG A 1 338 ? -25.027 -6.273 11.391 1.00 93.56 338 ARG A C 1
ATOM 2654 O O . ARG A 1 338 ? -24.822 -7.095 12.271 1.00 93.56 338 ARG A O 1
ATOM 2661 N N . MET A 1 339 ? -25.368 -5.011 11.643 1.00 94.19 339 MET A N 1
ATOM 2662 C CA . MET A 1 339 ? -25.524 -4.476 13.000 1.00 94.19 339 MET A CA 1
ATOM 2663 C C . MET A 1 339 ? -26.627 -5.195 13.788 1.00 94.19 339 MET A C 1
ATOM 2665 O O . MET A 1 339 ? -26.424 -5.534 14.945 1.00 94.19 339 MET A O 1
ATOM 2669 N N . HIS A 1 340 ? -27.762 -5.483 13.152 1.00 95.75 340 HIS A N 1
ATOM 2670 C CA . HIS A 1 340 ? -28.866 -6.230 13.744 1.00 95.75 340 HIS A CA 1
ATOM 2671 C C . HIS A 1 340 ? -28.477 -7.677 14.075 1.00 95.75 340 HIS A C 1
ATOM 2673 O O . HIS A 1 340 ? -28.761 -8.153 15.169 1.00 95.75 340 HIS A O 1
ATOM 2679 N N . ALA A 1 341 ? -27.777 -8.365 13.168 1.00 95.06 341 ALA A N 1
ATOM 2680 C CA . ALA A 1 341 ? -27.272 -9.713 13.420 1.00 95.06 341 ALA A CA 1
ATOM 2681 C C . ALA A 1 341 ? -26.263 -9.740 14.584 1.00 95.06 341 ALA A C 1
ATOM 2683 O O . ALA A 1 341 ? -26.354 -10.613 15.445 1.00 95.06 341 ALA A O 1
ATOM 2684 N N . LEU A 1 342 ? -25.356 -8.756 14.644 1.00 93.12 342 LEU A N 1
ATOM 2685 C CA . LEU A 1 342 ? -24.422 -8.588 15.762 1.00 93.12 342 LEU A CA 1
ATOM 2686 C C . LEU A 1 342 ? -25.162 -8.313 17.078 1.00 93.12 342 LEU A C 1
ATOM 2688 O O . LEU A 1 342 ? -24.849 -8.932 18.087 1.00 93.12 342 LEU A O 1
ATOM 2692 N N . ALA A 1 343 ? -26.182 -7.451 17.064 1.00 96.12 343 ALA A N 1
ATOM 2693 C CA . ALA A 1 343 ? -26.995 -7.165 18.243 1.00 96.12 343 ALA A CA 1
ATOM 2694 C C . ALA A 1 343 ? -27.769 -8.396 18.729 1.00 96.12 343 ALA A C 1
ATOM 2696 O O . ALA A 1 343 ? -27.744 -8.685 19.918 1.00 96.12 343 ALA A O 1
ATOM 2697 N N . LYS A 1 344 ? -28.386 -9.180 17.833 1.00 95.94 344 LYS A N 1
ATOM 2698 C CA . LYS A 1 344 ? -29.047 -10.445 18.204 1.00 95.94 344 LYS A CA 1
ATOM 2699 C C . LYS A 1 344 ? -28.066 -11.451 18.824 1.00 95.94 344 LYS A C 1
ATOM 2701 O O . LYS A 1 344 ? -28.412 -12.103 19.807 1.00 95.94 344 LYS A O 1
ATOM 2706 N N . ALA A 1 345 ? -26.848 -11.555 18.289 1.00 94.56 345 ALA A N 1
ATOM 2707 C CA . ALA A 1 345 ? -25.802 -12.410 18.855 1.00 94.56 345 ALA A CA 1
ATOM 2708 C C . ALA A 1 345 ? -25.345 -11.935 20.249 1.00 94.56 345 ALA A C 1
ATOM 2710 O O . ALA A 1 345 ? -25.155 -12.760 21.148 1.00 94.56 345 ALA A O 1
ATOM 2711 N N . GLU A 1 346 ? -25.232 -10.618 20.446 1.00 93.56 346 GLU A N 1
ATOM 2712 C CA . GLU A 1 346 ? -24.872 -10.014 21.732 1.00 93.56 346 GLU A CA 1
ATOM 2713 C C . GLU A 1 346 ? -25.999 -10.138 22.764 1.00 93.56 346 GLU A C 1
ATOM 2715 O O . GLU A 1 346 ? -25.725 -10.396 23.929 1.00 93.56 346 GLU A O 1
ATOM 2720 N N . VAL A 1 347 ? -27.275 -10.052 22.375 1.00 95.12 347 VAL A N 1
ATOM 2721 C CA . VAL A 1 347 ? -28.389 -10.314 23.307 1.00 95.12 347 VAL A CA 1
ATOM 2722 C C . VAL A 1 347 ? -28.325 -11.745 23.853 1.00 95.12 347 VAL A C 1
ATOM 2724 O O . VAL A 1 347 ? -28.554 -11.962 25.045 1.00 95.12 347 VAL A O 1
ATOM 2727 N N . ALA A 1 348 ? -27.966 -12.711 23.001 1.00 94.12 348 ALA A N 1
ATOM 2728 C CA . ALA A 1 348 ? -27.843 -14.114 23.387 1.00 94.12 348 ALA A CA 1
ATOM 2729 C C . ALA A 1 348 ? -26.615 -14.405 24.272 1.00 94.12 348 ALA A C 1
ATOM 2731 O O . ALA A 1 348 ? -26.697 -15.257 25.155 1.00 94.12 348 ALA A O 1
ATOM 2732 N N . THR A 1 349 ? -25.489 -13.721 24.040 1.00 90.88 349 THR A N 1
ATOM 2733 C CA . THR A 1 349 ? -24.186 -14.064 24.651 1.00 90.88 349 THR A CA 1
ATOM 2734 C C . THR A 1 349 ? -23.727 -13.074 25.729 1.00 90.88 349 THR A C 1
ATOM 2736 O O . THR A 1 349 ? -23.035 -13.466 26.665 1.00 90.88 349 THR A O 1
ATOM 2739 N N . GLY A 1 350 ? -24.083 -11.798 25.586 1.00 84.69 350 GLY A N 1
ATOM 2740 C CA . GLY A 1 350 ? -23.465 -10.652 26.252 1.00 84.69 350 GLY A CA 1
ATOM 2741 C C . GLY A 1 350 ? -23.795 -10.491 27.732 1.00 84.69 350 GLY A C 1
ATOM 2742 O O . GLY A 1 350 ? -24.676 -11.157 28.281 1.00 84.69 350 GLY A O 1
ATOM 2743 N N . ASP A 1 351 ? -23.095 -9.558 28.377 1.00 89.94 351 ASP A N 1
ATOM 2744 C CA . ASP A 1 351 ? -23.275 -9.194 29.783 1.00 89.94 351 ASP A CA 1
ATOM 2745 C C . ASP A 1 351 ? -24.548 -8.362 30.001 1.00 89.94 351 ASP A C 1
ATOM 2747 O O . ASP A 1 351 ? -25.117 -7.788 29.077 1.00 89.94 351 ASP A O 1
ATOM 2751 N N . ALA A 1 352 ? -24.998 -8.229 31.253 1.00 89.19 352 ALA A N 1
ATOM 2752 C CA . ALA A 1 352 ? -26.203 -7.450 31.566 1.00 89.19 352 ALA A CA 1
ATOM 2753 C C . ALA A 1 352 ? -26.124 -5.980 31.095 1.00 89.19 352 ALA A C 1
ATOM 2755 O O . ALA A 1 352 ? -27.139 -5.406 30.699 1.00 89.19 352 ALA A O 1
ATOM 2756 N N . SER A 1 353 ? -24.930 -5.374 31.110 1.00 85.38 353 SER A N 1
ATOM 2757 C CA . SER A 1 353 ? -24.717 -3.998 30.646 1.00 85.38 353 SER A CA 1
ATOM 2758 C C . SER A 1 353 ? -24.843 -3.875 29.125 1.00 85.38 353 SER A C 1
ATOM 2760 O O . SER A 1 353 ? -25.575 -3.003 28.651 1.00 85.38 353 SER A O 1
ATOM 2762 N N . THR A 1 354 ? -24.187 -4.752 28.358 1.00 91.19 354 THR A N 1
ATOM 2763 C CA . THR A 1 354 ? -24.206 -4.727 26.885 1.00 91.19 354 THR A CA 1
ATOM 2764 C C . THR A 1 354 ? -25.544 -5.197 26.325 1.00 91.19 354 THR A C 1
ATOM 2766 O O . THR A 1 354 ? -26.042 -4.608 25.363 1.00 91.19 354 THR A O 1
ATOM 2769 N N . ARG A 1 355 ? -26.187 -6.166 26.988 1.00 94.50 355 ARG A N 1
ATOM 2770 C CA . ARG A 1 355 ? -27.500 -6.702 26.613 1.00 94.50 355 ARG A CA 1
ATOM 2771 C C . ARG A 1 355 ? -28.567 -5.617 26.509 1.00 94.50 355 ARG A C 1
ATOM 2773 O O . ARG A 1 355 ? -29.285 -5.595 25.521 1.00 94.50 355 ARG A O 1
ATOM 2780 N N . SER A 1 356 ? -28.620 -4.671 27.450 1.00 93.62 356 SER A N 1
ATOM 2781 C CA . SER A 1 356 ? -29.607 -3.575 27.411 1.00 93.62 356 SER A CA 1
ATOM 2782 C C . SER A 1 356 ? -29.484 -2.687 26.161 1.00 93.62 356 SER A C 1
ATOM 2784 O O . SER A 1 356 ? -30.482 -2.268 25.571 1.00 93.62 356 SER A O 1
ATOM 2786 N N . VAL A 1 357 ? -28.249 -2.420 25.720 1.00 95.44 357 VAL A N 1
ATOM 2787 C CA . VAL A 1 357 ? -27.969 -1.646 24.501 1.00 95.44 357 VAL A CA 1
ATOM 2788 C C . VAL A 1 357 ? -28.301 -2.474 23.264 1.00 95.44 357 VAL A C 1
ATOM 2790 O O . VAL A 1 357 ? -28.876 -1.948 22.311 1.00 95.44 357 VAL A O 1
ATOM 2793 N N . ALA A 1 358 ? -27.965 -3.763 23.282 1.00 96.44 358 ALA A N 1
ATOM 2794 C CA . ALA A 1 358 ? -28.249 -4.686 22.195 1.00 96.44 358 ALA A CA 1
ATOM 2795 C C . ALA A 1 358 ? -29.762 -4.896 21.997 1.00 96.44 358 ALA A C 1
ATOM 2797 O O . ALA A 1 358 ? -30.233 -4.798 20.867 1.00 96.44 358 ALA A O 1
ATOM 2798 N N . GLU A 1 359 ? -30.536 -5.069 23.072 1.00 96.50 359 GLU A N 1
ATOM 2799 C CA . GLU A 1 359 ? -32.005 -5.137 23.045 1.00 96.50 359 GLU A CA 1
ATOM 2800 C C . GLU A 1 359 ? -32.606 -3.859 22.452 1.00 96.50 359 GLU A C 1
ATOM 2802 O O . GLU A 1 359 ? -33.421 -3.928 21.532 1.00 96.50 359 GLU A O 1
ATOM 2807 N N . GLY A 1 360 ? -32.132 -2.688 22.896 1.00 95.88 360 GLY A N 1
ATOM 2808 C CA . GLY A 1 360 ? -32.566 -1.408 22.339 1.00 95.88 360 GLY A CA 1
ATOM 2809 C C . GLY A 1 360 ? -32.237 -1.249 20.849 1.00 95.88 360 GLY A C 1
ATOM 2810 O O . GLY A 1 360 ? -33.026 -0.667 20.108 1.00 95.88 360 GLY A O 1
ATOM 2811 N N . LEU A 1 361 ? -31.092 -1.765 20.387 1.00 96.12 361 LEU A N 1
ATOM 2812 C CA . LEU A 1 361 ? -30.736 -1.771 18.963 1.00 96.12 361 LEU A CA 1
ATOM 2813 C C . LEU A 1 361 ? -31.613 -2.719 18.149 1.00 96.12 361 LEU A C 1
ATOM 2815 O O . LEU A 1 361 ? -32.026 -2.345 17.053 1.00 96.12 361 LEU A O 1
ATOM 2819 N N . VAL A 1 362 ? -31.891 -3.921 18.658 1.00 96.88 362 VAL A N 1
ATOM 2820 C CA . VAL A 1 362 ? -32.776 -4.882 17.988 1.00 96.88 362 VAL A CA 1
ATOM 2821 C C . VAL A 1 362 ? -34.167 -4.276 17.825 1.00 96.88 362 VAL A C 1
ATOM 2823 O O . VAL A 1 362 ? -34.667 -4.238 16.707 1.00 96.88 362 VAL A O 1
ATOM 2826 N N . GLU A 1 363 ? -34.744 -3.713 18.887 1.00 96.00 363 GLU A N 1
ATOM 2827 C CA . GLU A 1 363 ? -36.081 -3.110 18.845 1.00 96.00 363 GLU A CA 1
ATOM 2828 C C . GLU A 1 363 ? -36.175 -1.968 17.817 1.00 96.00 363 GLU A C 1
ATOM 2830 O O . GLU A 1 363 ? -37.053 -1.972 16.952 1.00 96.00 363 GLU A O 1
ATOM 2835 N N . GLU A 1 364 ? -35.248 -1.003 17.851 1.00 95.19 364 GLU A N 1
ATOM 2836 C CA . GLU A 1 364 ? -35.296 0.141 16.930 1.00 95.19 364 GLU A CA 1
ATOM 2837 C C . GLU A 1 364 ? -35.041 -0.271 15.471 1.00 95.19 364 GLU A C 1
ATOM 2839 O O . GLU A 1 364 ? -35.632 0.308 14.555 1.00 95.19 364 GLU A O 1
ATOM 2844 N N . LEU A 1 365 ? -34.174 -1.263 15.230 1.00 95.75 365 LEU A N 1
ATOM 2845 C CA . LEU A 1 365 ? -33.905 -1.758 13.879 1.00 95.75 365 LEU A CA 1
ATOM 2846 C C . LEU A 1 365 ? -35.061 -2.598 13.333 1.00 95.75 365 LEU A C 1
ATOM 2848 O O . LEU A 1 365 ? -35.395 -2.437 12.161 1.00 95.75 365 LEU A O 1
ATOM 2852 N N . GLU A 1 366 ? -35.706 -3.429 14.154 1.00 95.56 366 GLU A N 1
ATOM 2853 C CA . GLU A 1 366 ? -36.889 -4.194 13.745 1.00 95.56 366 GLU A CA 1
ATOM 2854 C C . GLU A 1 366 ? -38.042 -3.254 13.365 1.00 95.56 366 GLU A C 1
ATOM 2856 O O . GLU A 1 366 ? -38.590 -3.380 12.268 1.00 95.56 366 GLU A O 1
ATOM 2861 N N . ILE A 1 367 ? -38.323 -2.229 14.181 1.00 94.00 367 ILE A N 1
ATOM 2862 C CA . ILE A 1 367 ? -39.316 -1.189 13.855 1.00 94.00 367 ILE A CA 1
ATOM 2863 C C . ILE A 1 367 ? -38.949 -0.475 12.544 1.00 94.00 367 ILE A C 1
ATOM 2865 O O . ILE A 1 367 ? -39.809 -0.213 11.695 1.00 94.00 367 ILE A O 1
ATOM 2869 N N . ALA A 1 368 ? -37.667 -0.154 12.349 1.00 92.88 368 ALA A N 1
ATOM 2870 C CA . ALA A 1 368 ? -37.206 0.496 11.129 1.00 92.88 368 ALA A CA 1
ATOM 2871 C C . ALA A 1 368 ? -37.366 -0.409 9.894 1.00 92.88 368 ALA A C 1
ATOM 2873 O O . ALA A 1 368 ? -37.786 0.075 8.842 1.00 92.88 368 ALA A O 1
ATOM 2874 N N . PHE A 1 369 ? -37.084 -1.709 9.997 1.00 94.94 369 PHE A N 1
ATOM 2875 C CA . PHE A 1 369 ? -37.289 -2.660 8.904 1.00 94.94 369 PHE A CA 1
ATOM 2876 C C . PHE A 1 369 ? -38.774 -2.831 8.564 1.00 94.94 369 PHE A C 1
ATOM 2878 O O . PHE A 1 369 ? -39.135 -2.740 7.387 1.00 94.94 369 PHE A O 1
ATOM 2885 N N . GLU A 1 370 ? -39.641 -2.968 9.568 1.00 91.88 370 GLU A N 1
ATOM 2886 C CA . GLU A 1 370 ? -41.092 -3.073 9.376 1.00 91.88 370 GLU A CA 1
ATOM 2887 C C . GLU A 1 370 ? -41.672 -1.829 8.692 1.00 91.88 370 GLU A C 1
ATOM 2889 O O . GLU A 1 370 ? -42.495 -1.944 7.784 1.00 91.88 370 GLU A O 1
ATOM 2894 N N . SER A 1 371 ? -41.173 -0.633 9.027 1.00 90.56 371 SER A N 1
ATOM 2895 C CA . SER A 1 371 ? -41.616 0.622 8.399 1.00 90.56 371 SER A CA 1
ATOM 2896 C C . SER A 1 371 ? -41.346 0.700 6.887 1.00 90.56 371 SER A C 1
ATOM 2898 O O . SER A 1 371 ? -41.997 1.463 6.171 1.00 90.56 371 SER A O 1
ATOM 2900 N N . VAL A 1 372 ? -40.387 -0.087 6.387 1.00 90.88 372 VAL A N 1
ATOM 2901 C CA . VAL A 1 372 ? -40.035 -0.187 4.960 1.00 90.88 372 VAL A CA 1
ATOM 2902 C C . VAL A 1 372 ? -40.747 -1.372 4.289 1.00 90.88 372 VAL A C 1
ATOM 2904 O O . VAL A 1 372 ? -40.631 -1.555 3.079 1.00 90.88 372 VAL A O 1
ATOM 2907 N N . GLY A 1 373 ? -41.508 -2.168 5.046 1.00 88.75 373 GLY A N 1
ATOM 2908 C CA . GLY A 1 373 ? -42.130 -3.401 4.564 1.00 88.75 373 GLY A CA 1
ATOM 2909 C C . GLY A 1 373 ? -41.134 -4.556 4.428 1.00 88.75 373 GLY A C 1
ATOM 2910 O O . GLY A 1 373 ? -41.283 -5.401 3.545 1.00 88.75 373 GLY A O 1
ATOM 2911 N N . LEU A 1 374 ? -40.082 -4.572 5.252 1.00 90.06 374 LEU A N 1
ATOM 2912 C CA . LEU A 1 374 ? -39.170 -5.708 5.395 1.00 90.06 374 LEU A CA 1
ATOM 2913 C C . LEU A 1 374 ? -39.590 -6.571 6.591 1.00 90.06 374 LEU A C 1
ATOM 2915 O O . LEU A 1 374 ? -40.305 -6.120 7.480 1.00 90.06 374 LEU A O 1
ATOM 2919 N N . ASN A 1 375 ? -39.124 -7.820 6.616 1.00 91.00 375 ASN A N 1
ATOM 2920 C CA . ASN A 1 375 ? -39.261 -8.671 7.796 1.00 91.00 375 ASN A CA 1
ATOM 2921 C C . ASN A 1 375 ? -38.411 -8.115 8.957 1.00 91.00 375 ASN A C 1
ATOM 2923 O O . ASN A 1 375 ? -37.482 -7.339 8.723 1.00 91.00 375 ASN A O 1
ATOM 2927 N N . LYS A 1 376 ? -38.645 -8.590 10.183 1.00 89.94 376 LYS A N 1
ATOM 2928 C CA . LYS A 1 376 ? -37.846 -8.248 11.374 1.00 89.94 376 LYS A CA 1
ATOM 2929 C C . LYS A 1 376 ? -36.350 -8.512 11.191 1.00 89.94 376 LYS A C 1
ATOM 2931 O O . LYS A 1 376 ? -35.514 -7.771 11.683 1.00 89.94 376 LYS A O 1
ATOM 2936 N N . ASP A 1 377 ? -35.986 -9.501 10.379 1.00 86.75 377 ASP A N 1
ATOM 2937 C CA . ASP A 1 377 ? -34.580 -9.789 10.063 1.00 86.75 377 ASP A CA 1
ATOM 2938 C C . ASP A 1 377 ? -33.974 -8.867 8.984 1.00 86.75 377 ASP A C 1
ATOM 2940 O O . ASP A 1 377 ? -32.827 -9.041 8.571 1.00 86.75 377 ASP A O 1
ATOM 2944 N N . GLY A 1 378 ? -34.740 -7.902 8.467 1.00 86.50 378 GLY A N 1
ATOM 2945 C CA . GLY A 1 378 ? -34.363 -7.038 7.345 1.00 86.50 378 GLY A CA 1
ATOM 2946 C C . GLY A 1 378 ? -34.409 -7.738 5.979 1.00 86.50 378 GLY A C 1
ATOM 2947 O O . GLY A 1 378 ? -33.996 -7.159 4.966 1.00 86.50 378 GLY A O 1
ATOM 2948 N N . GLY A 1 379 ? -34.880 -8.987 5.929 1.00 88.19 379 GLY A N 1
ATOM 2949 C CA . GLY A 1 379 ? -35.139 -9.741 4.702 1.00 88.19 379 GLY A CA 1
ATOM 2950 C C . GLY A 1 379 ? -36.361 -9.213 3.944 1.00 88.19 379 GLY A C 1
ATOM 2951 O O . GLY A 1 379 ? -37.217 -8.535 4.512 1.00 88.19 379 GLY A O 1
ATOM 2952 N N . ARG A 1 380 ? -36.452 -9.514 2.643 1.00 85.50 380 ARG A N 1
ATOM 2953 C CA . ARG A 1 380 ? -37.654 -9.186 1.859 1.00 85.50 380 ARG A CA 1
ATOM 2954 C C . ARG A 1 380 ? -38.818 -10.058 2.327 1.00 85.50 380 ARG A C 1
ATOM 2956 O O . ARG A 1 380 ? -38.632 -11.258 2.510 1.00 85.50 380 ARG A O 1
ATOM 2963 N N . VAL A 1 381 ? -39.998 -9.463 2.481 1.00 82.06 381 VAL A N 1
ATOM 2964 C CA . VAL A 1 381 ? -41.230 -10.215 2.741 1.00 82.06 381 VAL A CA 1
ATOM 2965 C C . VAL A 1 381 ? -41.530 -11.052 1.500 1.00 82.06 381 VAL A C 1
ATOM 2967 O O . VAL A 1 381 ? -41.548 -10.525 0.384 1.00 82.06 381 VAL A O 1
ATOM 2970 N N . ALA A 1 382 ? -41.681 -12.366 1.678 1.00 75.06 382 ALA A N 1
ATOM 2971 C CA . ALA A 1 382 ? -42.073 -13.244 0.584 1.00 75.06 382 ALA A CA 1
ATOM 2972 C C . ALA A 1 382 ? -43.422 -12.758 0.029 1.00 75.06 382 ALA A C 1
ATOM 2974 O O . ALA A 1 382 ? -44.285 -12.376 0.825 1.00 75.06 382 ALA A O 1
ATOM 2975 N N . PRO A 1 383 ? -43.622 -12.741 -1.303 1.00 75.31 383 PRO A N 1
ATOM 2976 C CA . PRO A 1 383 ? -44.938 -12.440 -1.839 1.00 75.31 383 PRO A CA 1
ATOM 2977 C C . PRO A 1 383 ? -45.921 -13.420 -1.204 1.00 75.31 383 PRO A C 1
ATOM 2979 O O . PRO A 1 383 ? -45.644 -14.621 -1.154 1.00 75.31 383 PRO A O 1
ATOM 2982 N N . VAL A 1 384 ? -47.033 -12.902 -0.683 1.00 71.62 384 VAL A N 1
ATOM 2983 C CA . VAL A 1 384 ? -48.129 -13.751 -0.226 1.00 71.62 384 VAL A CA 1
ATOM 2984 C C . VAL A 1 384 ? -48.573 -14.527 -1.457 1.00 71.62 384 VAL A C 1
ATOM 2986 O O . VAL A 1 384 ? -49.202 -13.976 -2.357 1.00 71.62 384 VAL A O 1
ATOM 2989 N N . VAL A 1 385 ? -48.153 -15.788 -1.547 1.00 65.69 385 VAL A N 1
ATOM 2990 C CA . VAL A 1 385 ? -48.702 -16.714 -2.523 1.00 65.69 385 VAL A CA 1
ATOM 2991 C C . VAL A 1 385 ? -50.098 -16.973 -2.003 1.00 65.69 385 VAL A C 1
ATOM 2993 O O . VAL A 1 385 ? -50.285 -17.800 -1.111 1.00 65.69 385 VAL A O 1
ATOM 2996 N N . GLU A 1 386 ? -51.068 -16.200 -2.498 1.00 63.16 386 GLU A N 1
ATOM 2997 C CA . GLU A 1 386 ? -52.457 -16.608 -2.375 1.00 63.16 386 GLU A CA 1
ATOM 2998 C C . GLU A 1 386 ? -52.490 -18.054 -2.859 1.00 63.16 386 GLU A C 1
ATOM 3000 O O . GLU A 1 386 ? -51.993 -18.319 -3.964 1.00 63.16 386 GLU A O 1
ATOM 3005 N N . PRO A 1 387 ? -52.953 -19.008 -2.030 1.00 57.81 387 PRO A N 1
ATOM 3006 C CA . PRO A 1 387 ? -53.124 -20.361 -2.501 1.00 57.81 387 PRO A CA 1
ATOM 3007 C C . PRO A 1 387 ? -53.992 -20.226 -3.739 1.00 57.81 387 PRO A C 1
ATOM 3009 O O . PRO A 1 387 ? -55.141 -19.790 -3.665 1.00 57.81 387 PRO A O 1
ATOM 3012 N N . ARG A 1 388 ? -53.390 -20.493 -4.899 1.00 51.69 388 ARG A N 1
ATOM 3013 C CA . ARG A 1 388 ? -54.095 -20.569 -6.161 1.00 51.69 388 ARG A CA 1
ATOM 3014 C C . ARG A 1 388 ? -55.014 -21.745 -5.941 1.00 51.69 388 ARG A C 1
ATOM 3016 O O . ARG A 1 388 ? -54.549 -22.875 -6.066 1.00 51.69 388 ARG A O 1
ATOM 3023 N N . TRP A 1 389 ? -56.232 -21.465 -5.464 1.00 53.75 389 TRP A N 1
ATOM 3024 C CA . TRP A 1 389 ? -57.262 -22.454 -5.217 1.00 53.75 389 TRP A CA 1
ATOM 3025 C C . TRP A 1 389 ? -57.187 -23.384 -6.410 1.00 53.75 389 TRP A C 1
ATOM 3027 O O . TRP A 1 389 ? -57.368 -22.953 -7.554 1.00 53.75 389 TRP A O 1
ATOM 3037 N N . GLN A 1 390 ? -56.739 -24.612 -6.157 1.00 50.09 390 GLN A N 1
ATOM 3038 C CA . GLN A 1 390 ? -56.839 -25.673 -7.129 1.00 50.09 390 GLN A CA 1
ATOM 3039 C C . GLN A 1 390 ? -58.337 -25.757 -7.371 1.00 50.09 390 GLN A C 1
ATOM 3041 O O . GLN A 1 390 ? -59.082 -26.263 -6.537 1.00 50.09 390 GLN A O 1
ATOM 3046 N N . ALA A 1 391 ? -58.776 -25.126 -8.455 1.00 49.16 391 ALA A N 1
ATOM 3047 C CA . ALA A 1 391 ? -60.164 -24.979 -8.856 1.00 49.16 391 ALA A CA 1
ATOM 3048 C C . ALA A 1 391 ? -60.733 -26.327 -9.338 1.00 49.16 391 ALA A C 1
ATOM 3050 O O . ALA A 1 391 ? -61.368 -26.403 -10.381 1.00 49.16 391 ALA A O 1
ATOM 3051 N N . GLY A 1 392 ? -60.436 -27.412 -8.623 1.00 49.59 392 GLY A N 1
ATOM 3052 C CA . GLY A 1 392 ? -60.755 -28.776 -9.019 1.00 49.59 392 GLY A CA 1
ATOM 3053 C C . GLY A 1 392 ? -60.907 -29.779 -7.877 1.00 49.59 392 GLY A C 1
ATOM 3054 O O . GLY A 1 392 ? -61.245 -30.920 -8.162 1.00 49.59 392 GLY A O 1
ATOM 3055 N N . GLU A 1 393 ? -60.720 -29.403 -6.608 1.00 49.81 393 GLU A N 1
ATOM 3056 C CA . GLU A 1 393 ? -60.946 -30.321 -5.476 1.00 49.81 393 GLU A CA 1
ATOM 3057 C C . GLU A 1 393 ? -62.079 -29.822 -4.563 1.00 49.81 393 GLU A C 1
ATOM 3059 O O . GLU A 1 393 ? -61.925 -29.676 -3.354 1.00 49.81 393 GLU A O 1
ATOM 3064 N N . GLU A 1 394 ? -63.256 -29.566 -5.142 1.00 48.59 394 GLU A N 1
ATOM 3065 C CA . GLU A 1 394 ? -64.491 -29.217 -4.410 1.00 48.59 394 GLU A CA 1
ATOM 3066 C C . GLU A 1 394 ? -65.094 -30.383 -3.588 1.00 48.59 394 GLU A C 1
ATOM 3068 O O . GLU A 1 394 ? -66.209 -30.275 -3.087 1.00 48.59 394 GLU A O 1
ATOM 3073 N N . GLY A 1 395 ? -64.385 -31.501 -3.405 1.00 55.22 395 GLY A N 1
ATOM 3074 C CA . GLY A 1 395 ? -64.942 -32.702 -2.766 1.00 55.22 395 GLY A CA 1
ATOM 3075 C C . GLY A 1 395 ? -64.230 -33.210 -1.515 1.00 55.22 395 GLY A C 1
ATOM 3076 O O . GLY A 1 395 ? -64.750 -34.122 -0.878 1.00 55.22 395 GLY A O 1
ATOM 3077 N N . GLU A 1 396 ? -63.053 -32.688 -1.152 1.00 56.19 396 GLU A N 1
ATOM 3078 C CA . GLU A 1 396 ? -62.261 -33.335 -0.100 1.00 56.19 396 GLU A CA 1
ATOM 3079 C C . GLU A 1 396 ? -62.662 -32.858 1.305 1.00 56.19 396 GLU A C 1
ATOM 3081 O O . GLU A 1 396 ? -62.417 -31.710 1.701 1.00 56.19 396 GLU A O 1
ATOM 3086 N N . SER A 1 397 ? -63.284 -33.776 2.052 1.00 70.06 397 SER A N 1
ATOM 3087 C CA . SER A 1 397 ? -63.682 -33.624 3.452 1.00 70.06 397 SER A CA 1
ATOM 3088 C C . SER A 1 397 ? -62.498 -33.178 4.313 1.00 70.06 397 SER A C 1
ATOM 3090 O O . SER A 1 397 ? -61.364 -33.625 4.133 1.00 70.06 397 SER A O 1
ATOM 3092 N N . THR A 1 398 ? -62.748 -32.317 5.302 1.00 71.62 398 THR A N 1
ATOM 3093 C CA . THR A 1 398 ? -61.740 -31.930 6.305 1.00 71.62 398 THR A CA 1
ATOM 3094 C C . THR A 1 398 ? -61.112 -33.148 6.987 1.00 71.62 398 THR A C 1
ATOM 3096 O O . THR A 1 398 ? -59.907 -33.147 7.233 1.00 71.62 398 THR A O 1
ATOM 3099 N N . ALA A 1 399 ? -61.888 -34.216 7.193 1.00 77.81 399 ALA A N 1
ATOM 3100 C CA . ALA A 1 399 ? -61.401 -35.471 7.758 1.00 77.81 399 ALA A CA 1
ATOM 3101 C C . ALA A 1 399 ? -60.387 -36.184 6.842 1.00 77.81 399 ALA A C 1
ATOM 3103 O O . ALA A 1 399 ? -59.422 -36.770 7.331 1.00 77.81 399 ALA A O 1
ATOM 3104 N N . ASP A 1 400 ? -60.556 -36.103 5.519 1.00 77.81 400 ASP A N 1
ATOM 3105 C CA . ASP A 1 400 ? -59.614 -36.704 4.566 1.00 77.81 400 ASP A CA 1
ATOM 3106 C C . ASP A 1 400 ? -58.282 -35.947 4.557 1.00 77.81 400 ASP A C 1
ATOM 3108 O O . ASP A 1 400 ? -57.211 -36.559 4.510 1.00 77.81 400 ASP A O 1
ATOM 3112 N N . LYS A 1 401 ? -58.331 -34.617 4.700 1.00 75.31 401 LYS A N 1
ATOM 3113 C CA . LYS A 1 401 ? -57.134 -33.771 4.834 1.00 75.31 401 LYS A CA 1
ATOM 3114 C C . LYS A 1 401 ? -56.365 -34.085 6.114 1.00 75.31 401 LYS A C 1
ATOM 3116 O O . LYS A 1 401 ? -55.145 -34.242 6.070 1.00 75.31 401 LYS A O 1
ATOM 3121 N N . GLU A 1 402 ? -57.069 -34.225 7.236 1.00 85.12 402 GLU A N 1
ATOM 3122 C CA . GLU A 1 402 ? -56.469 -34.632 8.510 1.00 85.12 402 GLU A CA 1
ATOM 3123 C C . GLU A 1 402 ? -55.847 -36.029 8.416 1.00 85.12 402 GLU A C 1
ATOM 3125 O O . GLU A 1 402 ? -54.718 -36.235 8.869 1.00 85.12 402 GLU A O 1
ATOM 3130 N N . ARG A 1 403 ? -56.527 -36.975 7.757 1.00 85.06 403 ARG A N 1
ATOM 3131 C CA . ARG A 1 403 ? -56.019 -38.336 7.554 1.00 85.06 403 ARG A CA 1
ATOM 3132 C C . ARG A 1 403 ? -54.761 -38.360 6.684 1.00 85.06 403 ARG A C 1
ATOM 3134 O O . ARG A 1 403 ? -53.787 -39.008 7.060 1.00 85.06 403 ARG A O 1
ATOM 3141 N N . LYS A 1 404 ? -54.741 -37.616 5.571 1.00 82.31 404 LYS A N 1
ATOM 3142 C CA . LYS A 1 404 ? -53.554 -37.464 4.708 1.00 82.31 404 LYS A CA 1
ATOM 3143 C C . LYS A 1 404 ? -52.384 -36.835 5.460 1.00 82.31 404 LYS A C 1
ATOM 3145 O O . LYS A 1 404 ? -51.246 -37.280 5.312 1.00 82.31 404 LYS A O 1
ATOM 3150 N N . LEU A 1 405 ? -52.654 -35.821 6.285 1.00 85.25 405 LEU A N 1
ATOM 3151 C CA . LEU A 1 405 ? -51.631 -35.180 7.106 1.00 85.25 405 LEU A CA 1
ATOM 3152 C C . LEU A 1 405 ? -51.050 -36.161 8.134 1.00 85.25 405 LEU A C 1
ATOM 3154 O O . LEU A 1 405 ? -49.831 -36.235 8.282 1.00 85.25 405 LEU A O 1
ATOM 3158 N N . GLN A 1 406 ? -51.894 -36.952 8.802 1.00 88.75 406 GLN A N 1
ATOM 3159 C CA . GLN A 1 406 ? -51.429 -37.980 9.734 1.00 88.75 406 GLN A CA 1
ATOM 3160 C C . GLN A 1 406 ? -50.627 -39.088 9.039 1.00 88.75 406 GLN A C 1
ATOM 3162 O O . GLN A 1 406 ? -49.563 -39.454 9.535 1.00 88.75 406 GLN A O 1
ATOM 3167 N N . GLU A 1 407 ? -51.073 -39.586 7.881 1.00 91.69 407 GLU A N 1
ATOM 3168 C CA . GLU A 1 407 ? -50.318 -40.566 7.081 1.00 91.69 407 GLU A CA 1
ATOM 3169 C C . GLU A 1 407 ? -48.949 -40.026 6.653 1.00 91.69 407 GLU A C 1
ATOM 3171 O O . GLU A 1 407 ? -47.945 -40.741 6.716 1.00 91.69 407 GLU A O 1
ATOM 3176 N N . TYR A 1 408 ? -48.886 -38.757 6.246 1.00 88.12 408 TYR A N 1
ATOM 3177 C CA . TYR A 1 408 ? -47.634 -38.101 5.884 1.00 88.12 408 TYR A CA 1
ATOM 3178 C C . TYR A 1 408 ? -46.675 -38.012 7.077 1.00 88.12 408 TYR A C 1
ATOM 3180 O O . TYR A 1 408 ? -45.510 -38.397 6.966 1.00 88.12 408 TYR A O 1
ATOM 3188 N N . LEU A 1 409 ? -47.166 -37.564 8.236 1.00 91.31 409 LEU A N 1
ATOM 3189 C CA . LEU A 1 409 ? -46.370 -37.484 9.462 1.00 91.31 409 LEU A CA 1
ATOM 3190 C C . LEU A 1 409 ? -45.909 -38.868 9.945 1.00 91.31 409 LEU A C 1
ATOM 3192 O O . LEU A 1 409 ? -44.789 -38.995 10.439 1.00 91.31 409 LEU A O 1
ATOM 3196 N N . ALA A 1 410 ? -46.726 -39.909 9.763 1.00 86.94 410 ALA A N 1
ATOM 3197 C CA . ALA A 1 410 ? -46.352 -41.286 10.076 1.00 86.94 410 ALA A CA 1
ATOM 3198 C C . ALA A 1 410 ? -45.218 -41.802 9.173 1.00 86.94 410 ALA A C 1
ATOM 3200 O O . ALA A 1 410 ? -44.320 -42.473 9.670 1.00 86.94 410 ALA A O 1
ATOM 3201 N N . ARG A 1 411 ? -45.203 -41.442 7.879 1.00 84.38 411 ARG A N 1
ATOM 3202 C CA . ARG A 1 411 ? -44.099 -41.782 6.956 1.00 84.38 411 ARG A CA 1
ATOM 3203 C C . ARG A 1 411 ? -42.797 -41.040 7.255 1.00 84.38 411 ARG A C 1
ATOM 3205 O O . ARG A 1 411 ? -41.733 -41.555 6.937 1.00 84.38 411 ARG A O 1
ATOM 3212 N N . GLN A 1 412 ? -42.881 -39.826 7.800 1.00 81.19 412 GLN A N 1
ATOM 3213 C CA . GLN A 1 412 ? -41.709 -39.005 8.132 1.00 81.19 412 GLN A CA 1
ATOM 3214 C C . GLN A 1 412 ? -41.063 -39.390 9.465 1.00 81.19 412 GLN A C 1
ATOM 3216 O O . GLN A 1 412 ? -39.940 -38.968 9.739 1.00 81.19 412 GLN A O 1
ATOM 3221 N N . ARG A 1 413 ? -41.743 -40.175 10.309 1.00 79.75 413 ARG A N 1
ATOM 3222 C CA . ARG A 1 413 ? -41.102 -40.710 11.507 1.00 79.75 413 ARG A CA 1
ATOM 3223 C C . ARG A 1 413 ? -40.041 -41.736 11.083 1.00 79.75 413 ARG A C 1
ATOM 3225 O O . ARG A 1 413 ? -40.391 -42.691 10.392 1.00 79.75 413 ARG A O 1
ATOM 3232 N N . PRO A 1 414 ? -38.764 -41.536 11.456 1.00 76.56 414 PRO A N 1
ATOM 3233 C CA . PRO A 1 414 ? -37.723 -42.522 11.200 1.00 76.56 414 PRO A CA 1
ATOM 3234 C C . PRO A 1 414 ? -38.083 -43.825 11.923 1.00 76.56 414 PRO A C 1
ATOM 3236 O O . PRO A 1 414 ? -38.602 -43.776 13.041 1.00 76.56 414 PRO A O 1
ATOM 3239 N N . VAL A 1 415 ? -37.854 -44.956 11.250 1.00 67.50 415 VAL A N 1
ATOM 3240 C CA . VAL A 1 415 ? -38.041 -46.308 11.809 1.00 67.50 415 VAL A CA 1
ATOM 3241 C C . VAL A 1 415 ? -37.120 -46.527 13.000 1.00 67.50 415 VAL A C 1
ATOM 3243 O O . VAL A 1 415 ? -35.940 -46.115 12.899 1.00 67.50 415 VAL A O 1
#

Foldseek 3Di:
DDDDDDDDDDDDDPPDPPPPPPPPPPPPPPPPPDDPPPVVVVVVVVVVVVVVPDDPVVVVVVVVVVPPDDPDPDDDPVVVVVVVVVVVVPPPPVVVVVVVVCCVVVVVVVVVCVQLQQKDKDFDDFPQQPPVWPVVPDPPHDDDGTKIFIWGFQPRDCPPDPVPNDDRDDQEAQWWFWFQDPVGNVDIDIWGFHFDAQKWFQADAPQPVDGRDIDHAAEQWTFTGHNHPDCVRHDGCSHVNIGGVVRTGTTTQWIDDPPDPDTHGDDSHDPPDPRVVVVRMDHNNDVLRHDDVVVSCVVPDLCLVVCVLVVVLVVCVVCVVCLLVQCVDPVSLVVLLVLLVSLVVCCVPHDPSSNVSSVSSLVSSQVSLVVNCHHSSNHHDDPPPPPPPPPPPPDDDPVNVVVVVVVVVVVPPDD

Secondary structure (DSSP, 8-state):
-PPP------------------------------PPPHHHHHHHHHHHHHHHTS-THHHHHHHHTTSSS--------HHHHHHHHHHHHTPPPHHHHHHHHHHHHHHHHHHHHHHT--EEEEE--SSTTTTTS-TT--TTS--PPPPEEEEEESTTSTTT-STT-PPPPPP-TT-EEEEE-SS-TT-EEEEEEEE-TT-EE-PPSS-TT-TTPPEEPPTTEEEEE---SSGGG--SHHHH-PEEGGGEEEEEEEEE-TT-SSPEEPPTT----HHHHTT-EETTS-GGGGS-HHHHHHHHS-TTTSSHHHHHHHHHHHTGGGHHHHHTSHHHHHHHHHHHHHHHHHHHHS-HHHHHHHHHHHHHHHHHHHHTTB-TTSPBPPP-------TT-TT--HHHHHHHHHHHHHHHS--

Sequence (415 aa):
MPPASRGSTFGAFRTGYRLHRQQRCVARLSVKPTLPPASAVKTTVAQNVRSQQAPKAQTEQQLKKSWSGGTLFSRPSLAVAVVRRLVQRLHPPSWLRRWTWRLFFLGPPIAVIYMSFPWTIMRVHGVSMAPFFNPNSSPDLPPAPPDLILVQTVHSLGEVSPLFRLPRFKLHRGQVVVYYTPHDPNTIAVKRVVGLPGDKVTPLPGYDGGDNAPVIVPYNHIWVEGDANNRDKSIDSNHFGPISQNLVCGFVLAVYVPGLNWPVWLDSAGDDTPAKKDGRVEEDVVGSARLDPDEQATQNEDPFRSGGAALELAMIRRNRELMPAKLRAKGMLDRYRRMHALAKAEVATGDASTRSVAEGLVEELEIAFESVGLNKDGGRVAPVVEPRWQAGEEGESTADKERKLQEYLARQRPV